Protein AF-A0A2V6CJX4-F1 (afdb_monomer_lite)

Secondary structure (DSSP, 8-state):
-------------------PPPHHHHHHHHHHHHHHHHHHHHHHHHHHHHHHHHHS--HHHHHHHHHHHHHHHHHHT-HHHHHHHHHHHTTGGGS-HHHHHHHHHHHHHHHTS-TTSHHHHHHHHHHHHHHHHHHHT--EEETTEEE-HHHHHHHHHH---HHHHHHHHHHTTTHHHHHHHHHHHHHHHHHHHHHHTT-SSHHHHHHHTTT--HHHHHHHHHHHHHHHHHHHHHHHHHHHHHHHHHTT-PPPSS--GGGSSSTTSSS-TTSSGGG--GGGTTT--HHHHHHHHHHHHHHTTPPPPPHHHHHH-B-SPPPTT-------S-EEEETTSSS-EEEE----SSHHHHHHHHHHHHHHHHHHHH-STTS-GGG-S-SSHHHH-

Sequence (389 aa):
MFRLQSFVVLFLWFPLALITASPVQERADHFLALANAGYQALYRVNSEAQWAAVTDVTPEHDAAAEATGKAYAAFNGNPAIINEARELLTREKELSELTVRQLKQLLLNAAEGPMTNPDLVAKRVTAETKQASIMNGFEFKLNGQKITANQIDDKLEKSPDLSERKAVWEASKEIGPALKQNLITLRDLRNGVAKEMEYPDYFSLEVAAYGMTTDEMLKMLEDWMTTLRPLYLQLHTWAKYKLAEKFHQPVPKKIPAHWISNRWAQEWPGLVEAANIDKYFEGRKPEWTVKTAEQFYTGLGFPPLPGSFWQKSDLYPVPPNEKRKKNTHASCWHIDLEHDIRSLQSIEPNARWFFTAHHELGHGHYFMAYTRPEVPYVLRLGAAPGFHE

Radius of gyration: 26.53 Å; chains: 1; bounding box: 54×49×110 Å

Structure (mmCIF, N/CA/C/O backbone):
data_AF-A0A2V6CJX4-F1
#
_entry.id   AF-A0A2V6CJX4-F1
#
loop_
_atom_site.group_PDB
_atom_site.id
_atom_site.type_symbol
_atom_site.label_atom_id
_atom_site.label_alt_id
_atom_site.label_comp_id
_atom_site.label_asym_id
_atom_site.label_entity_id
_atom_site.label_seq_id
_atom_site.pdbx_PDB_ins_code
_atom_site.Cartn_x
_atom_site.Cartn_y
_atom_site.Cartn_z
_atom_site.occupancy
_atom_site.B_iso_or_equiv
_atom_site.auth_seq_id
_atom_site.auth_comp_id
_atom_site.auth_asym_id
_atom_site.auth_atom_id
_atom_site.pdbx_PDB_model_num
ATOM 1 N N . MET A 1 1 ? -30.163 14.876 -79.470 1.00 40.22 1 MET A N 1
ATOM 2 C CA . MET A 1 1 ? -28.917 15.300 -78.797 1.00 40.22 1 MET A CA 1
ATOM 3 C C . MET A 1 1 ? -29.104 15.162 -77.293 1.00 40.22 1 MET A C 1
ATOM 5 O O . MET A 1 1 ? -29.692 16.046 -76.697 1.00 40.22 1 MET A O 1
ATOM 9 N N . PHE A 1 2 ? -28.650 14.068 -76.685 1.00 34.88 2 PHE A N 1
ATOM 10 C CA . PHE A 1 2 ? -28.491 13.972 -75.231 1.00 34.88 2 PHE A CA 1
ATOM 11 C C . PHE A 1 2 ? -27.165 13.253 -74.972 1.00 34.88 2 PHE A C 1
ATOM 13 O O . PHE A 1 2 ? -26.967 12.129 -75.428 1.00 34.88 2 PHE A O 1
ATOM 20 N N . ARG A 1 3 ? -26.216 13.970 -74.358 1.00 39.72 3 ARG A N 1
ATOM 21 C CA . ARG A 1 3 ? -24.875 13.483 -74.010 1.00 39.72 3 ARG A CA 1
ATOM 22 C C . ARG A 1 3 ? -24.959 12.692 -72.705 1.00 39.72 3 ARG A C 1
ATOM 24 O O . ARG A 1 3 ? -25.401 13.236 -71.700 1.00 39.72 3 ARG A O 1
ATOM 31 N N . LEU A 1 4 ? -24.484 11.450 -72.724 1.00 38.25 4 LEU A N 1
ATOM 32 C CA . LEU A 1 4 ? -24.148 10.686 -71.524 1.00 38.25 4 LEU A CA 1
ATOM 33 C C . LEU A 1 4 ? -22.792 11.198 -71.002 1.00 38.25 4 LEU A C 1
ATOM 35 O O . LEU A 1 4 ? -21.805 11.155 -71.735 1.00 38.25 4 LEU A O 1
ATOM 39 N N . GLN A 1 5 ? -22.737 11.707 -69.770 1.00 42.06 5 GLN A N 1
ATOM 40 C CA . GLN A 1 5 ? -21.480 11.964 -69.060 1.00 42.06 5 GLN A CA 1
ATOM 41 C C . GLN A 1 5 ? -21.183 10.773 -68.145 1.00 42.06 5 GLN A C 1
ATOM 43 O O . GLN A 1 5 ? -21.911 10.518 -67.190 1.00 42.06 5 GLN A O 1
ATOM 48 N N . SER A 1 6 ? -20.114 10.040 -68.449 1.00 38.31 6 SER A N 1
ATOM 49 C CA . SER A 1 6 ? -19.555 9.006 -67.579 1.00 38.31 6 SER A CA 1
ATOM 50 C C . SER A 1 6 ? -18.666 9.663 -66.521 1.00 38.31 6 SER A C 1
ATOM 52 O O . SER A 1 6 ? -17.653 10.271 -66.861 1.00 38.31 6 SER A O 1
ATOM 54 N N . PHE A 1 7 ? -19.027 9.537 -65.244 1.00 39.28 7 PHE A N 1
ATOM 55 C CA . PHE A 1 7 ? -18.131 9.850 -64.129 1.00 39.28 7 PHE A CA 1
ATOM 56 C C . PHE A 1 7 ? -17.254 8.629 -63.835 1.00 39.28 7 PHE A C 1
ATOM 58 O O . PHE A 1 7 ? -17.754 7.573 -63.454 1.00 39.28 7 PHE A O 1
ATOM 65 N N . VAL A 1 8 ? -15.942 8.774 -64.021 1.00 40.28 8 VAL A N 1
ATOM 66 C CA . VAL A 1 8 ? -14.936 7.809 -63.563 1.00 40.28 8 VAL A CA 1
ATOM 67 C C . VAL A 1 8 ? -14.550 8.194 -62.137 1.00 40.28 8 VAL A C 1
ATOM 69 O O . VAL A 1 8 ? -13.951 9.244 -61.920 1.00 40.28 8 VAL A O 1
ATOM 72 N N . VAL A 1 9 ? -14.907 7.359 -61.162 1.00 44.09 9 VAL A N 1
ATOM 73 C CA . VAL A 1 9 ? -14.414 7.474 -59.783 1.00 44.09 9 VAL A CA 1
ATOM 74 C C . VAL A 1 9 ? -13.069 6.752 -59.708 1.00 44.09 9 VAL A C 1
ATOM 76 O O . VAL A 1 9 ? -13.013 5.525 -59.760 1.00 44.09 9 VAL A O 1
ATOM 79 N N . LEU A 1 10 ? -11.977 7.515 -59.622 1.00 39.22 10 LEU A N 1
ATOM 80 C CA . LEU A 1 10 ? -10.647 6.989 -59.315 1.00 39.22 10 LEU A CA 1
ATOM 81 C C . LEU A 1 10 ? -10.550 6.717 -57.808 1.00 39.22 10 LEU A C 1
ATOM 83 O O . LEU A 1 10 ? -10.483 7.647 -57.006 1.00 39.22 10 LEU A O 1
ATOM 87 N N . PHE A 1 11 ? -10.508 5.441 -57.425 1.00 45.41 11 PHE A N 1
ATOM 88 C CA . PHE A 1 11 ? -10.056 5.033 -56.097 1.00 45.41 11 PHE A CA 1
ATOM 89 C C . PHE A 1 11 ? -8.532 5.196 -56.026 1.00 45.41 11 PHE A C 1
ATOM 91 O O . PHE A 1 11 ? -7.784 4.399 -56.589 1.00 45.41 11 PHE A O 1
ATOM 98 N N . LEU A 1 12 ? -8.067 6.246 -55.346 1.00 43.66 12 LEU A N 1
ATOM 99 C CA . LEU A 1 12 ? -6.664 6.387 -54.962 1.00 43.66 12 LEU A CA 1
ATOM 100 C C . LEU A 1 12 ? -6.385 5.445 -53.787 1.00 43.66 12 LEU A C 1
ATOM 102 O O . LEU A 1 12 ? -6.769 5.709 -52.649 1.00 43.66 12 LEU A O 1
ATOM 106 N N . TRP A 1 13 ? -5.731 4.325 -54.081 1.00 47.50 13 TRP A N 1
ATOM 107 C CA . TRP A 1 13 ? -5.201 3.405 -53.082 1.00 47.50 13 TRP A CA 1
ATOM 108 C C . TRP A 1 13 ? -3.899 4.007 -52.536 1.00 47.50 13 TRP A C 1
ATOM 110 O O . TRP A 1 13 ? -2.856 3.940 -53.184 1.00 47.50 13 TRP A O 1
ATOM 120 N N . PHE A 1 14 ? -3.963 4.663 -51.376 1.00 48.34 14 PHE A N 1
ATOM 121 C CA . PHE A 1 14 ? -2.756 5.032 -50.639 1.00 48.34 14 PHE A CA 1
ATOM 122 C C . PHE A 1 14 ? -2.164 3.756 -50.028 1.00 48.34 14 PHE A C 1
ATOM 124 O O . PHE A 1 14 ? -2.859 3.090 -49.256 1.00 48.34 14 PHE A O 1
ATOM 131 N N . PRO A 1 15 ? -0.909 3.387 -50.336 1.00 48.78 15 PRO A N 1
ATOM 132 C CA . PRO A 1 15 ? -0.257 2.310 -49.617 1.00 48.78 15 PRO A CA 1
ATOM 133 C C . PRO A 1 15 ? -0.060 2.779 -48.171 1.00 48.78 15 PRO A C 1
ATOM 135 O O . PRO A 1 15 ? 0.594 3.796 -47.933 1.00 48.78 15 PRO A O 1
ATOM 138 N N . LEU A 1 16 ? -0.630 2.057 -47.200 1.00 49.25 16 LEU A N 1
ATOM 139 C CA . LEU A 1 16 ? -0.161 2.164 -45.822 1.00 49.25 16 LEU A CA 1
ATOM 140 C C . LEU A 1 16 ? 1.312 1.753 -45.840 1.00 49.25 16 LEU A C 1
ATOM 142 O O . LEU A 1 16 ? 1.631 0.575 -45.998 1.00 49.25 16 LEU A O 1
ATOM 146 N N . ALA A 1 17 ? 2.210 2.727 -45.725 1.00 47.56 17 ALA A N 1
ATOM 147 C CA . ALA A 1 17 ? 3.603 2.450 -45.445 1.00 47.56 17 ALA A CA 1
ATOM 148 C C . ALA A 1 17 ? 3.653 1.749 -44.082 1.00 47.56 17 ALA A C 1
ATOM 150 O O . ALA A 1 17 ? 3.412 2.369 -43.048 1.00 47.56 17 ALA A O 1
ATOM 151 N N . LEU A 1 18 ? 3.913 0.441 -44.092 1.00 51.09 18 LEU A N 1
ATOM 152 C CA . LEU A 1 18 ? 4.362 -0.286 -42.913 1.00 51.09 18 LEU A CA 1
ATOM 153 C C . LEU A 1 18 ? 5.661 0.387 -42.469 1.00 51.09 18 LEU A C 1
ATOM 155 O O . LEU A 1 18 ? 6.703 0.208 -43.098 1.00 51.09 18 LEU A O 1
ATOM 159 N N . ILE A 1 19 ? 5.580 1.225 -41.436 1.00 58.22 19 ILE A N 1
ATOM 160 C CA . ILE A 1 19 ? 6.762 1.759 -40.767 1.00 58.22 19 ILE A CA 1
ATOM 161 C C . ILE A 1 19 ? 7.429 0.550 -40.114 1.00 58.22 19 ILE A C 1
ATOM 163 O O . ILE A 1 19 ? 6.954 0.039 -39.103 1.00 58.22 19 ILE A O 1
ATOM 167 N N . THR A 1 20 ? 8.482 0.037 -40.742 1.00 68.94 20 THR A N 1
ATOM 168 C CA . THR A 1 20 ? 9.317 -1.013 -40.163 1.00 68.94 20 THR A CA 1
ATOM 169 C C . THR A 1 20 ? 9.964 -0.459 -38.899 1.00 68.94 20 THR A C 1
ATOM 171 O O . THR A 1 20 ? 10.534 0.636 -38.941 1.00 68.94 20 THR A O 1
ATOM 174 N N . ALA A 1 21 ? 9.854 -1.184 -37.785 1.00 78.31 21 ALA A N 1
ATOM 175 C CA . ALA A 1 21 ? 10.484 -0.796 -36.530 1.00 78.31 21 ALA A CA 1
ATOM 176 C C . ALA A 1 21 ? 11.995 -0.591 -36.734 1.00 78.31 21 ALA A C 1
ATOM 178 O O . ALA A 1 21 ? 12.628 -1.263 -37.549 1.00 78.31 21 ALA A O 1
ATOM 179 N N . SER A 1 22 ? 12.581 0.379 -36.027 1.00 91.19 22 SER A N 1
ATOM 180 C CA . SER A 1 22 ? 14.034 0.552 -36.054 1.00 91.19 22 SER A CA 1
ATOM 181 C C . SER A 1 22 ? 14.704 -0.688 -35.434 1.00 91.19 22 SER A C 1
ATOM 183 O O . SER A 1 22 ? 14.124 -1.292 -34.530 1.00 91.19 22 SER A O 1
ATOM 185 N N . PRO A 1 23 ? 15.945 -1.047 -35.815 1.00 95.38 23 PRO A N 1
ATOM 186 C CA . PRO A 1 23 ? 16.661 -2.151 -35.164 1.00 95.38 23 PRO A CA 1
ATOM 187 C C . PRO A 1 23 ? 16.786 -1.991 -33.636 1.00 95.38 23 PRO A C 1
ATOM 189 O O . PRO A 1 23 ? 16.899 -2.971 -32.905 1.00 95.38 23 PRO A O 1
ATOM 192 N N . VAL A 1 24 ? 16.758 -0.749 -33.137 1.00 97.06 24 VAL A N 1
ATOM 193 C CA . VAL A 1 24 ? 16.763 -0.436 -31.697 1.00 97.06 24 VAL A CA 1
ATOM 194 C C . VAL A 1 24 ? 15.428 -0.769 -31.057 1.00 97.06 24 VAL A C 1
ATOM 196 O O . VAL A 1 24 ? 15.399 -1.349 -29.978 1.00 97.06 24 VAL A O 1
ATOM 199 N N . GLN A 1 25 ? 14.333 -0.405 -31.724 1.00 98.06 25 GLN A N 1
ATOM 200 C CA . GLN A 1 25 ? 12.986 -0.709 -31.270 1.00 98.06 25 GLN A CA 1
ATOM 201 C C . GLN A 1 25 ? 12.763 -2.227 -31.249 1.00 98.06 25 GLN A C 1
ATOM 203 O O . GLN A 1 25 ? 12.315 -2.740 -30.233 1.00 98.06 25 GLN A O 1
ATOM 208 N N . GLU A 1 26 ? 13.197 -2.963 -32.278 1.00 97.75 26 GLU A N 1
ATOM 209 C CA . GLU A 1 26 ? 13.132 -4.434 -32.289 1.00 97.75 26 GLU A CA 1
ATOM 210 C C . GLU A 1 26 ? 13.950 -5.071 -31.149 1.00 97.75 26 GLU A C 1
ATOM 212 O O . GLU A 1 26 ? 13.477 -5.989 -30.476 1.00 97.75 26 GLU A O 1
ATOM 217 N N . ARG A 1 27 ? 15.165 -4.561 -30.880 1.00 97.94 27 ARG A N 1
ATOM 218 C CA . ARG A 1 27 ? 15.979 -4.987 -29.725 1.00 97.94 27 ARG A CA 1
ATOM 219 C C . ARG A 1 27 ? 15.237 -4.743 -28.409 1.00 97.94 27 ARG A C 1
ATOM 221 O O . ARG A 1 27 ? 15.187 -5.639 -27.567 1.00 97.94 27 ARG A O 1
ATOM 228 N N . ALA A 1 28 ? 14.656 -3.555 -28.244 1.00 98.62 28 ALA A N 1
ATOM 229 C CA . ALA A 1 28 ? 13.912 -3.193 -27.046 1.00 98.62 28 ALA A CA 1
ATOM 230 C C . ALA A 1 28 ? 12.662 -4.063 -26.861 1.00 98.62 28 ALA A C 1
ATOM 232 O O . ALA A 1 28 ? 12.408 -4.514 -25.749 1.00 98.62 28 ALA A O 1
ATOM 233 N N . ASP A 1 29 ? 11.927 -4.356 -27.933 1.00 98.31 29 ASP A N 1
ATOM 234 C CA . ASP A 1 29 ? 10.733 -5.203 -27.891 1.00 98.31 29 ASP A CA 1
ATOM 235 C C . ASP A 1 29 ? 11.069 -6.636 -27.464 1.00 98.31 29 ASP A C 1
ATOM 237 O O . ASP A 1 29 ? 10.417 -7.187 -26.575 1.00 98.31 29 ASP A O 1
ATOM 241 N N . HIS A 1 30 ? 12.130 -7.230 -28.021 1.00 98.31 30 HIS A N 1
ATOM 242 C CA . HIS A 1 30 ? 12.590 -8.558 -27.603 1.00 98.31 30 HIS A CA 1
ATOM 243 C C . HIS A 1 30 ? 13.051 -8.585 -26.142 1.00 98.31 30 HIS A C 1
ATOM 245 O O . HIS A 1 30 ? 12.703 -9.506 -25.398 1.00 98.31 30 HIS A O 1
ATOM 251 N N . PHE A 1 31 ? 13.811 -7.575 -25.714 1.00 98.69 31 PHE A N 1
ATOM 252 C CA . PHE A 1 31 ? 14.240 -7.443 -24.324 1.00 98.69 31 PHE A CA 1
ATOM 253 C C . PHE A 1 31 ? 13.044 -7.313 -23.373 1.00 98.69 31 PHE A C 1
ATOM 255 O O . PHE A 1 31 ? 12.941 -8.053 -22.392 1.00 98.69 31 PHE A O 1
ATOM 262 N N . LEU A 1 32 ? 12.108 -6.413 -23.680 1.00 98.75 32 LEU A N 1
ATOM 263 C CA . LEU A 1 32 ? 10.941 -6.145 -22.847 1.00 98.75 32 LEU A CA 1
ATOM 264 C C . LEU A 1 32 ? 9.966 -7.320 -22.812 1.00 98.75 32 LEU A C 1
ATOM 266 O O . LEU A 1 32 ? 9.350 -7.539 -21.771 1.00 98.75 32 LEU A O 1
ATOM 270 N N . ALA A 1 33 ? 9.847 -8.108 -23.882 1.00 98.38 33 ALA A N 1
ATOM 271 C CA . ALA A 1 33 ? 9.052 -9.334 -23.867 1.00 98.38 33 ALA A CA 1
ATOM 272 C C . ALA A 1 33 ? 9.566 -10.323 -22.804 1.00 98.38 33 ALA A C 1
ATOM 274 O O . ALA A 1 33 ? 8.784 -10.845 -22.005 1.00 98.38 33 ALA A O 1
ATOM 275 N N . LEU A 1 34 ? 10.886 -10.525 -22.737 1.00 97.88 34 LEU A N 1
ATOM 276 C CA . LEU A 1 34 ? 11.518 -11.373 -21.722 1.00 97.88 34 LEU A CA 1
ATOM 277 C C . LEU A 1 34 ? 11.416 -10.759 -20.320 1.00 97.88 34 LEU A C 1
ATOM 279 O O . LEU A 1 34 ? 11.079 -11.463 -19.366 1.00 97.88 34 LEU A O 1
ATOM 283 N N . ALA A 1 35 ? 11.670 -9.454 -20.195 1.00 98.50 35 ALA A N 1
ATOM 284 C CA . ALA A 1 35 ? 11.613 -8.751 -18.917 1.00 98.50 35 ALA A CA 1
ATOM 285 C C . ALA A 1 35 ? 10.204 -8.796 -18.305 1.00 98.50 35 ALA A C 1
ATOM 287 O O . ALA A 1 35 ? 10.066 -9.120 -17.130 1.00 98.50 35 ALA A O 1
ATOM 288 N N . ASN A 1 36 ? 9.157 -8.553 -19.100 1.00 98.62 36 ASN A N 1
ATOM 289 C CA . ASN A 1 36 ? 7.766 -8.620 -18.647 1.00 98.62 36 ASN A CA 1
ATOM 290 C C . ASN A 1 36 ? 7.361 -10.036 -18.219 1.00 98.62 36 ASN A C 1
ATOM 292 O O . ASN A 1 36 ? 6.738 -10.194 -17.170 1.00 98.62 36 ASN A O 1
ATOM 296 N N . ALA A 1 37 ? 7.724 -11.061 -18.996 1.00 98.19 37 ALA A N 1
ATOM 297 C CA . ALA A 1 37 ? 7.405 -12.447 -18.656 1.00 98.19 37 ALA A CA 1
ATOM 298 C C . ALA A 1 37 ? 8.100 -12.891 -17.355 1.00 98.19 37 ALA A C 1
ATOM 300 O O . ALA A 1 37 ? 7.466 -13.478 -16.478 1.00 98.19 37 ALA A O 1
ATOM 301 N N . GLY A 1 38 ? 9.390 -12.571 -17.202 1.00 98.31 38 GLY A N 1
ATOM 302 C CA . GLY A 1 38 ? 10.139 -12.865 -15.977 1.00 98.31 38 GLY A CA 1
ATOM 303 C C . GLY A 1 38 ? 9.623 -12.083 -14.767 1.00 98.31 38 GLY A C 1
ATOM 304 O O . GLY A 1 38 ? 9.464 -12.658 -13.688 1.00 98.31 38 GLY A O 1
ATOM 305 N N . TYR A 1 39 ? 9.288 -10.803 -14.966 1.00 98.69 39 TYR A N 1
ATOM 306 C CA . TYR A 1 39 ? 8.703 -9.944 -13.941 1.00 98.69 39 TYR A CA 1
ATOM 307 C C . TYR A 1 39 ? 7.396 -10.527 -13.414 1.00 98.69 39 TYR A C 1
ATOM 309 O O . TYR A 1 39 ? 7.279 -10.746 -12.213 1.00 98.69 39 TYR A O 1
ATOM 317 N N . GLN A 1 40 ? 6.445 -10.846 -14.298 1.00 98.50 40 GLN A N 1
ATOM 318 C CA . GLN A 1 40 ? 5.151 -11.398 -13.902 1.00 98.50 40 GLN A CA 1
ATOM 319 C C . GLN A 1 40 ? 5.302 -12.729 -13.154 1.00 98.50 40 GLN A C 1
ATOM 321 O O . GLN A 1 40 ? 4.682 -12.926 -12.109 1.00 98.50 40 GLN A O 1
ATOM 326 N N . ALA A 1 41 ? 6.135 -13.642 -13.661 1.00 98.50 41 ALA A N 1
ATOM 327 C CA . ALA A 1 41 ? 6.313 -14.955 -13.051 1.00 98.50 41 ALA A CA 1
ATOM 328 C C . ALA A 1 41 ? 6.832 -14.851 -11.606 1.00 98.50 41 ALA A C 1
ATOM 330 O O . ALA A 1 41 ? 6.296 -15.494 -10.702 1.00 98.50 41 ALA A O 1
ATOM 331 N N . LEU A 1 42 ? 7.847 -14.013 -11.374 1.00 98.56 42 LEU A N 1
ATOM 332 C CA . LEU A 1 42 ? 8.421 -13.822 -10.042 1.00 98.56 42 LEU A CA 1
ATOM 333 C C . LEU A 1 42 ? 7.552 -12.943 -9.146 1.00 98.56 42 LEU A C 1
ATOM 335 O O . LEU A 1 42 ? 7.471 -13.213 -7.948 1.00 98.56 42 LEU A O 1
ATOM 339 N N . TYR A 1 43 ? 6.876 -11.941 -9.716 1.00 98.69 43 TYR A N 1
ATOM 340 C CA . TYR A 1 43 ? 5.872 -11.150 -9.011 1.00 98.69 43 TYR A CA 1
ATOM 341 C C . TYR A 1 43 ? 4.808 -12.075 -8.431 1.00 98.69 43 TYR A C 1
ATOM 343 O O . TYR A 1 43 ? 4.553 -12.025 -7.234 1.00 98.69 43 TYR A O 1
ATOM 351 N N . ARG A 1 44 ? 4.246 -12.973 -9.248 1.00 98.69 44 ARG A N 1
ATOM 352 C CA . ARG A 1 44 ? 3.191 -13.890 -8.819 1.00 98.69 44 ARG A CA 1
ATOM 353 C C . ARG A 1 44 ? 3.624 -14.759 -7.648 1.00 98.69 44 ARG A C 1
ATOM 355 O O . ARG A 1 44 ? 2.934 -14.810 -6.635 1.00 98.69 44 ARG A O 1
ATOM 362 N N . VAL A 1 45 ? 4.765 -15.432 -7.785 1.00 98.62 45 VAL A N 1
ATOM 363 C CA . VAL A 1 45 ? 5.283 -16.326 -6.738 1.00 98.62 45 VAL A CA 1
ATOM 364 C C . VAL A 1 45 ? 5.537 -15.551 -5.444 1.00 98.62 45 VAL A C 1
ATOM 366 O O . VAL A 1 45 ? 5.203 -16.026 -4.360 1.00 98.62 45 VAL A O 1
ATOM 369 N N . ASN A 1 46 ? 6.081 -14.337 -5.549 1.00 98.62 46 ASN A N 1
ATOM 370 C CA . ASN A 1 46 ? 6.288 -13.485 -4.389 1.00 98.62 46 ASN A CA 1
ATOM 371 C C . ASN A 1 46 ? 4.968 -13.019 -3.760 1.00 98.62 46 ASN A C 1
ATOM 373 O O . ASN A 1 46 ? 4.799 -13.142 -2.552 1.00 98.62 46 ASN A O 1
ATOM 377 N N . SER A 1 47 ? 4.014 -12.544 -4.556 1.00 98.62 47 SER A N 1
ATOM 378 C CA . SER A 1 47 ? 2.701 -12.088 -4.093 1.00 98.62 47 SER A CA 1
ATOM 379 C C . SER A 1 47 ? 1.886 -13.209 -3.446 1.00 98.62 47 SER A C 1
ATOM 381 O O . SER A 1 47 ? 1.221 -12.972 -2.441 1.00 98.62 47 SER A O 1
ATOM 383 N N . GLU A 1 48 ? 1.970 -14.445 -3.947 1.00 98.69 48 GLU A N 1
ATOM 384 C CA . GLU A 1 48 ? 1.353 -15.617 -3.311 1.00 98.69 48 GLU A CA 1
ATOM 385 C C . GLU A 1 48 ? 1.963 -15.907 -1.925 1.00 98.69 48 GLU A C 1
ATOM 387 O O . GLU A 1 48 ? 1.221 -16.167 -0.974 1.00 98.69 48 GLU A O 1
ATOM 392 N N . ALA A 1 49 ? 3.290 -15.815 -1.781 1.00 98.50 49 ALA A N 1
ATOM 393 C CA . ALA A 1 49 ? 3.969 -16.014 -0.498 1.00 98.50 49 ALA A CA 1
ATOM 394 C C . ALA A 1 49 ? 3.687 -14.877 0.500 1.00 98.50 49 ALA A C 1
ATOM 396 O O . ALA A 1 49 ? 3.398 -15.137 1.668 1.00 98.50 49 ALA A O 1
ATOM 397 N N . GLN A 1 50 ? 3.696 -13.622 0.037 1.00 98.25 50 GLN A N 1
ATOM 398 C CA . GLN A 1 50 ? 3.310 -12.459 0.843 1.00 98.25 50 GLN A CA 1
ATOM 399 C C . GLN A 1 50 ? 1.857 -12.578 1.315 1.00 98.25 50 GLN A C 1
ATOM 401 O O . GLN A 1 50 ? 1.583 -12.373 2.495 1.00 98.25 50 GLN A O 1
ATOM 406 N N . TRP A 1 51 ? 0.939 -12.984 0.429 1.00 98.50 51 TRP A N 1
ATOM 407 C CA . TRP A 1 51 ? -0.460 -13.237 0.777 1.00 98.50 51 TRP A CA 1
ATOM 408 C C . TRP A 1 51 ? -0.590 -14.259 1.914 1.00 98.50 51 TRP A C 1
ATOM 410 O O . TRP A 1 51 ? -1.318 -14.025 2.881 1.00 98.50 51 TRP A O 1
ATOM 420 N N . ALA A 1 52 ? 0.137 -15.377 1.838 1.00 98.06 52 ALA A N 1
ATOM 421 C CA . ALA A 1 52 ? 0.154 -16.365 2.915 1.00 98.06 52 ALA A CA 1
ATOM 422 C C . ALA A 1 52 ? 0.673 -15.760 4.231 1.00 98.06 52 ALA A C 1
ATOM 424 O O . ALA A 1 52 ? 0.021 -15.905 5.261 1.00 98.06 52 ALA A O 1
ATOM 425 N N . ALA A 1 53 ? 1.773 -15.001 4.194 1.00 96.94 53 ALA A N 1
ATOM 426 C CA . ALA A 1 53 ? 2.359 -14.381 5.385 1.00 96.94 53 ALA A CA 1
ATOM 427 C C . ALA A 1 53 ? 1.457 -13.320 6.043 1.00 96.94 53 ALA A C 1
ATOM 429 O O . ALA A 1 53 ? 1.505 -13.140 7.260 1.00 96.94 53 ALA A O 1
ATOM 430 N N . VAL A 1 54 ? 0.615 -12.614 5.275 1.00 96.94 54 VAL A N 1
ATOM 431 C CA . VAL A 1 54 ? -0.325 -11.624 5.838 1.00 96.94 54 VAL A CA 1
ATOM 432 C C . VAL A 1 54 ? -1.652 -12.233 6.290 1.00 96.94 54 VAL A C 1
ATOM 434 O O . VAL A 1 54 ? -2.303 -11.653 7.158 1.00 96.94 54 VAL A O 1
ATOM 437 N N . THR A 1 55 ? -2.062 -13.382 5.745 1.00 96.56 55 THR A N 1
ATOM 438 C CA . THR A 1 55 ? -3.330 -14.055 6.103 1.00 96.56 55 THR A CA 1
ATOM 439 C C . THR A 1 55 ? -3.173 -15.175 7.133 1.00 96.56 55 THR A C 1
ATOM 441 O O . THR A 1 55 ? -4.126 -15.490 7.849 1.00 96.56 55 THR A O 1
ATOM 444 N N . ASP A 1 56 ? -1.975 -15.736 7.267 1.00 95.81 56 ASP A N 1
ATOM 445 C CA . ASP A 1 56 ? -1.616 -16.703 8.299 1.00 95.81 56 ASP A CA 1
ATOM 446 C C . ASP A 1 56 ? -0.166 -16.479 8.749 1.00 95.81 56 ASP A C 1
ATOM 448 O O . ASP A 1 56 ? 0.786 -16.982 8.155 1.00 95.81 56 ASP A O 1
ATOM 452 N N . VAL A 1 57 ? 0.007 -15.672 9.794 1.00 94.00 57 VAL A N 1
ATOM 453 C CA . VAL A 1 57 ? 1.331 -15.250 10.269 1.00 94.00 57 VAL A CA 1
ATOM 454 C C . VAL A 1 57 ? 2.023 -16.404 10.998 1.00 94.00 57 VAL A C 1
ATOM 456 O O . VAL A 1 57 ? 1.740 -16.674 12.171 1.00 94.00 57 VAL A O 1
ATOM 459 N N . THR A 1 58 ? 2.962 -17.054 10.311 1.00 95.12 58 THR A N 1
ATOM 460 C CA . THR A 1 58 ? 3.782 -18.161 10.818 1.00 95.12 58 THR A CA 1
ATOM 461 C C . THR A 1 58 ? 5.242 -18.001 10.379 1.00 95.12 58 THR A C 1
ATOM 463 O O . THR A 1 58 ? 5.495 -17.411 9.326 1.00 95.12 58 THR A O 1
ATOM 466 N N . PRO A 1 59 ? 6.220 -18.545 11.133 1.00 94.56 59 PRO A N 1
ATOM 467 C CA . PRO A 1 59 ? 7.620 -18.540 10.707 1.00 94.56 59 PRO A CA 1
ATOM 468 C C . PRO A 1 59 ? 7.837 -19.164 9.323 1.00 94.56 59 PRO A C 1
ATOM 470 O O . PRO A 1 59 ? 8.707 -18.719 8.580 1.00 94.56 59 PRO A O 1
ATOM 473 N N . GLU A 1 60 ? 7.051 -20.182 8.966 1.00 97.00 60 GLU A N 1
ATOM 474 C CA . GLU A 1 60 ? 7.127 -20.865 7.676 1.00 97.00 60 GLU A CA 1
ATOM 475 C C . GLU A 1 60 ? 6.671 -19.960 6.524 1.00 97.00 60 GLU A C 1
ATOM 477 O O . GLU A 1 60 ? 7.358 -19.878 5.502 1.00 97.00 60 GLU A O 1
ATOM 482 N N . HIS A 1 61 ? 5.550 -19.249 6.683 1.00 97.50 61 HIS A N 1
ATOM 483 C CA . HIS A 1 61 ? 5.080 -18.299 5.673 1.00 97.50 61 HIS A CA 1
ATOM 484 C C . HIS A 1 61 ? 5.981 -17.064 5.581 1.00 97.50 61 HIS A C 1
ATOM 486 O O . HIS A 1 61 ? 6.272 -16.615 4.474 1.00 97.50 61 HIS A O 1
ATOM 492 N N . ASP A 1 62 ? 6.494 -16.566 6.710 1.00 95.06 62 ASP A N 1
ATOM 493 C CA . ASP A 1 62 ? 7.470 -15.473 6.726 1.00 95.06 62 ASP A CA 1
ATOM 494 C C . ASP A 1 62 ? 8.760 -15.875 5.990 1.00 95.06 62 ASP A C 1
ATOM 496 O O . ASP A 1 62 ? 9.276 -15.119 5.168 1.00 95.06 62 ASP A O 1
ATOM 500 N N . ALA A 1 63 ? 9.266 -17.092 6.220 1.00 96.56 63 ALA A N 1
ATOM 501 C CA . ALA A 1 63 ? 10.446 -17.601 5.524 1.00 96.56 63 ALA A CA 1
ATOM 502 C C . ALA A 1 63 ? 10.209 -17.763 4.014 1.00 96.56 63 ALA A C 1
ATOM 504 O O . ALA A 1 63 ? 11.098 -17.453 3.216 1.00 96.56 63 ALA A O 1
ATOM 505 N N . ALA A 1 64 ? 9.017 -18.219 3.610 1.00 98.12 64 ALA A N 1
ATOM 506 C CA . ALA A 1 64 ? 8.636 -18.286 2.202 1.00 98.12 64 ALA A CA 1
ATOM 507 C C . ALA A 1 64 ? 8.614 -16.885 1.570 1.00 98.12 64 ALA A C 1
ATOM 509 O O . ALA A 1 64 ? 9.248 -16.681 0.536 1.00 98.12 64 ALA A O 1
ATOM 510 N N . ALA A 1 65 ? 7.971 -15.919 2.229 1.00 97.56 65 ALA A N 1
ATOM 511 C CA . ALA A 1 65 ? 7.901 -14.526 1.799 1.00 97.56 65 ALA A CA 1
ATOM 512 C C . ALA A 1 65 ? 9.293 -13.874 1.678 1.00 97.56 65 ALA A C 1
ATOM 514 O O . ALA A 1 65 ? 9.561 -13.158 0.710 1.00 97.56 65 ALA A O 1
ATOM 515 N N . GLU A 1 66 ? 10.212 -14.163 2.607 1.00 97.19 66 GLU A N 1
ATOM 516 C CA . GLU A 1 66 ? 11.605 -13.709 2.524 1.00 97.19 66 GLU A CA 1
ATOM 517 C C . GLU A 1 66 ? 12.327 -14.317 1.313 1.00 97.19 66 GLU A C 1
ATOM 519 O O . GLU A 1 66 ? 13.024 -13.616 0.573 1.00 97.19 66 GLU A O 1
ATOM 524 N N . ALA A 1 67 ? 12.184 -15.629 1.107 1.00 98.12 67 ALA A N 1
ATOM 525 C CA . ALA A 1 67 ? 12.870 -16.348 0.039 1.00 98.12 67 ALA A CA 1
ATOM 526 C C . ALA A 1 67 ? 12.406 -15.880 -1.347 1.00 98.12 67 ALA A C 1
ATOM 528 O O . ALA A 1 67 ? 13.233 -15.585 -2.215 1.00 98.12 67 ALA A O 1
ATOM 529 N N . THR A 1 68 ? 11.092 -15.752 -1.547 1.00 98.25 68 THR A N 1
ATOM 530 C CA . THR A 1 68 ? 10.523 -15.244 -2.800 1.00 98.25 68 THR A CA 1
ATOM 531 C C . THR A 1 68 ? 10.819 -13.763 -2.996 1.00 98.25 68 THR A C 1
ATOM 533 O O . THR A 1 68 ? 11.104 -13.351 -4.119 1.00 98.25 68 THR A O 1
ATOM 536 N N . GLY A 1 69 ? 10.846 -12.974 -1.916 1.00 97.62 69 GLY A N 1
ATOM 537 C CA . GLY A 1 69 ? 11.220 -11.561 -1.956 1.00 97.62 69 GLY A CA 1
ATOM 538 C C . GLY A 1 69 ? 12.657 -11.363 -2.437 1.00 97.62 69 GLY A C 1
ATOM 539 O O . GLY A 1 69 ? 12.912 -10.518 -3.294 1.00 97.62 69 GLY A O 1
ATOM 540 N N . LYS A 1 70 ? 13.595 -12.203 -1.975 1.00 97.50 70 LYS A N 1
ATOM 541 C CA . LYS A 1 70 ? 14.984 -12.207 -2.466 1.00 97.50 70 LYS A CA 1
ATOM 542 C C . LYS A 1 70 ? 15.067 -12.573 -3.946 1.00 97.50 70 LYS A C 1
ATOM 544 O O . LYS A 1 70 ? 15.812 -11.926 -4.674 1.00 97.50 70 LYS A O 1
ATOM 549 N N . ALA A 1 71 ? 14.309 -13.572 -4.402 1.00 98.00 71 ALA A N 1
ATOM 550 C CA . ALA A 1 71 ? 14.285 -13.961 -5.814 1.00 98.00 71 ALA A CA 1
ATOM 551 C C . ALA A 1 71 ? 13.704 -12.852 -6.711 1.00 98.00 71 ALA A C 1
ATOM 553 O O . ALA A 1 71 ? 14.270 -12.536 -7.758 1.00 98.00 71 ALA A O 1
ATOM 554 N N . TYR A 1 72 ? 12.615 -12.218 -6.275 1.00 98.25 72 TYR A N 1
ATOM 555 C CA . TYR A 1 72 ? 11.996 -11.095 -6.974 1.00 98.25 72 TYR A CA 1
ATOM 556 C C . TYR A 1 72 ? 12.930 -9.876 -7.039 1.00 98.25 72 TYR A C 1
ATOM 558 O O . TYR A 1 72 ? 13.117 -9.299 -8.111 1.00 98.25 72 TYR A O 1
ATOM 566 N N . ALA A 1 73 ? 13.596 -9.529 -5.931 1.00 97.69 73 ALA A N 1
ATOM 567 C CA . ALA A 1 73 ? 14.615 -8.480 -5.911 1.00 97.69 73 ALA A CA 1
ATOM 568 C C . ALA A 1 73 ? 15.814 -8.826 -6.811 1.00 97.69 73 ALA A C 1
ATOM 570 O O . ALA A 1 73 ? 16.302 -7.966 -7.538 1.00 97.69 73 ALA A O 1
ATOM 571 N N . ALA A 1 74 ? 16.259 -10.089 -6.820 1.00 98.00 74 ALA A N 1
ATOM 572 C CA . ALA A 1 74 ? 17.377 -10.537 -7.651 1.00 98.00 74 ALA A CA 1
ATOM 573 C C . ALA A 1 74 ? 17.120 -10.357 -9.144 1.00 98.00 74 ALA A C 1
ATOM 575 O O . ALA A 1 74 ? 18.031 -9.998 -9.889 1.00 98.00 74 ALA A O 1
ATOM 576 N N . PHE A 1 75 ? 15.882 -10.587 -9.574 1.00 98.38 75 PHE A N 1
ATOM 577 C CA . PHE A 1 75 ? 15.485 -10.349 -10.950 1.00 98.38 75 PHE A CA 1
ATOM 578 C C . PHE A 1 75 ? 15.388 -8.858 -11.264 1.00 98.38 75 PHE A C 1
ATOM 580 O O . PHE A 1 75 ? 16.065 -8.401 -12.179 1.00 98.38 75 PHE A O 1
ATOM 587 N N . ASN A 1 76 ? 14.610 -8.090 -10.495 1.00 97.88 76 ASN A N 1
ATOM 588 C CA . ASN A 1 76 ? 14.411 -6.662 -10.773 1.00 97.88 76 ASN A CA 1
ATOM 589 C C . ASN A 1 76 ? 15.718 -5.868 -10.718 1.00 97.88 76 ASN A C 1
ATOM 591 O O . ASN A 1 76 ? 15.959 -5.012 -11.561 1.00 97.88 76 ASN A O 1
ATOM 595 N N . GLY A 1 77 ? 16.582 -6.180 -9.755 1.00 97.94 77 GLY A N 1
ATOM 596 C CA . GLY A 1 77 ? 17.881 -5.543 -9.590 1.00 97.94 77 GLY A CA 1
ATOM 597 C C . GLY A 1 77 ? 18.999 -6.123 -10.447 1.00 97.94 77 GLY A C 1
ATOM 598 O O . GLY A 1 77 ? 20.149 -5.742 -10.233 1.00 97.94 77 GLY A O 1
ATOM 599 N N . ASN A 1 78 ? 18.723 -7.065 -11.356 1.00 98.12 78 ASN A N 1
ATOM 600 C CA . ASN A 1 78 ? 19.757 -7.742 -12.136 1.00 98.12 78 ASN A CA 1
ATOM 601 C C . ASN A 1 78 ? 20.574 -6.724 -12.964 1.00 98.12 78 ASN A C 1
ATOM 603 O O . ASN A 1 78 ? 19.991 -6.029 -13.802 1.00 98.12 78 ASN A O 1
ATOM 607 N N . PRO A 1 79 ? 21.917 -6.667 -12.820 1.00 97.56 79 PRO A N 1
ATOM 608 C CA . PRO A 1 79 ? 22.748 -5.719 -13.559 1.00 97.56 79 PRO A CA 1
ATOM 609 C C . PRO A 1 79 ? 22.599 -5.811 -15.079 1.00 97.56 79 PRO A C 1
ATOM 611 O O . PRO A 1 79 ? 22.716 -4.796 -15.756 1.00 97.56 79 PRO A O 1
ATOM 614 N N . ALA A 1 80 ? 22.304 -6.991 -15.634 1.00 97.56 80 ALA A N 1
ATOM 615 C CA . ALA A 1 80 ? 22.060 -7.141 -17.066 1.00 97.56 80 ALA A CA 1
ATOM 616 C C . ALA A 1 80 ? 20.781 -6.411 -17.512 1.00 97.56 80 ALA A C 1
ATOM 618 O O . ALA A 1 80 ? 20.802 -5.730 -18.532 1.00 97.56 80 ALA A O 1
ATOM 619 N N . ILE A 1 81 ? 19.698 -6.494 -16.728 1.00 98.12 81 ILE A N 1
ATOM 620 C CA . ILE A 1 81 ? 18.442 -5.774 -17.001 1.00 98.12 81 ILE A CA 1
ATOM 621 C C . ILE A 1 81 ? 18.662 -4.265 -16.859 1.00 98.12 81 ILE A C 1
ATOM 623 O O . ILE A 1 81 ? 18.250 -3.502 -17.731 1.00 98.12 81 ILE A O 1
ATOM 627 N N . ILE A 1 82 ? 19.355 -3.837 -15.798 1.00 98.19 82 ILE A N 1
ATOM 628 C CA . ILE A 1 82 ? 19.675 -2.423 -15.552 1.00 98.19 82 ILE A CA 1
ATOM 629 C C . ILE A 1 82 ? 20.508 -1.844 -16.703 1.00 98.19 82 ILE A C 1
ATOM 631 O O . ILE A 1 82 ? 20.184 -0.778 -17.228 1.00 98.19 82 ILE A O 1
ATOM 635 N N . ASN A 1 83 ? 21.578 -2.537 -17.098 1.00 98.25 83 ASN A N 1
ATOM 636 C CA . ASN A 1 83 ? 22.494 -2.068 -18.135 1.00 98.25 83 ASN A CA 1
ATOM 637 C C . ASN A 1 83 ? 21.814 -2.013 -19.505 1.00 98.25 83 ASN A C 1
ATOM 639 O O . ASN A 1 83 ? 21.943 -1.001 -20.187 1.00 98.25 83 ASN A O 1
ATOM 643 N N . GLU A 1 84 ? 21.049 -3.044 -19.875 1.00 98.50 84 GLU A N 1
ATOM 644 C CA . GLU A 1 84 ? 20.291 -3.064 -21.130 1.00 98.50 84 GLU A CA 1
ATOM 645 C C . GLU A 1 84 ? 19.268 -1.919 -21.177 1.00 98.50 84 GLU A C 1
ATOM 647 O O . GLU A 1 84 ? 19.197 -1.185 -22.164 1.00 98.50 84 GLU A O 1
ATOM 652 N N . ALA A 1 85 ? 18.526 -1.696 -20.085 1.00 98.56 85 ALA A N 1
ATOM 653 C CA . ALA A 1 85 ? 17.555 -0.609 -20.015 1.00 98.56 85 ALA A CA 1
ATOM 654 C C . ALA A 1 85 ? 18.215 0.773 -20.133 1.00 98.56 85 ALA A C 1
ATOM 656 O O . ALA A 1 85 ? 17.735 1.620 -20.888 1.00 98.56 85 ALA A O 1
ATOM 657 N N . ARG A 1 86 ? 19.341 0.996 -19.439 1.00 98.38 86 ARG A N 1
ATOM 658 C CA . ARG A 1 86 ? 20.129 2.234 -19.552 1.00 98.38 86 ARG A CA 1
ATOM 659 C C . ARG A 1 86 ? 20.675 2.435 -20.964 1.00 98.38 86 ARG A C 1
ATOM 661 O O . ARG A 1 86 ? 20.580 3.543 -21.484 1.00 98.38 86 ARG A O 1
ATOM 668 N N . GLU A 1 87 ? 21.214 1.389 -21.590 1.00 98.56 87 GLU A N 1
ATOM 669 C CA . GLU A 1 87 ? 21.765 1.464 -22.946 1.00 98.56 87 GLU A CA 1
ATOM 670 C C . GLU A 1 87 ? 20.680 1.839 -23.963 1.00 98.56 87 GLU A C 1
ATOM 672 O O . GLU A 1 87 ? 20.858 2.787 -24.730 1.00 98.56 87 GLU A O 1
ATOM 677 N N . LEU A 1 88 ? 19.528 1.164 -23.926 1.00 98.69 88 LEU A N 1
ATOM 678 C CA . LEU A 1 88 ? 18.391 1.464 -24.800 1.00 98.69 88 LEU A CA 1
ATOM 679 C C . LEU A 1 88 ? 17.877 2.898 -24.600 1.00 98.69 88 LEU A C 1
ATOM 681 O O . LEU A 1 88 ? 17.593 3.591 -25.578 1.00 98.69 88 LEU A O 1
ATOM 685 N N . LEU A 1 89 ? 17.826 3.383 -23.355 1.00 98.56 89 LEU A N 1
ATOM 686 C CA . LEU A 1 89 ? 17.409 4.756 -23.046 1.00 98.56 89 LEU A CA 1
ATOM 687 C C . LEU A 1 89 ? 18.376 5.827 -23.575 1.00 98.56 89 LEU A C 1
ATOM 689 O O . LEU A 1 89 ? 17.943 6.949 -23.830 1.00 98.56 89 LEU A O 1
ATOM 693 N N . THR A 1 90 ? 19.646 5.510 -23.858 1.00 98.38 90 THR A N 1
ATOM 694 C CA . THR A 1 90 ? 20.537 6.468 -24.554 1.00 98.38 90 THR A CA 1
ATOM 695 C C . THR A 1 90 ? 20.056 6.805 -25.970 1.00 98.38 90 THR A C 1
ATOM 697 O O . THR A 1 90 ? 20.416 7.846 -26.524 1.00 98.38 90 THR A O 1
ATOM 700 N N . ARG A 1 91 ? 19.196 5.951 -26.541 1.00 97.56 91 ARG A N 1
ATOM 701 C CA . ARG A 1 91 ? 18.574 6.101 -27.861 1.00 97.56 91 ARG A CA 1
ATOM 702 C C . ARG A 1 91 ? 17.059 6.287 -27.770 1.00 97.56 91 ARG A C 1
ATOM 704 O O . ARG A 1 91 ? 16.336 5.922 -28.691 1.00 97.56 91 ARG A O 1
ATOM 711 N N . GLU A 1 92 ? 16.582 6.914 -26.692 1.00 97.12 92 GLU A N 1
ATOM 712 C CA . GLU A 1 92 ? 15.157 7.160 -26.405 1.00 97.12 92 GLU A CA 1
ATOM 713 C C . GLU A 1 92 ? 14.364 7.712 -27.605 1.00 97.12 92 GLU A C 1
ATOM 715 O O . GLU A 1 92 ? 13.231 7.305 -27.833 1.00 97.12 92 GLU A O 1
ATOM 720 N N . LYS A 1 93 ? 14.968 8.579 -28.430 1.00 96.94 93 LYS A N 1
ATOM 721 C CA . LYS A 1 93 ? 14.318 9.189 -29.610 1.00 96.94 93 LYS A CA 1
ATOM 722 C C . LYS A 1 93 ? 13.950 8.198 -30.722 1.00 96.94 93 LYS A C 1
ATOM 724 O O . LYS A 1 93 ? 13.221 8.567 -31.637 1.00 96.94 93 LYS A O 1
ATOM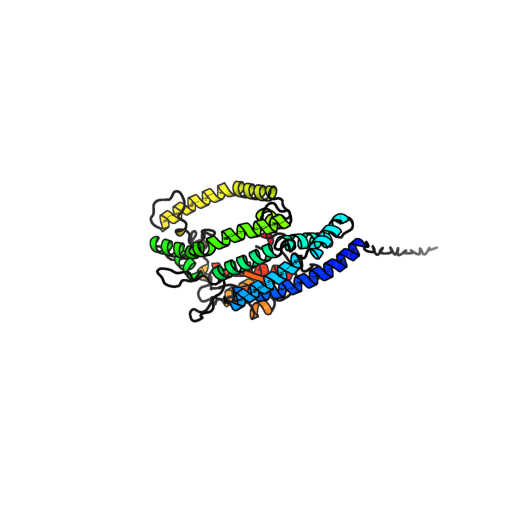 729 N N . GLU A 1 94 ? 14.486 6.983 -30.678 1.00 97.25 94 GLU A N 1
ATOM 730 C CA . GLU A 1 94 ? 14.246 5.921 -31.662 1.00 97.25 94 GLU A CA 1
ATOM 731 C C . GLU A 1 94 ? 13.282 4.848 -31.153 1.00 97.25 94 GLU A C 1
ATOM 733 O O . GLU A 1 94 ? 13.043 3.858 -31.850 1.00 97.25 94 GLU A O 1
ATOM 738 N N . LEU A 1 95 ? 12.755 5.044 -29.943 1.00 98.19 95 LEU A N 1
ATOM 739 C CA . LEU A 1 95 ? 11.854 4.138 -29.257 1.00 98.19 95 LEU A CA 1
ATOM 740 C C . LEU A 1 95 ? 10.440 4.718 -29.194 1.00 98.19 95 LEU A C 1
ATOM 742 O O . LEU A 1 95 ? 10.239 5.932 -29.148 1.00 98.19 95 LEU A O 1
ATOM 746 N N . SER A 1 96 ? 9.444 3.838 -29.140 1.00 98.00 96 SER A N 1
ATOM 747 C CA . SER A 1 96 ? 8.073 4.233 -28.831 1.00 98.00 96 SER A CA 1
ATOM 748 C C . SER A 1 96 ? 7.959 4.748 -27.392 1.00 98.00 96 SER A C 1
ATOM 750 O O . SER A 1 96 ? 8.684 4.310 -26.497 1.00 98.00 96 SER A O 1
ATOM 752 N N . GLU A 1 97 ? 6.989 5.625 -27.134 1.00 97.75 97 GLU A N 1
ATOM 753 C CA . GLU A 1 97 ? 6.725 6.128 -25.781 1.00 97.75 97 GLU A CA 1
ATOM 754 C C . GLU A 1 97 ? 6.445 4.989 -24.782 1.00 97.75 97 GLU A C 1
ATOM 756 O O . GLU A 1 97 ? 6.929 5.012 -23.649 1.00 97.75 97 GLU A O 1
ATOM 761 N N . LEU A 1 98 ? 5.707 3.959 -25.211 1.00 98.06 98 LEU A N 1
ATOM 762 C CA . LEU A 1 98 ? 5.406 2.789 -24.386 1.00 98.06 98 LEU A CA 1
ATOM 763 C C . LEU A 1 98 ? 6.677 2.007 -24.027 1.00 98.06 98 LEU A C 1
ATOM 765 O O . LEU A 1 98 ? 6.830 1.576 -22.884 1.00 98.06 98 LEU A O 1
ATOM 769 N N . THR A 1 99 ? 7.604 1.850 -24.975 1.00 98.62 99 THR A N 1
ATOM 770 C CA . THR A 1 99 ? 8.920 1.239 -24.731 1.00 98.62 99 THR A CA 1
ATOM 771 C C . THR A 1 99 ? 9.668 2.020 -23.654 1.00 98.62 99 THR A C 1
ATOM 773 O O . THR A 1 99 ? 10.122 1.452 -22.664 1.00 98.62 99 THR A O 1
ATOM 776 N N . VAL A 1 100 ? 9.749 3.342 -23.808 1.00 98.62 100 VAL A N 1
ATOM 777 C CA . VAL A 1 100 ? 10.476 4.227 -22.890 1.00 98.62 100 VAL A CA 1
ATOM 778 C C . VAL A 1 100 ? 9.906 4.155 -21.474 1.00 98.62 100 VAL A C 1
ATOM 780 O O . VAL A 1 100 ? 10.669 4.050 -20.514 1.00 98.62 100 VAL A O 1
ATOM 783 N N . ARG A 1 101 ? 8.574 4.163 -21.332 1.00 98.06 101 ARG A N 1
ATOM 784 C CA . ARG A 1 101 ? 7.898 4.020 -20.033 1.00 98.06 101 ARG A CA 1
ATOM 785 C C . ARG A 1 101 ? 8.252 2.695 -19.355 1.00 98.06 101 ARG A C 1
ATOM 787 O O . ARG A 1 101 ? 8.595 2.704 -18.177 1.00 98.06 101 ARG A O 1
ATOM 794 N N . GLN A 1 102 ? 8.242 1.579 -20.089 1.00 98.69 102 GLN A N 1
ATOM 795 C CA . GLN A 1 102 ? 8.639 0.275 -19.543 1.00 98.69 102 GLN A CA 1
ATOM 796 C C . GLN A 1 102 ? 10.101 0.262 -19.084 1.00 98.69 102 GLN A C 1
ATOM 798 O O . GLN A 1 102 ? 10.387 -0.200 -17.983 1.00 98.69 102 GLN A O 1
ATOM 803 N N . LEU A 1 103 ? 11.025 0.799 -19.889 1.00 98.81 103 LEU A N 1
ATOM 804 C CA . LEU A 1 103 ? 12.450 0.847 -19.539 1.00 98.81 103 LEU A CA 1
ATOM 805 C C . LEU A 1 103 ? 12.699 1.697 -18.286 1.00 98.81 103 LEU A C 1
ATOM 807 O O . LEU A 1 103 ? 13.436 1.277 -17.396 1.00 98.81 103 LEU A O 1
ATOM 811 N N . LYS A 1 104 ? 12.047 2.862 -18.178 1.00 98.12 104 LYS A N 1
ATOM 812 C CA . LYS A 1 104 ? 12.120 3.715 -16.979 1.00 98.12 104 LYS A CA 1
ATOM 813 C C . LYS A 1 104 ? 11.542 3.002 -15.752 1.00 98.12 104 LYS A C 1
ATOM 815 O O . LYS A 1 104 ? 12.152 3.045 -14.687 1.00 98.12 104 LYS A O 1
ATOM 820 N N . GLN A 1 105 ? 10.434 2.279 -15.909 1.00 98.38 105 GLN A N 1
ATOM 821 C CA . GLN A 1 105 ? 9.836 1.515 -14.814 1.00 98.38 105 GLN A CA 1
ATOM 822 C C . GLN A 1 105 ? 10.707 0.335 -14.359 1.00 98.38 105 GLN A C 1
ATOM 824 O O . GLN A 1 105 ? 10.798 0.079 -13.161 1.00 98.38 105 GLN A O 1
ATOM 829 N N . LEU A 1 106 ? 11.407 -0.350 -15.271 1.00 98.56 106 LEU A N 1
ATOM 830 C CA . LEU A 1 106 ? 12.391 -1.374 -14.898 1.00 98.56 106 LEU A CA 1
ATOM 831 C C . LEU A 1 106 ? 13.508 -0.792 -14.020 1.00 98.56 106 LEU A C 1
ATOM 833 O O . LEU A 1 106 ? 13.900 -1.426 -13.043 1.00 98.56 106 LEU A O 1
ATOM 837 N N . LEU A 1 107 ? 13.987 0.421 -14.320 1.00 98.38 107 LEU A N 1
ATOM 838 C CA . LEU A 1 107 ? 15.001 1.095 -13.501 1.00 98.38 107 LEU A CA 1
ATOM 839 C C . LEU A 1 107 ? 14.471 1.516 -12.123 1.00 98.38 107 LEU A C 1
ATOM 841 O O . LEU A 1 107 ? 15.208 1.410 -11.144 1.00 98.38 107 LEU A O 1
ATOM 845 N N . LEU A 1 108 ? 13.207 1.943 -12.027 1.00 97.44 108 LEU A N 1
ATOM 846 C CA . LEU A 1 108 ? 12.556 2.213 -10.739 1.00 97.44 108 LEU A CA 1
ATOM 847 C C . LEU A 1 108 ? 12.415 0.932 -9.906 1.00 97.44 108 LEU A C 1
ATOM 849 O O . LEU A 1 108 ? 12.830 0.905 -8.752 1.00 97.44 108 LEU A O 1
ATOM 853 N N . ASN A 1 109 ? 11.934 -0.159 -10.510 1.00 97.62 109 ASN A N 1
ATOM 854 C CA . ASN A 1 109 ? 11.842 -1.462 -9.844 1.00 97.62 109 ASN A CA 1
ATOM 855 C C . ASN A 1 109 ? 13.221 -1.957 -9.376 1.00 97.62 109 ASN A C 1
ATOM 857 O O . ASN A 1 109 ? 13.346 -2.530 -8.294 1.00 97.62 109 ASN A O 1
ATOM 861 N N . ALA A 1 110 ? 14.266 -1.730 -10.176 1.00 98.00 110 ALA A N 1
ATOM 862 C CA . ALA A 1 110 ? 15.634 -2.087 -9.827 1.00 98.00 110 ALA A CA 1
ATOM 863 C C . ALA A 1 110 ? 16.168 -1.290 -8.627 1.00 98.00 110 ALA A C 1
ATOM 865 O O . ALA A 1 110 ? 16.917 -1.844 -7.828 1.00 98.00 110 ALA A O 1
ATOM 866 N N . ALA A 1 111 ? 15.777 -0.023 -8.467 1.00 97.44 111 ALA A N 1
ATOM 867 C CA . ALA A 1 111 ? 16.217 0.831 -7.360 1.00 97.44 111 ALA A CA 1
ATOM 868 C C . ALA A 1 111 ? 15.687 0.413 -5.985 1.00 97.44 111 ALA A C 1
ATOM 870 O O . ALA A 1 111 ? 16.313 0.715 -4.968 1.00 97.44 111 ALA A O 1
ATOM 871 N N . GLU A 1 112 ? 14.623 -0.385 -5.948 1.00 96.00 112 GLU A N 1
ATOM 872 C CA . GLU A 1 112 ? 14.165 -1.032 -4.720 1.00 96.00 112 GLU A CA 1
ATOM 873 C C . GLU A 1 112 ? 15.086 -2.179 -4.260 1.00 96.00 112 GLU A C 1
ATOM 875 O O . GLU A 1 112 ? 15.135 -2.529 -3.079 1.00 96.00 112 GLU A O 1
ATOM 880 N N . GLY A 1 113 ? 15.874 -2.773 -5.149 1.00 96.56 113 GLY A N 1
ATOM 881 C CA . GLY A 1 113 ? 16.745 -3.886 -4.779 1.00 96.56 113 GLY A CA 1
ATOM 882 C C . GLY A 1 113 ? 17.886 -4.101 -5.758 1.00 96.56 113 GLY A C 1
ATOM 883 O O . GLY A 1 113 ? 17.962 -5.189 -6.324 1.00 96.56 113 GLY A O 1
ATOM 884 N N . PRO A 1 114 ? 18.777 -3.116 -5.963 1.00 96.88 114 PRO A N 1
ATOM 885 C CA . PRO A 1 114 ? 19.795 -3.182 -6.996 1.00 96.88 114 PRO A CA 1
ATOM 886 C C . PRO A 1 114 ? 20.845 -4.229 -6.632 1.00 96.88 114 PRO A C 1
ATOM 888 O O . PRO A 1 114 ? 21.550 -4.122 -5.627 1.00 96.88 114 PRO A O 1
ATOM 891 N N . MET A 1 115 ? 21.005 -5.240 -7.485 1.00 97.19 115 MET A N 1
ATOM 892 C CA . MET A 1 115 ? 21.994 -6.304 -7.285 1.00 97.19 115 MET A CA 1
ATOM 893 C C . MET A 1 115 ? 23.414 -5.880 -7.690 1.00 97.19 115 MET A C 1
ATOM 895 O O . MET A 1 115 ? 24.287 -6.725 -7.874 1.00 97.19 115 MET A O 1
ATOM 899 N N . THR A 1 116 ? 23.673 -4.571 -7.776 1.00 93.25 116 THR A N 1
ATOM 900 C CA . THR A 1 116 ? 25.027 -4.001 -7.686 1.00 93.25 116 THR A CA 1
ATOM 901 C C . THR A 1 116 ? 25.630 -4.237 -6.300 1.00 93.25 116 THR A C 1
ATOM 903 O O . THR A 1 116 ? 26.844 -4.392 -6.181 1.00 93.25 116 THR A O 1
ATOM 906 N N . ASN A 1 117 ? 24.781 -4.361 -5.270 1.00 96.62 117 ASN A N 1
ATOM 907 C CA . ASN A 1 117 ? 25.168 -4.690 -3.901 1.00 96.62 117 ASN A CA 1
ATOM 908 C C . ASN A 1 117 ? 24.235 -5.763 -3.289 1.00 96.62 117 ASN A C 1
ATOM 910 O O . ASN A 1 117 ? 23.350 -5.447 -2.486 1.00 96.62 117 ASN A O 1
ATOM 914 N N . PRO A 1 118 ? 24.413 -7.052 -3.644 1.00 96.50 118 PRO A N 1
ATOM 915 C CA . PRO A 1 118 ? 23.509 -8.126 -3.222 1.00 96.50 118 PRO A CA 1
ATOM 916 C C . PRO A 1 118 ? 23.404 -8.304 -1.704 1.00 96.50 118 PRO A C 1
ATOM 918 O O . PRO A 1 118 ? 22.326 -8.603 -1.191 1.00 96.50 118 PRO A O 1
ATOM 921 N N . ASP A 1 119 ? 24.496 -8.080 -0.968 1.00 97.81 119 ASP A N 1
ATOM 922 C CA . ASP A 1 119 ? 24.509 -8.183 0.496 1.00 97.81 119 ASP A CA 1
ATOM 923 C C . ASP A 1 119 ? 23.620 -7.121 1.150 1.00 97.81 119 ASP A C 1
ATOM 925 O O . ASP A 1 119 ? 22.935 -7.396 2.140 1.00 97.81 119 ASP A O 1
ATOM 929 N N . LEU A 1 120 ? 23.627 -5.898 0.613 1.00 98.00 120 LEU A N 1
ATOM 930 C CA . LEU A 1 120 ? 22.763 -4.817 1.076 1.00 98.00 120 LEU A CA 1
ATOM 931 C C . LEU A 1 120 ? 21.289 -5.142 0.813 1.00 98.00 120 LEU A C 1
ATOM 933 O O . LEU A 1 120 ? 20.465 -5.010 1.722 1.00 98.00 120 LEU A O 1
ATOM 937 N N . VAL A 1 121 ? 20.971 -5.626 -0.391 1.00 97.81 121 VAL A N 1
ATOM 938 C CA . VAL A 1 121 ? 19.606 -6.025 -0.763 1.00 97.81 121 VAL A CA 1
ATOM 939 C C . VAL A 1 121 ? 19.120 -7.184 0.106 1.00 97.81 121 VAL A C 1
ATOM 941 O O . VAL A 1 121 ? 18.024 -7.119 0.658 1.00 97.81 121 VAL A O 1
ATOM 944 N N . ALA A 1 122 ? 19.946 -8.210 0.320 1.00 96.81 122 ALA A N 1
ATOM 945 C CA . ALA A 1 122 ? 19.599 -9.336 1.183 1.00 96.81 122 ALA A CA 1
ATOM 946 C C . ALA A 1 122 ? 19.299 -8.881 2.621 1.00 96.81 122 ALA A C 1
ATOM 948 O O . ALA A 1 122 ? 18.290 -9.293 3.195 1.00 96.81 122 ALA A O 1
ATOM 949 N N . LYS A 1 123 ? 20.122 -7.983 3.184 1.00 98.06 123 LYS A N 1
ATOM 950 C CA . LYS A 1 123 ? 19.880 -7.390 4.511 1.00 98.06 123 LYS A CA 1
ATOM 951 C C . LYS A 1 123 ? 18.576 -6.596 4.555 1.00 98.06 123 LYS A C 1
ATOM 953 O O . LYS A 1 123 ? 17.854 -6.713 5.545 1.00 98.06 123 LYS A O 1
ATOM 958 N N . ARG A 1 124 ? 18.263 -5.817 3.508 1.00 97.75 124 ARG A N 1
ATOM 959 C CA . ARG A 1 124 ? 16.988 -5.090 3.386 1.00 97.75 124 ARG A CA 1
ATOM 960 C C . ARG A 1 124 ? 15.811 -6.061 3.423 1.00 97.75 124 ARG A C 1
ATOM 962 O O . ARG A 1 124 ? 14.963 -5.911 4.295 1.00 97.75 124 ARG A O 1
ATOM 969 N N . VAL A 1 125 ? 15.793 -7.072 2.554 1.00 96.88 125 VAL A N 1
ATOM 970 C CA . VAL A 1 125 ? 14.670 -8.022 2.453 1.00 96.88 125 VAL A CA 1
ATOM 971 C C . VAL A 1 125 ? 14.453 -8.782 3.768 1.00 96.88 125 VAL A C 1
ATOM 973 O O . VAL A 1 125 ? 13.318 -8.898 4.233 1.00 96.88 125 VAL A O 1
ATOM 976 N N . THR A 1 126 ? 15.525 -9.241 4.425 1.00 95.88 126 THR A N 1
ATOM 977 C CA . THR A 1 126 ? 15.429 -9.878 5.751 1.00 95.88 126 THR A CA 1
ATOM 978 C C . THR A 1 126 ? 14.874 -8.910 6.804 1.00 95.88 126 THR A C 1
ATOM 980 O O . THR A 1 126 ? 14.003 -9.277 7.594 1.00 95.88 126 THR A O 1
ATOM 983 N N . ALA A 1 127 ? 15.341 -7.657 6.824 1.00 97.06 127 ALA A N 1
ATOM 984 C CA . ALA A 1 127 ? 14.847 -6.653 7.763 1.00 97.06 127 ALA A CA 1
ATOM 985 C C . ALA A 1 127 ? 13.376 -6.276 7.502 1.00 97.06 127 ALA A C 1
ATOM 987 O O . ALA A 1 127 ? 12.632 -6.071 8.462 1.00 97.06 127 ALA A O 1
ATOM 988 N N . GLU A 1 128 ? 12.938 -6.210 6.241 1.00 96.69 128 GLU A N 1
ATOM 989 C CA . GLU A 1 128 ? 11.549 -5.914 5.861 1.00 96.69 128 GLU A CA 1
ATOM 990 C C . GLU A 1 128 ? 10.625 -7.065 6.244 1.00 96.69 128 GLU A C 1
ATOM 992 O O . GLU A 1 128 ? 9.591 -6.831 6.866 1.00 96.69 128 GLU A O 1
ATOM 997 N N . THR A 1 129 ? 11.040 -8.306 5.986 1.00 94.75 129 THR A N 1
ATOM 998 C CA . THR A 1 129 ? 10.263 -9.486 6.385 1.00 94.75 129 THR A CA 1
ATOM 999 C C . THR A 1 129 ? 10.108 -9.550 7.901 1.00 94.75 129 THR A C 1
ATOM 1001 O O . THR A 1 129 ? 9.003 -9.713 8.414 1.00 94.75 129 THR A O 1
ATOM 1004 N N . LYS A 1 130 ? 11.191 -9.309 8.651 1.00 94.06 130 LYS A N 1
ATOM 1005 C CA . LYS A 1 130 ? 11.135 -9.231 10.116 1.00 94.06 130 LYS A CA 1
ATOM 1006 C C . LYS A 1 130 ? 10.206 -8.114 10.604 1.00 94.06 130 LYS A C 1
ATOM 1008 O O . LYS A 1 130 ? 9.461 -8.318 11.560 1.00 94.06 130 LYS A O 1
ATOM 1013 N N . GLN A 1 131 ? 10.244 -6.940 9.970 1.00 96.56 131 GLN A N 1
ATOM 1014 C CA . GLN A 1 131 ? 9.350 -5.824 10.293 1.00 96.56 131 GLN A CA 1
ATOM 1015 C C . GLN A 1 131 ? 7.883 -6.210 10.088 1.00 96.56 131 GLN A C 1
ATOM 1017 O O . GLN A 1 131 ? 7.059 -5.974 10.973 1.00 96.56 131 GLN A O 1
ATOM 1022 N N . ALA A 1 132 ? 7.581 -6.791 8.926 1.00 94.62 132 ALA A N 1
ATOM 1023 C CA . ALA A 1 132 ? 6.244 -7.211 8.539 1.00 94.62 132 ALA A CA 1
ATOM 1024 C C . ALA A 1 132 ? 5.721 -8.304 9.475 1.00 94.62 132 ALA A C 1
ATOM 1026 O O . ALA A 1 132 ? 4.626 -8.158 10.000 1.00 94.62 132 ALA A O 1
ATOM 1027 N N . SER A 1 133 ? 6.526 -9.322 9.785 1.00 92.25 133 SER A N 1
ATOM 1028 C CA . SER A 1 133 ? 6.175 -10.398 10.723 1.00 92.25 133 SER A CA 1
ATOM 1029 C C . SER A 1 133 ? 5.773 -9.863 12.104 1.00 92.25 133 SER A C 1
ATOM 1031 O O . SER A 1 133 ? 4.691 -10.175 12.613 1.00 92.25 133 SER A O 1
ATOM 1033 N N . ILE A 1 134 ? 6.588 -8.966 12.686 1.00 9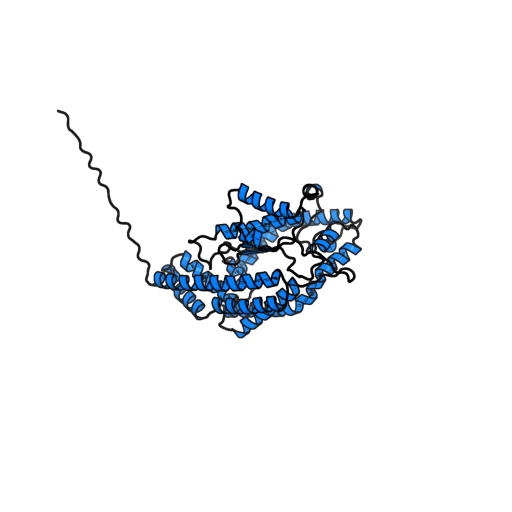3.31 134 ILE A N 1
ATOM 1034 C CA . ILE A 1 134 ? 6.275 -8.338 13.981 1.00 93.31 134 ILE A CA 1
ATOM 1035 C C . ILE A 1 134 ? 4.962 -7.554 13.891 1.00 93.31 134 ILE A C 1
ATOM 1037 O O . ILE A 1 134 ? 4.159 -7.614 14.820 1.00 93.31 134 ILE A O 1
ATOM 1041 N N . MET A 1 135 ? 4.742 -6.826 12.793 1.00 94.12 135 MET A N 1
ATOM 1042 C CA . MET A 1 135 ? 3.550 -6.005 12.600 1.00 94.12 135 MET A CA 1
ATOM 1043 C C . MET A 1 135 ? 2.282 -6.843 12.391 1.00 94.12 135 MET A C 1
ATOM 1045 O O . MET A 1 135 ? 1.281 -6.612 13.068 1.00 94.12 135 MET A O 1
ATOM 1049 N N . ASN A 1 136 ? 2.325 -7.824 11.490 1.00 91.62 136 ASN A N 1
ATOM 1050 C CA . ASN A 1 136 ? 1.195 -8.677 11.127 1.00 91.62 136 ASN A CA 1
ATOM 1051 C C . ASN A 1 136 ? 0.737 -9.529 12.318 1.00 91.62 136 ASN A C 1
ATOM 1053 O O . ASN A 1 136 ? -0.458 -9.731 12.517 1.00 91.62 136 ASN A O 1
ATOM 1057 N N . GLY A 1 137 ? 1.686 -10.033 13.113 1.00 87.62 137 GLY A N 1
ATOM 1058 C CA . GLY A 1 137 ? 1.423 -10.916 14.248 1.00 87.62 137 GLY A CA 1
ATOM 1059 C C . GLY A 1 137 ? 1.241 -10.211 15.595 1.00 87.62 137 GLY A C 1
ATOM 1060 O O . GLY A 1 137 ? 1.136 -10.908 16.621 1.00 87.62 137 GLY A O 1
ATOM 1061 N N . PHE A 1 138 ? 1.251 -8.870 15.620 1.00 92.50 138 PHE A N 1
ATOM 1062 C CA . PHE A 1 138 ? 1.227 -8.093 16.856 1.00 92.50 138 PHE A CA 1
ATOM 1063 C C . PHE A 1 138 ? -0.082 -8.302 17.625 1.00 92.50 138 PHE A C 1
ATOM 1065 O O . PHE A 1 138 ? -1.178 -8.140 17.095 1.00 92.50 138 PHE A O 1
ATOM 1072 N N . GLU A 1 139 ? 0.035 -8.641 18.906 1.00 91.88 139 GLU A N 1
ATOM 1073 C CA . GLU A 1 139 ? -1.106 -8.836 19.796 1.00 91.88 139 GLU A CA 1
ATOM 1074 C C . GLU A 1 139 ? -1.222 -7.640 20.739 1.00 91.88 139 GLU A C 1
ATOM 1076 O O . GLU A 1 139 ? -0.452 -7.526 21.694 1.00 91.88 139 GLU A O 1
ATOM 1081 N N . PHE A 1 140 ? -2.188 -6.760 20.472 1.00 93.75 140 PHE A N 1
ATOM 1082 C CA . PHE A 1 140 ? -2.482 -5.630 21.351 1.00 93.75 140 PHE A CA 1
ATOM 1083 C C . PHE A 1 140 ? -3.065 -6.107 22.678 1.00 93.75 140 PHE A C 1
ATOM 1085 O O . PHE A 1 140 ? -3.863 -7.056 22.717 1.00 93.75 140 PHE A O 1
ATOM 1092 N N . LYS A 1 141 ? -2.711 -5.416 23.767 1.00 95.62 141 LYS A N 1
ATOM 1093 C CA . LYS A 1 141 ? -3.232 -5.719 25.098 1.00 95.62 141 LYS A CA 1
ATOM 1094 C C . LYS A 1 141 ? -3.827 -4.484 25.759 1.00 95.62 141 LYS A C 1
ATOM 1096 O O . LYS A 1 141 ? -3.256 -3.406 25.749 1.00 95.62 141 LYS A O 1
ATOM 1101 N N . LEU A 1 142 ? -4.984 -4.663 26.386 1.00 96.38 142 LEU A N 1
ATOM 1102 C CA . LEU A 1 142 ? -5.613 -3.683 27.261 1.00 96.38 142 LEU A CA 1
ATOM 1103 C C . LEU A 1 142 ? -5.744 -4.314 28.647 1.00 96.38 142 LEU A C 1
ATOM 1105 O O . LEU A 1 142 ? -6.415 -5.333 28.804 1.00 96.38 142 LEU A O 1
ATOM 1109 N N . ASN A 1 143 ? -5.082 -3.737 29.654 1.00 93.00 143 ASN A N 1
ATOM 1110 C CA . ASN A 1 143 ? -5.049 -4.273 31.024 1.00 93.00 143 ASN A CA 1
ATOM 1111 C C . ASN A 1 143 ? -4.603 -5.752 31.085 1.00 93.00 143 ASN A C 1
ATOM 1113 O O . ASN A 1 143 ? -5.159 -6.560 31.827 1.00 93.00 143 ASN A O 1
ATOM 1117 N N . GLY A 1 144 ? -3.624 -6.122 30.253 1.00 91.88 144 GLY A N 1
ATOM 1118 C CA . GLY A 1 144 ? -3.099 -7.488 30.153 1.00 91.88 144 GLY A CA 1
ATOM 1119 C C . GLY A 1 144 ? -3.972 -8.469 29.360 1.00 91.88 144 GLY A C 1
ATOM 1120 O O . GLY A 1 144 ? -3.531 -9.590 29.113 1.00 91.88 144 GLY A O 1
ATOM 1121 N N . GLN A 1 145 ? -5.167 -8.060 28.925 1.00 94.31 145 GLN A N 1
ATOM 1122 C CA . GLN A 1 145 ? -6.073 -8.871 28.110 1.00 94.31 145 GLN A CA 1
ATOM 1123 C C . GLN A 1 145 ? -5.934 -8.528 26.630 1.00 94.31 145 GLN A C 1
ATOM 1125 O O . GLN A 1 145 ? -5.736 -7.369 26.276 1.00 94.31 145 GLN A O 1
ATOM 1130 N N . LYS A 1 146 ? -6.059 -9.531 25.757 1.00 93.50 146 LYS A N 1
ATOM 1131 C CA . LYS A 1 146 ? -5.982 -9.337 24.303 1.00 93.50 146 LYS A CA 1
ATOM 1132 C C . LYS A 1 146 ? -7.115 -8.434 23.816 1.00 93.50 146 LYS A C 1
ATOM 1134 O O . LYS A 1 146 ? -8.253 -8.585 24.259 1.00 93.50 146 LYS A O 1
ATOM 1139 N N . ILE A 1 147 ? -6.811 -7.547 22.875 1.00 94.44 147 ILE A N 1
ATOM 1140 C CA . ILE A 1 147 ? -7.795 -6.692 22.209 1.00 94.44 147 ILE A CA 1
ATOM 1141 C C . ILE A 1 147 ? -7.506 -6.623 20.704 1.00 94.44 147 ILE A C 1
ATOM 1143 O O . ILE A 1 147 ? -6.354 -6.600 20.281 1.00 94.44 147 ILE A O 1
ATOM 1147 N N . THR A 1 148 ? -8.550 -6.621 19.880 1.00 93.19 148 THR A N 1
ATOM 1148 C CA . THR A 1 148 ? -8.428 -6.494 18.418 1.00 93.19 148 THR A CA 1
ATOM 1149 C C . THR A 1 148 ? -8.410 -5.031 17.973 1.00 93.19 148 THR A C 1
ATOM 1151 O O . THR A 1 148 ? -8.849 -4.138 18.698 1.00 93.19 148 THR A O 1
ATOM 1154 N N . ALA A 1 149 ? -7.961 -4.776 16.741 1.00 92.69 149 ALA A N 1
ATOM 1155 C CA . ALA A 1 149 ? -8.008 -3.444 16.139 1.00 92.69 149 ALA A CA 1
ATOM 1156 C C . ALA A 1 149 ? -9.444 -2.881 16.053 1.00 92.69 149 ALA A C 1
ATOM 1158 O O . ALA A 1 149 ? -9.649 -1.711 16.373 1.00 92.69 149 ALA A O 1
ATOM 1159 N N . ASN A 1 150 ? -10.436 -3.710 15.696 1.00 94.12 150 ASN A N 1
ATOM 1160 C CA . ASN A 1 150 ? -11.848 -3.303 15.683 1.00 94.12 150 ASN A CA 1
ATOM 1161 C C . ASN A 1 150 ? -12.324 -2.936 17.094 1.00 94.12 150 ASN A C 1
ATOM 1163 O O . ASN A 1 150 ? -12.878 -1.863 17.288 1.00 94.12 150 ASN A O 1
ATOM 1167 N N . GLN A 1 151 ? -12.009 -3.752 18.107 1.00 95.31 151 GLN A N 1
ATOM 1168 C CA . GLN A 1 151 ? -12.368 -3.454 19.500 1.00 95.31 151 GLN A CA 1
ATOM 1169 C C . GLN A 1 151 ? -11.704 -2.179 20.041 1.00 95.31 151 GLN A C 1
ATOM 1171 O O . GLN A 1 151 ? -12.315 -1.479 20.848 1.00 95.31 151 GLN A O 1
ATOM 1176 N N . ILE A 1 152 ? -10.466 -1.877 19.630 1.00 95.81 152 ILE A N 1
ATOM 1177 C CA . ILE A 1 152 ? -9.793 -0.615 19.971 1.00 95.81 152 ILE A CA 1
ATOM 1178 C C . ILE A 1 152 ? -10.603 0.567 19.433 1.00 95.81 152 ILE A C 1
ATOM 1180 O O . ILE A 1 152 ? -10.907 1.489 20.190 1.00 95.81 152 ILE A O 1
ATOM 1184 N N . ASP A 1 153 ? -10.964 0.540 18.150 1.00 94.06 153 ASP A N 1
ATOM 1185 C CA . ASP A 1 153 ? -11.686 1.653 17.528 1.00 94.06 153 ASP A CA 1
ATOM 1186 C C . ASP A 1 153 ? -13.114 1.770 18.079 1.00 94.06 153 ASP A C 1
ATOM 1188 O O . ASP A 1 153 ? -13.526 2.863 18.454 1.00 94.06 153 ASP A O 1
ATOM 1192 N N . ASP A 1 154 ? -13.810 0.648 18.274 1.00 93.75 154 ASP A N 1
ATOM 1193 C CA . ASP A 1 154 ? -15.128 0.585 18.912 1.00 93.75 154 ASP A CA 1
ATOM 1194 C C . ASP A 1 154 ? -15.136 1.215 20.307 1.00 93.75 154 ASP A C 1
ATOM 1196 O O . ASP A 1 154 ? -16.041 1.975 20.661 1.00 93.75 154 ASP A O 1
ATOM 1200 N N . LYS A 1 155 ? -14.130 0.900 21.132 1.00 96.06 155 LYS A N 1
ATOM 1201 C CA . LYS A 1 155 ? -14.005 1.478 22.474 1.00 96.06 155 LYS A CA 1
ATOM 1202 C C . LYS A 1 155 ? -13.690 2.968 22.418 1.00 96.06 155 LYS A C 1
ATOM 1204 O O . LYS A 1 155 ? -14.264 3.732 23.195 1.00 96.06 155 LYS A O 1
ATOM 1209 N N . LEU A 1 156 ? -12.821 3.393 21.497 1.00 95.50 156 LEU A N 1
ATOM 1210 C CA . LEU A 1 156 ? -12.570 4.813 21.244 1.00 95.50 156 LEU A CA 1
ATOM 1211 C C . LEU A 1 156 ? -13.804 5.526 20.695 1.00 95.50 156 LEU A C 1
ATOM 1213 O O . LEU A 1 156 ? -13.927 6.728 20.879 1.00 95.50 156 LEU A O 1
ATOM 1217 N N . GLU A 1 157 ? -14.738 4.850 20.049 1.00 91.62 157 GLU A N 1
ATOM 1218 C CA . GLU A 1 157 ? -15.965 5.482 19.580 1.00 91.62 157 GLU A CA 1
ATOM 1219 C C . GLU A 1 157 ? -17.014 5.609 20.689 1.00 91.62 157 GLU A C 1
ATOM 1221 O O . GLU A 1 157 ? -17.562 6.694 20.906 1.00 91.62 157 GLU A O 1
ATOM 1226 N N . LYS A 1 158 ? -17.238 4.518 21.428 1.00 91.50 158 LYS A N 1
ATOM 1227 C CA . LYS A 1 158 ? -18.373 4.353 22.347 1.00 91.50 158 LYS A CA 1
ATOM 1228 C C . LYS A 1 158 ? -18.101 4.850 23.768 1.00 91.50 158 LYS A C 1
ATOM 1230 O O . LYS A 1 158 ? -19.039 5.260 24.446 1.00 91.50 158 LYS A O 1
ATOM 1235 N N . SER A 1 159 ? -16.852 4.810 24.244 1.00 95.19 159 SER A N 1
ATOM 1236 C CA . SER A 1 159 ? -16.553 5.137 25.645 1.00 95.19 159 SER A CA 1
ATOM 1237 C C . SER A 1 159 ? -16.590 6.652 25.911 1.00 95.19 159 SER A C 1
ATOM 1239 O O . SER A 1 159 ? -15.867 7.405 25.239 1.00 95.19 159 SER A O 1
ATOM 1241 N N . PRO A 1 160 ? -17.382 7.121 26.899 1.00 94.12 160 PRO A N 1
ATOM 1242 C CA . PRO A 1 160 ? -17.343 8.503 27.370 1.00 94.12 160 PRO A CA 1
ATOM 1243 C C . PRO A 1 160 ? -16.237 8.748 28.414 1.00 94.12 160 PRO A C 1
ATOM 1245 O O . PRO A 1 160 ? -15.936 9.903 28.711 1.00 94.12 160 PRO A O 1
ATOM 1248 N N . ASP A 1 161 ? -15.626 7.697 28.975 1.00 97.25 161 ASP A N 1
ATOM 1249 C CA . ASP A 1 161 ? -14.603 7.816 30.018 1.00 97.25 161 ASP A CA 1
ATOM 1250 C C . ASP A 1 161 ? -13.227 8.098 29.404 1.00 97.25 161 ASP A C 1
ATOM 1252 O O . ASP A 1 161 ? -12.616 7.249 28.752 1.00 97.25 161 ASP A O 1
ATOM 1256 N N . LEU A 1 162 ? -12.699 9.298 29.652 1.00 97.69 162 LEU A N 1
ATOM 1257 C CA . LEU A 1 162 ? -11.377 9.700 29.178 1.00 97.69 162 LEU A CA 1
ATOM 1258 C C . LEU A 1 162 ? -10.244 8.788 29.672 1.00 97.69 162 LEU A C 1
ATOM 1260 O O . LEU A 1 162 ? -9.257 8.627 28.953 1.00 97.69 162 LEU A O 1
ATOM 1264 N N . SER A 1 163 ? -10.373 8.183 30.853 1.00 97.62 163 SER A N 1
ATOM 1265 C CA . SER A 1 163 ? -9.367 7.266 31.399 1.00 97.62 163 SER A CA 1
ATOM 1266 C C . SER A 1 163 ? -9.348 5.951 30.624 1.00 97.62 163 SER A C 1
ATOM 1268 O O . SER A 1 163 ? -8.276 5.506 30.209 1.00 97.62 163 SER A O 1
ATOM 1270 N N . GLU A 1 164 ? -10.522 5.368 30.351 1.00 97.69 164 GLU A N 1
ATOM 1271 C CA . GLU A 1 164 ? -10.633 4.181 29.493 1.00 97.69 164 GLU A CA 1
ATOM 1272 C C . GLU A 1 164 ? -10.121 4.488 28.083 1.00 97.69 164 GLU A C 1
ATOM 1274 O O . GLU A 1 164 ? -9.274 3.763 27.562 1.00 97.69 164 GLU A O 1
ATOM 1279 N N . ARG A 1 165 ? -10.567 5.595 27.476 1.00 97.75 165 ARG A N 1
ATOM 1280 C CA . ARG A 1 165 ? -10.122 6.003 26.134 1.00 97.75 165 ARG A CA 1
ATOM 1281 C C . ARG A 1 165 ? -8.613 6.163 26.056 1.00 97.75 165 ARG A C 1
ATOM 1283 O O . ARG A 1 165 ? -8.007 5.760 25.067 1.00 97.75 165 ARG A O 1
ATOM 1290 N N . LYS A 1 166 ? -7.997 6.750 27.085 1.00 98.00 166 LYS A N 1
ATOM 1291 C CA . LYS A 1 166 ? -6.544 6.887 27.160 1.00 98.00 166 LYS A CA 1
ATOM 1292 C C . LYS A 1 166 ? -5.869 5.518 27.201 1.00 98.00 166 LYS A C 1
ATOM 1294 O O . LYS A 1 166 ? -4.978 5.293 26.391 1.00 98.00 166 LYS A O 1
ATOM 1299 N N . ALA A 1 167 ? -6.323 4.604 28.059 1.00 97.94 167 ALA A N 1
ATOM 1300 C CA . ALA A 1 167 ? -5.767 3.252 28.141 1.00 97.94 167 ALA A CA 1
ATOM 1301 C C . ALA A 1 167 ? -5.909 2.482 26.813 1.00 97.94 167 ALA A C 1
ATOM 1303 O O . ALA A 1 167 ? -4.967 1.837 26.361 1.00 97.94 167 ALA A O 1
ATOM 1304 N N . VAL A 1 168 ? -7.059 2.601 26.140 1.00 98.00 168 VAL A N 1
ATOM 1305 C CA . VAL A 1 168 ? -7.306 2.001 24.816 1.00 98.00 168 VAL A CA 1
ATOM 1306 C C . VAL A 1 168 ? -6.405 2.619 23.744 1.00 98.00 168 VAL A C 1
ATOM 1308 O O . VAL A 1 168 ? -5.828 1.910 22.917 1.00 98.00 168 VAL A O 1
ATOM 1311 N N . TRP A 1 169 ? -6.255 3.944 23.751 1.00 97.81 169 TRP A N 1
ATOM 1312 C CA . TRP A 1 169 ? -5.364 4.634 22.826 1.00 97.81 169 TRP A CA 1
ATOM 1313 C C . TRP A 1 169 ? -3.907 4.218 23.048 1.00 97.81 169 TRP A C 1
ATOM 1315 O O . TRP A 1 169 ? -3.219 3.932 22.072 1.00 97.81 169 TRP A O 1
ATOM 1325 N N . GLU A 1 170 ? -3.448 4.122 24.298 1.00 97.25 170 GLU A N 1
ATOM 1326 C CA . GLU A 1 170 ? -2.098 3.663 24.655 1.00 97.25 170 GLU A CA 1
ATOM 1327 C C . GLU A 1 170 ? -1.863 2.205 24.238 1.00 97.25 170 GLU A C 1
ATOM 1329 O O . GLU A 1 170 ? -0.827 1.923 23.634 1.00 97.25 170 GLU A O 1
ATOM 1334 N N . ALA A 1 171 ? -2.849 1.318 24.427 1.00 97.06 171 ALA A N 1
ATOM 1335 C CA . ALA A 1 171 ? -2.807 -0.059 23.926 1.00 97.06 171 ALA A CA 1
ATOM 1336 C C . ALA A 1 171 ? -2.534 -0.102 22.412 1.00 97.06 171 ALA A C 1
ATOM 1338 O O . ALA A 1 171 ? -1.680 -0.853 21.946 1.00 97.06 171 ALA A O 1
ATOM 1339 N N . SER A 1 172 ? -3.164 0.784 21.628 1.00 95.88 172 SER A N 1
ATOM 1340 C CA . SER A 1 172 ? -2.914 0.882 20.179 1.00 95.88 172 SER A CA 1
ATOM 1341 C C . SER A 1 172 ? -1.483 1.311 19.808 1.00 95.88 172 SER A C 1
ATOM 1343 O O . SER A 1 172 ? -1.080 1.179 18.651 1.00 95.88 172 SER A O 1
ATOM 1345 N N . LYS A 1 173 ? -0.714 1.863 20.759 1.00 96.00 173 LYS A N 1
ATOM 1346 C CA . LYS A 1 173 ? 0.668 2.333 20.560 1.00 96.00 173 LYS A CA 1
ATOM 1347 C C . LYS A 1 173 ? 1.725 1.338 21.024 1.00 96.00 173 LYS A C 1
ATOM 1349 O O . LYS A 1 173 ? 2.894 1.550 20.703 1.00 96.00 173 LYS A O 1
ATOM 1354 N N . GLU A 1 174 ? 1.344 0.249 21.694 1.00 93.81 174 GLU A N 1
ATOM 1355 C CA . GLU A 1 174 ? 2.272 -0.786 22.186 1.00 93.81 174 GLU A CA 1
ATOM 1356 C C . GLU A 1 174 ? 3.134 -1.403 21.075 1.00 93.81 174 GLU A C 1
ATOM 1358 O O . GLU A 1 174 ? 4.262 -1.831 21.322 1.00 93.81 174 GLU A O 1
ATOM 1363 N N . ILE A 1 175 ? 2.640 -1.390 19.835 1.00 94.12 175 ILE A N 1
ATOM 1364 C CA . ILE A 1 175 ? 3.378 -1.862 18.661 1.00 94.12 175 ILE A CA 1
ATOM 1365 C C . ILE A 1 175 ? 4.607 -0.994 18.341 1.00 94.12 175 ILE A C 1
ATOM 1367 O O . ILE A 1 175 ? 5.624 -1.497 17.868 1.00 94.12 175 ILE A O 1
ATOM 1371 N N . GLY A 1 176 ? 4.564 0.308 18.643 1.00 95.69 176 GLY A N 1
ATOM 1372 C CA . GLY A 1 176 ? 5.616 1.266 18.290 1.00 95.69 176 GLY A CA 1
ATOM 1373 C C . GLY A 1 176 ? 7.000 0.893 18.841 1.00 95.69 176 GLY A C 1
ATOM 1374 O O . GLY A 1 176 ? 7.948 0.792 18.057 1.00 95.69 176 GLY A O 1
ATOM 1375 N N . PRO A 1 177 ? 7.151 0.651 20.159 1.00 95.94 177 PRO A N 1
ATOM 1376 C CA . PRO A 1 177 ? 8.408 0.187 20.744 1.00 95.94 177 PRO A CA 1
ATOM 1377 C C . PRO A 1 177 ? 8.970 -1.089 20.102 1.00 95.94 177 PRO A C 1
ATOM 1379 O O . PRO A 1 177 ? 10.176 -1.153 19.867 1.00 95.94 177 PRO A O 1
ATOM 1382 N N . ALA A 1 178 ? 8.115 -2.066 19.773 1.00 94.69 178 ALA A N 1
ATOM 1383 C CA . ALA A 1 178 ? 8.533 -3.324 19.148 1.00 94.69 178 ALA A CA 1
ATOM 1384 C C . ALA A 1 178 ? 9.090 -3.119 17.727 1.00 94.69 178 ALA A C 1
ATOM 1386 O O . ALA A 1 178 ? 10.028 -3.801 17.318 1.00 94.69 178 ALA A O 1
ATOM 1387 N N . LEU A 1 179 ? 8.546 -2.146 16.992 1.00 96.56 179 LEU A N 1
ATOM 1388 C CA . LEU A 1 179 ? 8.938 -1.840 15.616 1.00 96.56 179 LEU A CA 1
ATOM 1389 C C . LEU A 1 179 ? 10.128 -0.868 15.514 1.00 96.56 179 LEU A C 1
ATOM 1391 O O . LEU A 1 179 ? 10.854 -0.890 14.521 1.00 96.56 179 LEU A O 1
ATOM 1395 N N . LYS A 1 180 ? 10.350 -0.012 16.522 1.00 96.88 180 LYS A N 1
ATOM 1396 C CA . LYS A 1 180 ? 11.278 1.133 16.445 1.00 96.88 180 LYS A CA 1
ATOM 1397 C C . LYS A 1 180 ? 12.690 0.762 15.992 1.00 96.88 180 LYS A C 1
ATOM 1399 O O . LYS A 1 180 ? 13.237 1.421 15.112 1.00 96.88 180 LYS A O 1
ATOM 1404 N N . GLN A 1 181 ? 13.302 -0.248 16.613 1.00 96.44 181 GLN A N 1
ATOM 1405 C CA . GLN A 1 181 ? 14.711 -0.557 16.350 1.00 96.44 181 GLN A CA 1
ATOM 1406 C C . GLN A 1 181 ? 14.925 -1.023 14.907 1.00 96.44 181 GLN A C 1
ATOM 1408 O O . GLN A 1 181 ? 15.868 -0.589 14.250 1.00 96.44 181 GLN A O 1
ATOM 1413 N N . ASN A 1 182 ? 14.028 -1.871 14.407 1.00 96.88 182 ASN A N 1
ATOM 1414 C CA . ASN A 1 182 ? 14.129 -2.412 13.061 1.00 96.88 182 ASN A CA 1
ATOM 1415 C C . ASN A 1 182 ? 13.734 -1.371 11.994 1.00 96.88 182 ASN A C 1
ATOM 1417 O O . ASN A 1 182 ? 14.351 -1.345 10.936 1.00 96.88 182 ASN A O 1
ATOM 1421 N N . LEU A 1 183 ? 12.832 -0.425 12.300 1.00 96.75 183 LEU A N 1
ATOM 1422 C CA . LEU A 1 183 ? 12.556 0.734 11.434 1.00 96.75 183 LEU A CA 1
ATOM 1423 C C . LEU A 1 183 ? 13.784 1.627 11.204 1.00 96.75 183 LEU A C 1
ATOM 1425 O O . LEU A 1 183 ? 13.987 2.104 10.091 1.00 96.75 183 LEU A O 1
ATOM 1429 N N . ILE A 1 184 ? 14.616 1.853 12.228 1.00 97.81 184 ILE A N 1
ATOM 1430 C CA . ILE A 1 184 ? 15.860 2.631 12.075 1.00 97.81 184 ILE A CA 1
ATOM 1431 C C . ILE A 1 184 ? 16.822 1.900 11.135 1.00 97.81 184 ILE A C 1
ATOM 1433 O O . ILE A 1 184 ? 17.370 2.510 10.220 1.00 97.81 184 ILE A O 1
ATOM 1437 N N . THR A 1 185 ? 16.980 0.587 11.320 1.00 97.88 185 THR A N 1
ATOM 1438 C CA . THR A 1 185 ? 17.776 -0.250 10.416 1.00 97.88 185 THR A CA 1
ATOM 1439 C C . THR A 1 185 ? 17.227 -0.210 8.989 1.00 97.88 185 THR A C 1
ATOM 1441 O O . THR A 1 185 ? 17.995 -0.037 8.047 1.00 97.88 185 THR A O 1
ATOM 1444 N N . LEU A 1 186 ? 15.906 -0.299 8.817 1.00 97.88 186 LEU A N 1
ATOM 1445 C CA . LEU A 1 186 ? 15.264 -0.220 7.508 1.00 97.88 186 LEU A CA 1
ATOM 1446 C C . LEU A 1 186 ? 15.471 1.122 6.819 1.00 97.88 186 LEU A C 1
ATOM 1448 O O . LEU A 1 186 ? 15.758 1.125 5.628 1.00 97.88 186 LEU A O 1
ATOM 1452 N N . ARG A 1 187 ? 15.386 2.243 7.545 1.00 97.94 187 ARG A N 1
ATOM 1453 C CA . ARG A 1 187 ? 15.713 3.571 7.002 1.00 97.94 187 ARG A CA 1
ATOM 1454 C C . ARG A 1 187 ? 17.106 3.572 6.372 1.00 97.94 187 ARG A C 1
ATOM 1456 O O . ARG A 1 187 ? 17.270 4.052 5.255 1.00 97.94 187 ARG A O 1
ATOM 1463 N N . ASP A 1 188 ? 18.097 3.034 7.079 1.00 98.44 188 ASP A N 1
ATOM 1464 C CA . ASP A 1 188 ? 19.486 3.042 6.613 1.00 98.44 188 ASP A CA 1
ATOM 1465 C C . ASP A 1 188 ? 19.691 2.108 5.414 1.00 98.44 188 ASP A C 1
ATOM 1467 O O . ASP A 1 188 ? 20.341 2.495 4.445 1.00 98.44 188 ASP A O 1
ATOM 1471 N N . LEU A 1 189 ? 19.083 0.917 5.435 1.00 98.50 189 LEU A N 1
ATOM 1472 C CA . LEU A 1 189 ? 19.144 -0.041 4.325 1.00 98.50 189 LEU A CA 1
ATOM 1473 C C . LEU A 1 189 ? 18.448 0.491 3.064 1.00 98.50 189 LEU A C 1
ATOM 1475 O O . LEU A 1 189 ? 19.010 0.398 1.975 1.00 98.50 189 LEU A O 1
ATOM 1479 N N . ARG A 1 190 ? 17.267 1.099 3.218 1.00 98.38 190 ARG A N 1
ATOM 1480 C CA . ARG A 1 190 ? 16.498 1.729 2.135 1.00 98.38 190 ARG A CA 1
ATOM 1481 C C . ARG A 1 190 ? 17.234 2.917 1.518 1.00 98.38 190 ARG A C 1
ATOM 1483 O O . ARG A 1 190 ? 17.337 3.019 0.301 1.00 98.38 190 ARG A O 1
ATOM 1490 N N . ASN A 1 191 ? 17.839 3.769 2.345 1.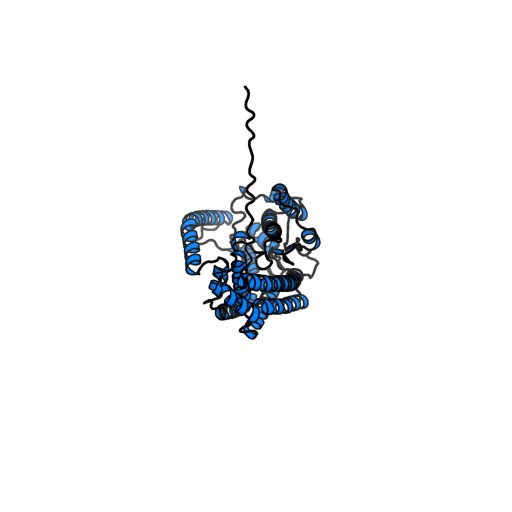00 98.50 191 ASN A N 1
ATOM 1491 C CA . ASN A 1 191 ? 18.714 4.833 1.848 1.00 98.50 191 ASN A CA 1
ATOM 1492 C C . ASN A 1 191 ? 19.957 4.279 1.141 1.00 98.50 191 ASN A C 1
ATOM 1494 O O . ASN A 1 191 ? 20.444 4.896 0.201 1.00 98.50 191 ASN A O 1
ATOM 1498 N N . GLY A 1 192 ? 20.484 3.140 1.595 1.00 97.94 192 GLY A N 1
ATOM 1499 C CA . GLY A 1 192 ? 21.600 2.464 0.943 1.00 97.94 192 GLY A CA 1
ATOM 1500 C C . GLY A 1 192 ? 21.257 2.035 -0.483 1.00 97.94 192 GLY A C 1
ATOM 1501 O O . GLY A 1 192 ? 21.974 2.400 -1.407 1.00 97.94 192 GLY A O 1
ATOM 1502 N N . VAL A 1 193 ? 20.156 1.301 -0.672 1.00 97.31 193 VAL A N 1
ATOM 1503 C CA . VAL A 1 193 ? 19.760 0.818 -2.009 1.00 97.31 193 VAL A CA 1
ATOM 1504 C C . VAL A 1 193 ? 19.378 1.956 -2.955 1.00 97.31 193 VAL A C 1
ATOM 1506 O O . VAL A 1 193 ? 19.747 1.915 -4.122 1.00 97.31 193 VAL A O 1
ATOM 1509 N N . ALA A 1 194 ? 18.744 3.019 -2.451 1.00 97.69 194 ALA A N 1
ATOM 1510 C CA . ALA A 1 194 ? 18.453 4.204 -3.254 1.00 97.69 194 ALA A CA 1
ATOM 1511 C C . ALA A 1 194 ? 19.744 4.835 -3.821 1.00 97.69 194 ALA A C 1
ATOM 1513 O O . ALA A 1 194 ? 19.816 5.155 -5.008 1.00 97.69 194 ALA A O 1
ATOM 1514 N N . LYS A 1 195 ? 20.799 4.926 -2.999 1.00 97.56 195 LYS A N 1
ATOM 1515 C CA . LYS A 1 195 ? 22.103 5.485 -3.398 1.00 97.56 195 LYS A CA 1
ATOM 1516 C C . LYS A 1 195 ? 22.852 4.641 -4.421 1.00 97.56 195 LYS A C 1
ATOM 1518 O O . LYS A 1 195 ? 23.534 5.211 -5.267 1.00 97.56 195 LYS A O 1
ATOM 1523 N N . GLU A 1 196 ? 22.716 3.316 -4.377 1.00 96.19 196 GLU A N 1
ATOM 1524 C CA . GLU A 1 196 ? 23.272 2.419 -5.407 1.00 96.19 196 GLU A CA 1
ATOM 1525 C C . GLU A 1 196 ? 22.718 2.738 -6.808 1.00 96.19 196 GLU A C 1
ATOM 1527 O O . GLU A 1 196 ? 23.387 2.508 -7.813 1.00 96.19 196 GLU A O 1
ATOM 1532 N N . MET A 1 197 ? 21.514 3.313 -6.872 1.00 95.56 197 MET A N 1
ATOM 1533 C CA . MET A 1 197 ? 20.854 3.749 -8.104 1.00 95.56 197 MET A CA 1
ATOM 1534 C C . MET A 1 197 ? 20.818 5.275 -8.253 1.00 95.56 197 MET A C 1
ATOM 1536 O O . MET A 1 197 ? 19.972 5.803 -8.967 1.00 95.56 197 MET A O 1
ATOM 1540 N N . GLU A 1 198 ? 21.772 5.968 -7.620 1.00 95.75 198 GLU A N 1
ATOM 1541 C CA . GLU A 1 198 ? 22.041 7.407 -7.772 1.00 95.75 198 GLU A CA 1
ATOM 1542 C C . GLU A 1 198 ? 20.948 8.344 -7.223 1.00 95.75 198 GLU A C 1
ATOM 1544 O O . GLU A 1 198 ? 21.000 9.556 -7.438 1.00 95.75 198 GLU A O 1
ATOM 1549 N N . TYR A 1 199 ? 20.005 7.824 -6.431 1.00 97.50 199 TYR A N 1
ATOM 1550 C CA . TYR A 1 199 ? 19.082 8.655 -5.658 1.00 97.50 199 TYR A CA 1
ATOM 1551 C C . TYR A 1 199 ? 19.752 9.138 -4.357 1.00 97.50 199 TYR A C 1
ATOM 1553 O O . TYR A 1 199 ? 20.415 8.347 -3.679 1.00 97.50 199 TYR A O 1
ATOM 1561 N N . PRO A 1 200 ? 19.576 10.410 -3.946 1.00 97.25 200 PRO A N 1
ATOM 1562 C CA . PRO A 1 200 ? 20.167 10.930 -2.706 1.00 97.25 200 PRO A CA 1
ATOM 1563 C C . PRO A 1 200 ? 19.768 10.141 -1.449 1.00 97.25 200 PRO A C 1
ATOM 1565 O O . PRO A 1 200 ? 20.584 9.914 -0.546 1.00 97.25 200 PRO A O 1
ATOM 1568 N N . ASP A 1 201 ? 18.506 9.723 -1.400 1.00 97.81 201 ASP A N 1
ATOM 1569 C CA . ASP A 1 201 ? 17.889 8.959 -0.326 1.00 97.81 201 ASP A CA 1
ATOM 1570 C C . ASP A 1 201 ? 16.637 8.225 -0.829 1.00 97.81 201 ASP A C 1
ATOM 1572 O O . ASP A 1 201 ? 16.217 8.363 -1.979 1.00 97.81 201 ASP A O 1
ATOM 1576 N N . TYR A 1 202 ? 16.039 7.422 0.050 1.00 97.94 202 TYR A N 1
ATOM 1577 C CA . TYR A 1 202 ? 14.855 6.640 -0.283 1.00 97.94 202 TYR A CA 1
ATOM 1578 C C . TYR A 1 202 ? 13.612 7.507 -0.526 1.00 97.94 202 TYR A C 1
ATOM 1580 O O . TYR A 1 202 ? 12.763 7.139 -1.326 1.00 97.94 202 TYR A O 1
ATOM 1588 N N . PHE A 1 203 ? 13.508 8.682 0.105 1.00 97.69 203 PHE A N 1
ATOM 1589 C CA . PHE A 1 203 ? 12.407 9.608 -0.180 1.00 97.69 203 PHE A CA 1
ATOM 1590 C C . PHE A 1 203 ? 12.464 10.099 -1.630 1.00 97.69 203 PHE A C 1
ATOM 1592 O O . PHE A 1 203 ? 11.443 10.127 -2.309 1.00 97.69 203 PHE A O 1
ATOM 1599 N N . SER A 1 204 ? 13.660 10.411 -2.128 1.00 98.00 204 SER A N 1
ATOM 1600 C CA . SER A 1 204 ? 13.875 10.807 -3.521 1.00 98.00 204 SER A CA 1
ATOM 1601 C C . SER A 1 204 ? 13.473 9.704 -4.506 1.00 98.00 204 SER A C 1
ATOM 1603 O O . SER A 1 204 ? 12.892 10.006 -5.546 1.00 98.00 204 SER A O 1
ATOM 1605 N N . LEU A 1 205 ? 13.740 8.437 -4.167 1.00 97.31 205 LEU A N 1
ATOM 1606 C CA . LEU A 1 205 ? 13.301 7.284 -4.958 1.00 97.31 205 LEU A CA 1
ATOM 1607 C C . LEU A 1 205 ? 11.767 7.168 -4.995 1.00 97.31 205 LEU A C 1
ATOM 1609 O O . LEU A 1 205 ? 11.188 7.063 -6.072 1.00 97.31 205 LEU A O 1
ATOM 1613 N N . GLU A 1 206 ? 11.098 7.260 -3.846 1.00 97.12 206 GLU A N 1
ATOM 1614 C CA . GLU A 1 206 ? 9.628 7.203 -3.769 1.00 97.12 206 GLU A CA 1
ATOM 1615 C C . GLU A 1 206 ? 8.966 8.363 -4.536 1.00 97.12 206 GLU A C 1
ATOM 1617 O O . GLU A 1 206 ? 7.958 8.185 -5.220 1.00 97.12 206 GLU A O 1
ATOM 1622 N N . VAL A 1 207 ? 9.554 9.563 -4.485 1.00 96.94 207 VAL A N 1
ATOM 1623 C CA . VAL A 1 207 ? 9.073 10.724 -5.251 1.00 96.94 207 VAL A CA 1
ATOM 1624 C C . VAL A 1 207 ? 9.264 10.534 -6.760 1.00 96.94 207 VAL A C 1
ATOM 1626 O O . VAL A 1 207 ? 8.412 10.970 -7.538 1.00 96.94 207 VAL A O 1
ATOM 1629 N N . ALA A 1 208 ? 10.309 9.826 -7.194 1.00 95.50 208 ALA A N 1
ATOM 1630 C CA . ALA A 1 208 ? 10.538 9.547 -8.611 1.00 95.50 208 ALA A CA 1
ATOM 1631 C C . ALA A 1 208 ? 9.399 8.730 -9.250 1.00 95.50 208 ALA A C 1
ATOM 1633 O O . ALA A 1 208 ? 9.124 8.900 -10.439 1.00 95.50 208 ALA A O 1
ATOM 1634 N N . ALA A 1 209 ? 8.670 7.921 -8.470 1.00 92.38 209 ALA A N 1
ATOM 1635 C CA . ALA A 1 209 ? 7.478 7.205 -8.936 1.00 92.38 209 ALA A CA 1
ATOM 1636 C C . ALA A 1 209 ? 6.309 8.138 -9.320 1.00 92.38 209 ALA A C 1
ATOM 1638 O O . ALA A 1 209 ? 5.413 7.732 -10.057 1.00 92.38 209 ALA A O 1
ATOM 1639 N N . TYR A 1 210 ? 6.324 9.398 -8.871 1.00 94.19 210 TYR A N 1
ATOM 1640 C CA . TYR A 1 210 ? 5.383 10.439 -9.301 1.00 94.19 210 TYR A CA 1
ATOM 1641 C C . TYR A 1 210 ? 5.854 11.186 -10.559 1.00 94.19 210 TYR A C 1
ATOM 1643 O O . TYR A 1 210 ? 5.156 12.079 -11.036 1.00 94.19 210 TYR A O 1
ATOM 1651 N N . GLY A 1 211 ? 7.043 10.865 -11.085 1.00 92.94 211 GLY A N 1
ATOM 1652 C CA . GLY A 1 211 ? 7.673 11.627 -12.164 1.00 92.94 211 GLY A CA 1
ATOM 1653 C C . GLY A 1 211 ? 8.066 13.048 -11.748 1.00 92.94 211 GLY A C 1
ATOM 1654 O O . GLY A 1 211 ? 8.133 13.929 -12.601 1.00 92.94 211 GLY A O 1
ATOM 1655 N N . MET A 1 212 ? 8.289 13.272 -10.449 1.00 95.12 212 MET A N 1
ATOM 1656 C CA . MET A 1 212 ? 8.639 14.566 -9.860 1.00 95.12 212 MET A CA 1
ATOM 1657 C C . MET A 1 212 ? 10.046 14.532 -9.260 1.00 95.12 212 MET A C 1
ATOM 1659 O O . MET A 1 212 ? 10.571 13.478 -8.901 1.00 95.12 212 MET A O 1
ATOM 1663 N N . THR A 1 213 ? 10.638 15.708 -9.095 1.00 96.56 213 THR A N 1
ATOM 1664 C CA . THR A 1 213 ? 11.756 15.936 -8.175 1.00 96.56 213 THR A CA 1
ATOM 1665 C C . THR A 1 213 ? 11.254 16.096 -6.736 1.00 96.56 213 THR A C 1
ATOM 1667 O O . THR A 1 213 ? 10.085 16.412 -6.491 1.00 96.56 213 THR A O 1
ATOM 1670 N N . THR A 1 214 ? 12.145 15.930 -5.754 1.00 97.56 214 THR A N 1
ATOM 1671 C CA . THR A 1 214 ? 11.824 16.183 -4.337 1.00 97.56 214 THR A CA 1
ATOM 1672 C C . THR A 1 214 ? 11.359 17.614 -4.093 1.00 97.56 214 THR A C 1
ATOM 1674 O O . THR A 1 214 ? 10.444 17.825 -3.302 1.00 97.56 214 THR A O 1
ATOM 1677 N N . ASP A 1 215 ? 11.946 18.589 -4.789 1.00 98.00 215 ASP A N 1
ATOM 1678 C CA . ASP A 1 215 ? 11.602 20.004 -4.636 1.00 98.00 215 ASP A CA 1
ATOM 1679 C C . ASP A 1 215 ? 10.193 20.295 -5.162 1.00 98.00 215 ASP A C 1
ATOM 1681 O O . ASP A 1 215 ? 9.416 20.982 -4.498 1.00 98.00 215 ASP A O 1
ATOM 1685 N N . GLU A 1 216 ? 9.823 19.723 -6.312 1.00 97.81 216 GLU A N 1
ATOM 1686 C CA . GLU A 1 216 ? 8.464 19.820 -6.857 1.00 97.81 216 GLU A CA 1
ATOM 1687 C C . GLU A 1 216 ? 7.433 19.184 -5.917 1.00 97.81 216 GLU A C 1
ATOM 1689 O O . GLU A 1 216 ? 6.404 19.800 -5.629 1.00 97.81 216 GLU A O 1
ATOM 1694 N N . MET A 1 217 ? 7.730 17.994 -5.380 1.00 96.69 217 MET A N 1
ATOM 1695 C CA . MET A 1 217 ? 6.859 17.315 -4.417 1.00 96.69 217 MET A CA 1
ATOM 1696 C C . MET A 1 217 ? 6.670 18.150 -3.144 1.00 96.69 217 MET A C 1
ATOM 1698 O O . MET A 1 217 ? 5.540 18.384 -2.716 1.00 96.69 217 MET A O 1
ATOM 1702 N N . LEU A 1 218 ? 7.758 18.633 -2.534 1.00 97.94 218 LEU A N 1
ATOM 1703 C CA . LEU A 1 218 ? 7.683 19.443 -1.316 1.00 97.94 218 LEU A CA 1
ATOM 1704 C C . LEU A 1 218 ? 6.938 20.756 -1.561 1.00 97.94 218 LEU A C 1
ATOM 1706 O O . LEU A 1 218 ? 6.086 21.124 -0.752 1.00 97.94 218 LEU A O 1
ATOM 1710 N N . LYS A 1 219 ? 7.177 21.417 -2.700 1.00 98.25 219 LYS A N 1
ATOM 1711 C CA . LYS A 1 219 ? 6.459 22.638 -3.074 1.00 98.25 219 LYS A CA 1
ATOM 1712 C C . LYS A 1 219 ? 4.957 22.393 -3.206 1.00 98.25 219 LYS A C 1
ATOM 1714 O O . LYS A 1 219 ? 4.168 23.168 -2.665 1.00 98.25 219 LYS A O 1
ATOM 1719 N N . MET A 1 220 ? 4.561 21.309 -3.877 1.00 96.94 220 MET A N 1
ATOM 1720 C CA . MET A 1 220 ? 3.157 20.917 -4.015 1.00 96.94 220 MET A CA 1
ATOM 1721 C C . MET A 1 220 ? 2.506 20.673 -2.644 1.00 96.94 220 MET A C 1
ATOM 1723 O O . MET A 1 220 ? 1.424 21.197 -2.370 1.00 96.94 220 MET A O 1
ATOM 1727 N N . LEU A 1 221 ? 3.176 19.929 -1.757 1.00 96.75 221 LEU A N 1
ATOM 1728 C CA . LEU A 1 221 ? 2.680 19.650 -0.406 1.00 96.75 221 LEU A CA 1
ATOM 1729 C C . LEU A 1 221 ? 2.567 20.926 0.444 1.00 96.75 221 LEU A C 1
ATOM 1731 O O . LEU A 1 221 ? 1.582 21.106 1.163 1.00 96.75 221 LEU A O 1
ATOM 1735 N N . GLU A 1 222 ? 3.536 21.839 0.356 1.00 98.12 222 GLU A N 1
ATOM 1736 C CA . GLU A 1 222 ? 3.492 23.140 1.032 1.00 98.12 222 GLU A CA 1
ATOM 1737 C C . GLU A 1 222 ? 2.338 24.018 0.534 1.00 98.12 222 GLU A C 1
ATOM 1739 O O . GLU A 1 222 ? 1.664 24.668 1.343 1.00 98.12 222 GLU A O 1
ATOM 1744 N N . ASP A 1 223 ? 2.062 24.007 -0.772 1.00 98.31 223 ASP A N 1
ATOM 1745 C CA . ASP A 1 223 ? 0.950 24.749 -1.369 1.00 98.31 223 ASP A CA 1
ATOM 1746 C C . ASP A 1 223 ? -0.405 24.195 -0.923 1.00 98.31 223 ASP A C 1
ATOM 1748 O O . ASP A 1 223 ? -1.293 24.965 -0.531 1.00 98.31 223 ASP A O 1
ATOM 1752 N N . TRP A 1 224 ? -0.558 22.869 -0.878 1.00 97.50 224 TRP A N 1
ATOM 1753 C CA . TRP A 1 224 ? -1.749 22.230 -0.313 1.00 97.50 224 TRP A CA 1
ATOM 1754 C C . TRP A 1 224 ? -1.924 22.571 1.164 1.00 97.50 224 TRP A C 1
ATOM 1756 O O . TRP A 1 224 ? -3.007 22.991 1.577 1.00 97.50 224 TRP A O 1
ATOM 1766 N N . MET A 1 225 ? -0.860 22.474 1.963 1.00 97.88 225 MET A N 1
ATOM 1767 C CA . MET A 1 225 ? -0.912 22.819 3.383 1.00 97.88 225 MET A CA 1
ATOM 1768 C C . MET A 1 225 ? -1.250 24.293 3.604 1.00 97.88 225 MET A C 1
ATOM 1770 O O . MET A 1 225 ? -2.013 24.608 4.515 1.00 97.88 225 MET A O 1
ATOM 1774 N N . THR A 1 226 ? -0.725 25.202 2.786 1.00 98.31 226 THR A N 1
ATOM 1775 C CA . THR A 1 226 ? -1.047 26.635 2.854 1.00 98.31 226 THR A CA 1
ATOM 1776 C C . THR A 1 226 ? -2.513 26.884 2.518 1.00 98.31 226 THR A C 1
ATOM 1778 O O . THR A 1 226 ? -3.201 27.590 3.256 1.00 98.31 226 THR A O 1
ATOM 1781 N N . THR A 1 227 ? -3.010 26.241 1.462 1.00 98.38 227 THR A N 1
ATOM 1782 C CA . THR A 1 227 ? -4.393 26.374 0.988 1.00 98.38 227 THR A CA 1
ATOM 1783 C C . THR A 1 227 ? -5.404 25.814 1.992 1.00 98.38 227 THR A C 1
ATOM 1785 O O . THR A 1 227 ? -6.420 26.447 2.274 1.00 98.38 227 THR A O 1
ATOM 1788 N N . LEU A 1 228 ? -5.124 24.645 2.575 1.00 98.19 228 LEU A N 1
ATOM 1789 C CA . LEU A 1 228 ? -6.055 23.935 3.459 1.00 98.19 228 LEU A CA 1
ATOM 1790 C C . LEU A 1 228 ? -5.966 24.378 4.926 1.00 98.19 228 LEU A C 1
ATOM 1792 O O . LEU A 1 228 ? -6.910 24.168 5.692 1.00 98.19 228 LEU A O 1
ATOM 1796 N N . ARG A 1 229 ? -4.863 25.013 5.347 1.00 98.06 229 ARG A N 1
ATOM 1797 C CA . ARG A 1 229 ? -4.649 25.419 6.747 1.00 98.06 229 ARG A CA 1
ATOM 1798 C C . ARG A 1 229 ? -5.773 26.294 7.315 1.00 98.06 229 ARG A C 1
ATOM 1800 O O . ARG A 1 229 ? -6.172 26.006 8.443 1.00 98.06 229 ARG A O 1
ATOM 1807 N N . PRO A 1 230 ? -6.315 27.317 6.622 1.00 98.38 230 PRO A N 1
ATOM 1808 C CA . PRO A 1 230 ? -7.424 28.105 7.160 1.00 98.38 230 PRO A CA 1
ATOM 1809 C C . PRO A 1 230 ? -8.658 27.253 7.483 1.00 98.38 230 PRO A C 1
ATOM 1811 O O . PRO A 1 230 ? -9.219 27.389 8.571 1.00 98.38 230 PRO A O 1
ATOM 1814 N N . LEU A 1 231 ? -9.028 26.329 6.588 1.00 98.12 231 LEU A N 1
ATOM 1815 C CA . LEU A 1 231 ? -10.135 25.395 6.802 1.00 98.12 231 LEU A CA 1
ATOM 1816 C C . LEU A 1 231 ? -9.845 24.456 7.981 1.00 98.12 231 LEU A C 1
ATOM 1818 O O . LEU A 1 231 ? -10.661 24.343 8.895 1.00 98.12 231 LEU A O 1
ATOM 1822 N N . TYR A 1 232 ? -8.659 23.841 8.009 1.00 97.62 232 TYR A N 1
ATOM 1823 C CA . TYR A 1 232 ? -8.264 22.940 9.091 1.00 97.62 232 TYR A CA 1
ATOM 1824 C C . TYR A 1 232 ? -8.249 23.641 10.454 1.00 97.62 232 TYR A C 1
ATOM 1826 O O . TYR A 1 232 ? -8.695 23.070 11.443 1.00 97.62 232 TYR A O 1
ATOM 1834 N N . LEU A 1 233 ? -7.776 24.888 10.538 1.00 97.94 233 LEU A N 1
ATOM 1835 C CA . LEU A 1 233 ? -7.749 25.638 11.796 1.00 97.94 233 LEU A CA 1
ATOM 1836 C C . LEU A 1 233 ? -9.155 25.961 12.310 1.00 97.94 233 LEU A C 1
ATOM 1838 O O . LEU A 1 233 ? -9.379 25.887 13.523 1.00 97.94 233 LEU A O 1
ATOM 1842 N N . GLN A 1 234 ? -10.098 26.285 11.421 1.00 98.00 234 GLN A N 1
ATOM 1843 C CA . GLN A 1 234 ? -11.502 26.469 11.795 1.00 98.00 234 GLN A CA 1
ATOM 1844 C C . GLN A 1 234 ? -12.112 25.151 12.278 1.00 98.00 234 GLN A C 1
ATOM 1846 O O . GLN A 1 234 ? -12.681 25.111 13.370 1.00 98.00 234 GLN A O 1
ATOM 1851 N N . LEU A 1 235 ? -11.908 24.060 11.533 1.00 97.06 235 LEU A N 1
ATOM 1852 C CA . LEU A 1 235 ? -12.405 22.731 11.890 1.00 97.06 235 LEU A CA 1
ATOM 1853 C C . LEU A 1 235 ? -11.810 22.229 13.213 1.00 97.06 235 LEU A C 1
ATOM 1855 O O . LEU A 1 235 ? -12.547 21.808 14.099 1.00 97.06 235 LEU A O 1
ATOM 1859 N N . HIS A 1 236 ? -10.495 22.338 13.400 1.00 97.69 236 HIS A N 1
ATOM 1860 C CA . HIS A 1 236 ? -9.806 21.996 14.646 1.00 97.69 236 HIS A CA 1
ATOM 1861 C C . HIS A 1 236 ? -10.305 22.854 15.816 1.00 97.69 236 HIS A C 1
ATOM 1863 O O . HIS A 1 236 ? -10.475 22.353 16.930 1.00 97.69 236 HIS A O 1
ATOM 1869 N N . THR A 1 237 ? -10.544 24.151 15.590 1.00 98.19 237 THR A N 1
ATOM 1870 C CA . THR A 1 237 ? -11.096 25.043 16.620 1.00 98.19 237 THR A CA 1
ATOM 1871 C C . THR A 1 237 ? -12.510 24.633 16.995 1.00 98.19 237 THR A C 1
ATOM 1873 O O . THR A 1 237 ? -12.803 24.530 18.176 1.00 98.19 237 THR A O 1
ATOM 1876 N N . TRP A 1 238 ? -13.376 24.336 16.037 1.00 97.69 238 TRP A N 1
ATOM 1877 C CA . TRP A 1 238 ? -14.707 23.823 16.337 1.00 97.69 238 TRP A CA 1
ATOM 1878 C C . TRP A 1 238 ? -14.647 22.471 17.075 1.00 97.69 238 TRP A C 1
ATOM 1880 O O . TRP A 1 238 ? -15.249 22.316 18.140 1.00 97.69 238 TRP A O 1
ATOM 1890 N N . ALA A 1 239 ? -13.842 21.527 16.579 1.00 97.44 239 ALA A N 1
ATOM 1891 C CA . ALA A 1 239 ? -13.731 20.177 17.127 1.00 97.44 239 ALA A CA 1
ATOM 1892 C C . ALA A 1 239 ? -13.238 20.172 18.578 1.00 97.44 239 ALA A C 1
ATOM 1894 O O . ALA A 1 239 ? -13.804 19.470 19.412 1.00 97.44 239 ALA A O 1
ATOM 1895 N N . LYS A 1 240 ? -12.234 20.991 18.932 1.00 97.56 240 LYS A N 1
ATOM 1896 C CA . LYS A 1 240 ? -11.749 21.050 20.323 1.00 97.56 240 LYS A CA 1
ATOM 1897 C C . LYS A 1 240 ? -12.808 21.567 21.303 1.00 97.56 240 LYS A C 1
ATOM 1899 O O . LYS A 1 240 ? -12.817 21.114 22.442 1.00 97.56 240 LYS A O 1
ATOM 1904 N N . TYR A 1 241 ? -13.690 22.482 20.882 1.00 98.00 241 TYR A N 1
ATOM 1905 C CA . TYR A 1 241 ? -14.802 22.951 21.719 1.00 98.00 241 TYR A CA 1
ATOM 1906 C C . TYR A 1 241 ? -15.868 21.862 21.864 1.00 98.00 241 TYR A C 1
ATOM 1908 O O . TYR A 1 241 ? -16.315 21.603 22.976 1.00 98.00 241 TYR A O 1
ATOM 1916 N N . LYS A 1 242 ? -16.219 21.170 20.772 1.00 97.06 242 LYS A N 1
ATOM 1917 C CA . LYS A 1 242 ? -17.190 20.067 20.808 1.00 97.06 242 LYS A CA 1
ATOM 1918 C C . LYS A 1 242 ? -16.727 18.865 21.617 1.00 97.06 242 LYS A C 1
ATOM 1920 O O . LYS A 1 242 ? -17.512 18.301 22.371 1.00 97.06 242 LYS A O 1
ATOM 1925 N N . LEU A 1 243 ? -15.453 18.505 21.530 1.00 97.00 243 LEU A N 1
ATOM 1926 C CA . LEU A 1 243 ? -14.894 17.435 22.354 1.00 97.00 243 LEU A CA 1
ATOM 1927 C C . LEU A 1 243 ? -14.806 17.842 23.832 1.00 97.00 243 LEU A C 1
ATOM 1929 O O . LEU A 1 243 ? -15.103 17.029 24.700 1.00 97.00 243 LEU A O 1
ATOM 1933 N N . ALA A 1 244 ? -14.446 19.095 24.125 1.00 97.94 244 ALA A N 1
ATOM 1934 C CA . ALA A 1 244 ? -14.434 19.610 25.494 1.00 97.94 244 ALA A CA 1
ATOM 1935 C C . ALA A 1 244 ? -15.839 19.599 26.124 1.00 97.94 244 ALA A C 1
ATOM 1937 O O . ALA A 1 244 ? -15.993 19.146 27.256 1.00 97.94 244 ALA A O 1
ATOM 1938 N N . GLU A 1 245 ? -16.860 20.013 25.366 1.00 96.56 245 GLU A N 1
ATOM 1939 C CA . GLU A 1 245 ? -18.275 19.900 25.740 1.00 96.56 245 GLU A CA 1
ATOM 1940 C C . GLU A 1 245 ? -18.661 18.435 26.006 1.00 96.56 245 GLU A C 1
ATOM 1942 O O . GLU A 1 245 ? -19.138 18.120 27.095 1.00 96.56 245 GLU A O 1
ATOM 1947 N N . LYS A 1 246 ? -18.377 17.534 25.051 1.00 94.69 246 LYS A N 1
ATOM 1948 C CA . LYS A 1 246 ? -18.690 16.096 25.131 1.00 94.69 246 LYS A CA 1
ATOM 1949 C C . LYS A 1 246 ? -18.102 15.418 26.369 1.00 94.69 246 LYS A C 1
ATOM 1951 O O . LYS A 1 246 ? -18.760 14.574 26.965 1.00 94.69 246 LYS A O 1
ATOM 1956 N N . PHE A 1 247 ? -16.866 15.751 26.735 1.00 96.50 247 PHE A N 1
ATOM 1957 C CA . PHE A 1 247 ? -16.161 15.109 27.850 1.00 96.50 247 PHE A CA 1
ATOM 1958 C C . PHE A 1 247 ? -16.188 15.919 29.152 1.00 96.50 247 PHE A C 1
ATOM 1960 O O . PHE A 1 247 ? -15.498 15.558 30.108 1.00 96.50 247 PHE A O 1
ATOM 1967 N N . HIS A 1 248 ? -16.957 17.012 29.196 1.00 97.31 248 HIS A N 1
ATOM 1968 C CA . HIS A 1 248 ? -17.050 17.915 30.346 1.00 97.31 248 HIS A CA 1
ATOM 1969 C C . HIS A 1 248 ? -15.675 18.400 30.844 1.00 97.31 248 HIS A C 1
ATOM 1971 O O . HIS A 1 248 ? -15.385 18.412 32.039 1.00 97.31 248 HIS A O 1
ATOM 1977 N N . GLN A 1 249 ? -14.809 18.785 29.905 1.00 98.06 249 GLN A N 1
ATOM 1978 C CA . GLN A 1 249 ? -13.453 19.277 30.157 1.00 98.06 249 GLN A CA 1
ATOM 1979 C C . GLN A 1 249 ? -13.312 20.748 29.744 1.00 98.06 249 GLN A C 1
ATOM 1981 O O . GLN A 1 249 ? -14.067 21.228 28.896 1.00 98.06 249 GLN A O 1
ATOM 1986 N N . PRO A 1 250 ? -12.320 21.489 30.273 1.00 98.19 250 PRO A N 1
ATOM 1987 C CA . PRO A 1 250 ? -11.959 22.784 29.707 1.00 98.19 250 PRO A CA 1
ATOM 1988 C C . PRO A 1 250 ? -11.468 22.630 28.261 1.00 98.19 250 PRO A C 1
ATOM 1990 O O . PRO A 1 250 ? -10.840 21.632 27.899 1.00 98.19 250 PRO A O 1
ATOM 1993 N N . VAL A 1 251 ? -11.710 23.650 27.433 1.00 98.50 251 VAL A N 1
ATOM 1994 C CA . VAL A 1 251 ? -11.264 23.658 26.033 1.00 98.50 251 VAL A CA 1
ATOM 1995 C C . VAL A 1 251 ? -9.732 23.619 25.976 1.00 98.50 251 VAL A C 1
ATOM 1997 O O . VAL A 1 251 ? -9.079 24.558 26.441 1.00 98.50 251 VAL A O 1
ATOM 2000 N N . PRO A 1 252 ? -9.119 22.577 25.388 1.00 97.62 252 PRO A N 1
ATOM 2001 C CA . PRO A 1 252 ? -7.671 22.445 25.399 1.00 97.62 252 PRO A CA 1
ATOM 2002 C C . PRO A 1 252 ? -7.012 23.337 24.333 1.00 97.62 252 PRO A C 1
ATOM 2004 O O . PRO A 1 252 ? -7.635 23.768 23.359 1.00 97.62 252 PRO A O 1
ATOM 2007 N N . LYS A 1 253 ? -5.703 23.593 24.464 1.00 96.38 253 LYS A N 1
ATOM 2008 C CA . LYS A 1 253 ? -4.932 24.302 23.419 1.00 96.38 253 LYS A CA 1
ATOM 2009 C C . LYS A 1 253 ? -4.782 23.452 22.149 1.00 96.38 253 LYS A C 1
ATOM 2011 O O . LYS A 1 253 ? -4.947 23.967 21.045 1.00 96.38 253 LYS A O 1
ATOM 2016 N N . LYS A 1 254 ? -4.481 22.163 22.323 1.00 97.06 254 LYS A N 1
ATOM 2017 C CA . LYS A 1 254 ? -4.431 21.118 21.288 1.00 97.06 254 LYS A CA 1
ATOM 2018 C C . LYS A 1 254 ? -5.318 19.966 21.742 1.00 97.06 254 LYS A C 1
ATOM 2020 O O . LYS A 1 254 ? -5.317 19.661 22.930 1.00 97.06 254 LYS A O 1
ATOM 2025 N N . ILE A 1 255 ? -6.040 19.338 20.824 1.00 98.06 255 ILE A N 1
ATOM 2026 C CA . ILE A 1 255 ? -6.898 18.193 21.148 1.00 98.06 255 ILE A CA 1
ATOM 2027 C C . ILE A 1 255 ? -6.011 17.023 21.619 1.00 98.06 255 ILE A C 1
ATOM 2029 O O . ILE A 1 255 ? -5.091 16.647 20.889 1.00 98.06 255 ILE A O 1
ATOM 2033 N N . PRO A 1 256 ? -6.232 16.441 22.814 1.00 97.94 256 PRO A N 1
ATOM 2034 C CA . PRO A 1 256 ? -5.567 15.198 23.195 1.00 97.94 256 PRO A CA 1
ATOM 2035 C C . PRO A 1 256 ? -5.956 14.069 22.233 1.00 97.94 256 PRO A C 1
ATOM 2037 O O . PRO A 1 256 ? -7.136 13.859 21.980 1.00 97.94 256 PRO A O 1
ATOM 2040 N N . ALA A 1 257 ? -4.985 13.318 21.704 1.00 97.12 257 ALA A N 1
ATOM 2041 C CA . ALA A 1 257 ? -5.240 12.349 20.628 1.00 97.12 257 ALA A CA 1
ATOM 2042 C C . ALA A 1 257 ? -6.304 11.288 20.982 1.00 97.12 257 ALA A C 1
ATOM 2044 O O . ALA A 1 257 ? -7.121 10.936 20.140 1.00 97.12 257 ALA A O 1
ATOM 2045 N N . HIS A 1 258 ? -6.353 10.846 22.243 1.00 97.00 258 HIS A N 1
ATOM 2046 C CA . HIS A 1 258 ? -7.337 9.876 22.742 1.00 97.00 258 HIS A CA 1
ATOM 2047 C C . HIS A 1 258 ? -8.767 10.443 22.881 1.00 97.00 258 HIS A C 1
ATOM 2049 O O . HIS A 1 258 ? -9.706 9.693 23.147 1.00 97.00 258 HIS A O 1
ATOM 2055 N N . TRP A 1 259 ? -8.974 11.754 22.703 1.00 97.50 259 TRP A N 1
ATOM 2056 C CA . TRP A 1 259 ? -10.318 12.345 22.635 1.00 97.50 259 TRP A CA 1
ATOM 2057 C C . TRP A 1 259 ? -10.989 12.083 21.287 1.00 97.50 259 TRP A C 1
ATOM 2059 O O . TRP A 1 259 ? -12.213 12.056 21.217 1.00 97.50 259 TRP A O 1
ATOM 2069 N N . ILE A 1 260 ? -10.207 11.872 20.227 1.00 96.25 260 ILE A N 1
ATOM 2070 C CA . ILE A 1 260 ? -10.724 11.584 18.890 1.00 96.25 260 ILE A CA 1
ATOM 2071 C C . ILE A 1 260 ? -10.988 10.080 18.777 1.00 96.25 260 ILE A C 1
ATOM 2073 O O . ILE A 1 260 ? -10.183 9.262 19.219 1.00 96.25 260 ILE A O 1
ATOM 2077 N N . SER A 1 261 ? -12.130 9.710 18.197 1.00 93.31 261 SER A N 1
ATOM 2078 C CA . SER A 1 261 ? -12.603 8.324 18.056 1.00 93.31 261 SER A CA 1
ATOM 2079 C C . SER A 1 261 ? -11.904 7.546 16.928 1.00 93.31 261 SER A C 1
ATOM 2081 O O . SER A 1 261 ? -12.524 6.797 16.189 1.00 93.31 261 SER A O 1
ATOM 2083 N N . ASN A 1 262 ? -10.599 7.747 16.768 1.00 93.50 262 ASN A N 1
ATOM 2084 C CA . ASN A 1 262 ? -9.752 7.039 15.817 1.00 93.50 262 ASN A CA 1
ATOM 2085 C C . ASN A 1 262 ? -8.360 6.939 16.437 1.00 93.50 262 ASN A C 1
ATOM 2087 O O . ASN A 1 262 ? -7.794 7.952 16.855 1.00 93.50 262 ASN A O 1
ATOM 2091 N N . ARG A 1 263 ? -7.779 5.736 16.494 1.00 94.00 263 ARG A N 1
ATOM 2092 C CA . ARG A 1 263 ? -6.507 5.522 17.204 1.00 94.00 263 ARG A CA 1
ATOM 2093 C C . ARG A 1 263 ? -5.344 6.368 16.672 1.00 94.00 263 ARG A C 1
ATOM 2095 O O . ARG A 1 263 ? -4.394 6.612 17.415 1.00 94.00 263 ARG A O 1
ATOM 2102 N N . TRP A 1 264 ? -5.391 6.841 15.428 1.00 95.69 264 TRP A N 1
ATOM 2103 C CA . TRP A 1 264 ? -4.374 7.716 14.830 1.00 95.69 264 TRP A CA 1
ATOM 2104 C C . TRP A 1 264 ? -4.805 9.177 14.711 1.00 95.69 264 TRP A C 1
ATOM 2106 O O . TRP A 1 264 ? -3.977 10.009 14.353 1.00 95.69 264 TRP A O 1
ATOM 2116 N N . ALA A 1 265 ? -6.064 9.498 15.024 1.00 95.38 265 ALA A N 1
ATOM 2117 C CA . ALA A 1 265 ? -6.667 10.806 14.782 1.00 95.38 265 ALA A CA 1
ATOM 2118 C C . ALA A 1 265 ? -6.586 11.273 13.309 1.00 95.38 265 ALA A C 1
ATOM 2120 O O . ALA A 1 265 ? -6.658 12.475 13.046 1.00 95.38 265 ALA A O 1
ATOM 2121 N N . GLN A 1 266 ? -6.456 10.331 12.362 1.00 93.94 266 GLN A N 1
ATOM 2122 C CA . GLN A 1 266 ? -6.421 10.608 10.916 1.00 93.94 266 GLN A CA 1
ATOM 2123 C C . GLN A 1 266 ? -7.813 10.929 10.351 1.00 93.94 266 GLN A C 1
ATOM 2125 O O . GLN A 1 266 ? -7.945 11.680 9.394 1.00 93.94 266 GLN A O 1
ATOM 2130 N N . GLU A 1 267 ? -8.849 10.413 11.011 1.00 92.12 267 GLU A N 1
ATOM 2131 C CA . GLU A 1 267 ? -10.263 10.681 10.761 1.00 92.12 267 GLU A CA 1
ATOM 2132 C C . GLU A 1 267 ? -10.942 10.990 12.093 1.00 92.12 267 GLU A C 1
ATOM 2134 O O . GLU A 1 267 ? -10.513 10.491 13.140 1.00 92.12 267 GLU A O 1
ATOM 2139 N N . TRP A 1 268 ? -11.982 11.827 12.083 1.00 93.94 268 TRP A N 1
ATOM 2140 C CA . TRP A 1 268 ? -12.648 12.293 13.307 1.00 93.94 268 TRP A CA 1
ATOM 2141 C C . TRP A 1 268 ? -14.116 11.826 13.376 1.00 93.94 268 TRP A C 1
ATOM 2143 O O . TRP A 1 268 ? -15.026 12.665 13.383 1.00 93.94 268 TRP A O 1
ATOM 2153 N N . PRO A 1 269 ? -14.377 10.502 13.407 1.00 90.19 269 PRO A N 1
ATOM 2154 C CA . PRO A 1 269 ? -15.736 9.974 13.430 1.00 90.19 269 PRO A CA 1
ATOM 2155 C C . PRO A 1 269 ? -16.459 10.353 14.728 1.00 90.19 269 PRO A C 1
ATOM 2157 O O . PRO A 1 269 ? -15.844 10.635 15.762 1.00 90.19 269 PRO A O 1
ATOM 2160 N N . GLY A 1 270 ? -17.790 10.394 14.667 1.00 87.25 270 GLY A N 1
ATOM 2161 C CA . GLY A 1 270 ? -18.638 10.676 15.828 1.00 87.25 270 GLY A CA 1
ATOM 2162 C C . GLY A 1 270 ? -18.598 12.122 16.345 1.00 87.25 270 GLY A C 1
ATOM 2163 O O . GLY A 1 270 ? -19.143 12.387 17.417 1.00 87.25 270 GLY A O 1
ATOM 2164 N N . LEU A 1 271 ? -17.972 13.066 15.624 1.00 89.81 271 LEU A N 1
ATOM 2165 C CA . LEU A 1 271 ? -18.059 14.504 15.933 1.00 89.81 271 LEU A CA 1
ATOM 2166 C C . LEU A 1 271 ? -19.388 15.135 15.493 1.00 89.81 271 LEU A C 1
ATOM 2168 O O . LEU A 1 271 ? -19.841 16.099 16.106 1.00 89.81 271 LEU A O 1
ATOM 2172 N N . VAL A 1 272 ? -19.993 14.611 14.425 1.00 89.69 272 VAL A N 1
ATOM 2173 C CA . VAL A 1 272 ? -21.268 15.080 13.872 1.00 89.69 272 VAL A CA 1
ATOM 2174 C C . VAL A 1 272 ? -22.245 13.912 13.868 1.00 89.69 272 VAL A C 1
ATOM 2176 O O . VAL A 1 272 ? -22.080 12.974 13.096 1.00 89.69 272 VAL A O 1
ATOM 2179 N N . GLU A 1 273 ? -23.275 13.977 14.710 1.00 86.56 273 GLU A N 1
ATOM 2180 C CA . GLU A 1 273 ? -24.279 12.909 14.843 1.00 86.56 273 GLU A CA 1
ATOM 2181 C C . GLU A 1 273 ? -25.001 12.620 13.520 1.00 86.56 273 GLU A C 1
ATOM 2183 O O . GLU A 1 273 ? -25.168 11.465 13.145 1.00 86.56 273 GLU A O 1
ATOM 2188 N N . ALA A 1 274 ? -25.343 13.664 12.757 1.00 88.56 274 ALA A N 1
ATOM 2189 C CA . ALA A 1 274 ? -26.022 13.527 11.467 1.00 88.56 274 ALA A CA 1
ATOM 2190 C C . ALA A 1 274 ? -25.200 12.778 10.397 1.00 88.56 274 ALA A C 1
ATOM 2192 O O . ALA A 1 274 ? -25.767 12.349 9.396 1.00 88.56 274 ALA A O 1
ATOM 2193 N N . ALA A 1 275 ? -23.885 12.628 10.592 1.00 88.88 275 ALA A N 1
ATOM 2194 C CA . ALA A 1 275 ? -23.022 11.853 9.704 1.00 88.88 275 ALA A CA 1
ATOM 2195 C C . ALA A 1 275 ? -22.974 10.358 10.073 1.00 88.88 275 ALA A C 1
ATOM 2197 O O . ALA A 1 275 ? -22.451 9.564 9.292 1.00 88.88 275 ALA A O 1
ATOM 2198 N N . ASN A 1 276 ? -23.507 9.955 11.236 1.00 89.19 276 ASN A N 1
ATOM 2199 C CA . ASN A 1 276 ? -23.573 8.546 11.610 1.00 89.19 276 ASN A CA 1
ATOM 2200 C C . ASN A 1 276 ? -24.699 7.848 10.827 1.00 89.19 276 ASN A C 1
ATOM 2202 O O . ASN A 1 276 ? -25.880 8.191 10.930 1.00 89.19 276 ASN A O 1
ATOM 2206 N N . ILE A 1 277 ? -24.310 6.837 10.052 1.00 93.12 277 ILE A N 1
ATOM 2207 C CA . ILE A 1 277 ? -25.207 6.016 9.237 1.00 93.12 277 ILE A CA 1
ATOM 2208 C C . ILE A 1 277 ? -25.272 4.553 9.709 1.00 93.12 277 ILE A C 1
ATOM 2210 O O . ILE A 1 277 ? -25.905 3.739 9.040 1.00 93.12 277 ILE A O 1
ATOM 2214 N N . ASP A 1 278 ? -24.686 4.214 10.864 1.00 91.31 278 ASP A N 1
ATOM 2215 C CA . ASP A 1 278 ? -24.592 2.843 11.396 1.00 91.31 278 ASP A CA 1
ATOM 2216 C C . ASP A 1 278 ? -25.956 2.177 11.577 1.00 91.31 278 ASP A C 1
ATOM 2218 O O . ASP A 1 278 ? -26.096 0.978 11.336 1.00 91.31 278 ASP A O 1
ATOM 2222 N N . LYS A 1 279 ? -26.997 2.962 11.885 1.00 93.88 279 LYS A N 1
ATOM 2223 C CA . LYS A 1 279 ? -28.380 2.469 11.998 1.00 93.88 279 LYS A CA 1
ATOM 2224 C C . LYS A 1 279 ? -28.861 1.708 10.757 1.00 93.88 279 LYS A C 1
ATOM 2226 O O . LYS A 1 279 ? -29.730 0.850 10.852 1.00 93.88 279 LYS A O 1
ATOM 2231 N N . TYR A 1 280 ? -28.322 2.014 9.572 1.00 94.75 280 TYR A N 1
ATOM 2232 C CA . TYR A 1 280 ? -28.705 1.334 8.332 1.00 94.75 280 TYR A CA 1
ATOM 2233 C C . TYR A 1 280 ? -28.024 -0.022 8.152 1.00 94.75 280 TYR A C 1
ATOM 2235 O O . TYR A 1 280 ? -28.388 -0.746 7.223 1.00 94.75 280 TYR A O 1
ATOM 2243 N N . PHE A 1 281 ? -27.064 -0.367 9.009 1.00 95.75 281 PHE A N 1
ATOM 2244 C CA . PHE A 1 281 ? -26.320 -1.623 8.990 1.00 95.75 281 PHE A CA 1
ATOM 2245 C C . PHE A 1 281 ? -26.774 -2.598 10.083 1.00 95.75 281 PHE A C 1
ATOM 2247 O O . PHE A 1 281 ? -26.422 -3.777 10.037 1.00 95.75 281 PHE A O 1
ATOM 2254 N N . GLU A 1 282 ? -27.608 -2.147 11.023 1.00 94.44 282 GLU A N 1
ATOM 2255 C CA . GLU A 1 282 ? -28.193 -2.995 12.061 1.00 94.44 282 GLU A CA 1
ATOM 2256 C C . GLU A 1 282 ? -28.922 -4.208 11.457 1.00 94.44 282 GLU A C 1
ATOM 2258 O O . GLU A 1 282 ? -29.699 -4.101 10.506 1.00 94.44 282 GLU A O 1
ATOM 2263 N N . GLY A 1 283 ? -28.639 -5.397 11.995 1.00 95.38 283 GLY A N 1
ATOM 2264 C CA . GLY A 1 283 ? -29.215 -6.662 11.525 1.00 95.38 283 GLY A CA 1
ATOM 2265 C C . GLY A 1 283 ? -28.664 -7.175 10.189 1.00 95.38 283 GLY A C 1
ATOM 2266 O O . GLY A 1 283 ? -29.045 -8.267 9.757 1.00 95.38 283 GLY A O 1
ATOM 2267 N N . ARG A 1 284 ? -27.758 -6.443 9.528 1.00 96.88 284 ARG A N 1
ATOM 2268 C CA . ARG A 1 284 ? -27.095 -6.919 8.310 1.00 96.88 284 ARG A CA 1
ATOM 2269 C C . ARG A 1 284 ? -25.948 -7.861 8.645 1.00 96.88 284 ARG A C 1
ATOM 2271 O O . ARG A 1 284 ? -25.327 -7.775 9.699 1.00 96.88 284 ARG A O 1
ATOM 2278 N N . LYS A 1 285 ? -25.655 -8.765 7.713 1.00 96.62 285 LYS A N 1
ATOM 2279 C CA . LYS A 1 285 ? -24.480 -9.635 7.800 1.00 96.62 285 LYS A CA 1
ATOM 2280 C C . LYS A 1 285 ? -23.269 -8.971 7.128 1.00 96.62 285 LYS A C 1
ATOM 2282 O O . LYS A 1 285 ? -23.486 -8.230 6.167 1.00 96.62 285 LYS A O 1
ATOM 2287 N N . PRO A 1 286 ? -22.025 -9.257 7.557 1.00 95.81 286 PRO A N 1
ATOM 2288 C CA . PRO A 1 286 ? -20.813 -8.745 6.910 1.00 95.81 286 PRO A CA 1
ATOM 2289 C C . PRO A 1 286 ? -20.776 -8.933 5.383 1.00 95.81 286 PRO A C 1
ATOM 2291 O O . PRO A 1 286 ? -20.347 -8.037 4.661 1.00 95.81 286 PRO A O 1
ATOM 2294 N N . GLU A 1 287 ? -21.298 -10.053 4.868 1.00 96.88 287 GLU A N 1
ATOM 2295 C CA . GLU A 1 287 ? -21.350 -10.351 3.428 1.00 96.88 287 GLU A CA 1
ATOM 2296 C C . GLU A 1 287 ? -22.160 -9.312 2.646 1.00 96.88 287 GLU A C 1
ATOM 2298 O O . GLU A 1 287 ? -21.899 -9.075 1.465 1.00 96.88 287 GLU A O 1
ATOM 2303 N N . TRP A 1 288 ? -23.169 -8.706 3.280 1.00 97.62 288 TRP A N 1
ATOM 2304 C CA . TRP A 1 288 ? -23.975 -7.675 2.639 1.00 97.62 288 TRP A CA 1
ATOM 2305 C C . TRP A 1 288 ? -23.128 -6.445 2.304 1.00 97.62 288 TRP A C 1
ATOM 2307 O O . TRP A 1 288 ? -23.310 -5.873 1.232 1.00 97.62 288 TRP A O 1
ATOM 2317 N N . THR A 1 289 ? -22.180 -6.073 3.168 1.00 97.50 289 THR A N 1
ATOM 2318 C CA . THR A 1 289 ? -21.294 -4.921 2.962 1.00 97.50 289 THR A CA 1
ATOM 2319 C C . THR A 1 289 ? -20.468 -5.084 1.685 1.00 97.50 289 THR A C 1
ATOM 2321 O O . THR A 1 289 ? -20.510 -4.215 0.816 1.00 97.50 289 THR A O 1
ATOM 2324 N N . VAL A 1 290 ? -19.795 -6.229 1.520 1.00 97.38 290 VAL A N 1
ATOM 2325 C CA . VAL A 1 290 ? -18.944 -6.508 0.344 1.00 97.38 290 VAL A CA 1
ATOM 2326 C C . VAL A 1 290 ? -19.771 -6.598 -0.931 1.00 97.38 290 VAL A C 1
ATOM 2328 O O . VAL A 1 290 ? -19.422 -6.005 -1.946 1.00 97.38 290 VAL A O 1
ATOM 2331 N N . LYS A 1 291 ? -20.904 -7.309 -0.883 1.00 97.81 291 LYS A N 1
ATOM 2332 C CA . LYS A 1 291 ? -21.789 -7.441 -2.048 1.00 97.81 291 LYS A CA 1
ATOM 2333 C C . LYS A 1 291 ? -22.377 -6.103 -2.474 1.00 97.81 291 LYS A C 1
ATOM 2335 O O . LYS A 1 291 ? -22.535 -5.870 -3.664 1.00 97.81 291 LYS A O 1
ATOM 2340 N N . THR A 1 292 ? -22.689 -5.226 -1.524 1.00 97.94 292 THR A N 1
ATOM 2341 C CA . THR A 1 292 ? -23.186 -3.882 -1.842 1.00 97.94 292 THR A CA 1
ATOM 2342 C C . THR A 1 292 ? -22.090 -3.028 -2.476 1.00 97.94 292 THR A C 1
ATOM 2344 O O . THR A 1 292 ? -22.368 -2.306 -3.429 1.00 97.94 292 THR A O 1
ATOM 2347 N N . ALA A 1 293 ? -20.844 -3.157 -2.011 1.00 98.12 293 ALA A N 1
ATOM 2348 C CA . ALA A 1 293 ? -19.705 -2.497 -2.640 1.00 98.12 293 ALA A CA 1
ATOM 2349 C C . ALA A 1 293 ? -19.486 -2.978 -4.091 1.00 98.12 293 ALA A C 1
ATOM 2351 O O . ALA A 1 293 ? -19.353 -2.149 -4.985 1.00 98.12 293 ALA A O 1
ATOM 2352 N N . GLU A 1 294 ? -19.560 -4.283 -4.382 1.00 98.56 294 GLU A N 1
ATOM 2353 C CA . GLU A 1 294 ? -19.497 -4.776 -5.775 1.00 98.56 294 GLU A CA 1
ATOM 2354 C C . GLU A 1 294 ? -20.707 -4.306 -6.610 1.00 98.56 294 GLU A C 1
ATOM 2356 O O . GLU A 1 294 ? -20.572 -3.937 -7.781 1.00 98.56 294 GLU A O 1
ATOM 2361 N N . GLN A 1 295 ? -21.903 -4.267 -6.014 1.00 98.44 295 GLN A N 1
ATOM 2362 C CA . GLN A 1 295 ? -23.111 -3.757 -6.674 1.00 98.44 295 GLN A CA 1
ATOM 2363 C C . GLN A 1 295 ? -22.981 -2.291 -7.090 1.00 98.44 295 GLN A C 1
ATOM 2365 O O . GLN A 1 295 ? -23.507 -1.916 -8.136 1.00 98.44 295 GLN A O 1
ATOM 2370 N N . PHE A 1 296 ? -22.272 -1.467 -6.315 1.00 98.50 296 PHE A N 1
ATOM 2371 C CA . PHE A 1 296 ? -21.982 -0.088 -6.697 1.00 98.50 296 PHE A CA 1
ATOM 2372 C C . PHE A 1 296 ? -21.195 -0.033 -8.016 1.00 98.50 296 PHE A C 1
ATOM 2374 O O . PHE A 1 296 ? -21.645 0.602 -8.968 1.00 98.50 296 PHE A O 1
ATOM 2381 N N . TYR A 1 297 ? -20.074 -0.753 -8.118 1.00 98.50 297 TYR A N 1
ATOM 2382 C CA . TYR A 1 297 ? -19.240 -0.753 -9.326 1.00 98.50 297 TYR A CA 1
ATOM 2383 C C . TYR A 1 297 ? -19.935 -1.392 -10.530 1.00 98.50 297 TYR A C 1
ATOM 2385 O O . TYR A 1 297 ? -19.926 -0.833 -11.627 1.00 98.50 297 TYR A O 1
ATOM 2393 N N . THR A 1 298 ? -20.602 -2.528 -10.338 1.00 98.38 298 THR A N 1
ATOM 2394 C CA . THR A 1 298 ? -21.365 -3.168 -11.422 1.00 98.38 298 THR A CA 1
ATOM 2395 C C . THR A 1 298 ? -22.553 -2.314 -11.871 1.00 98.38 298 THR A C 1
ATOM 2397 O O . THR A 1 298 ? -22.852 -2.257 -13.063 1.00 98.38 298 THR A O 1
ATOM 2400 N N . GLY A 1 299 ? -23.176 -1.560 -10.960 1.00 98.44 299 GLY A N 1
ATOM 2401 C CA . GLY A 1 299 ? -24.202 -0.565 -11.278 1.00 98.44 299 GLY A CA 1
ATOM 2402 C C . GLY A 1 299 ? -23.684 0.623 -12.099 1.00 98.44 299 GLY A C 1
ATOM 2403 O O . GLY A 1 299 ? -24.437 1.183 -12.893 1.00 98.44 299 GLY A O 1
ATOM 2404 N N . LEU A 1 300 ? -22.399 0.974 -11.966 1.00 98.19 300 LEU A N 1
ATOM 2405 C CA . LEU A 1 300 ? -21.717 1.951 -12.828 1.00 98.19 300 LEU A CA 1
ATOM 2406 C C . LEU A 1 300 ? -21.320 1.375 -14.202 1.00 98.19 300 LEU A C 1
ATOM 2408 O O . LEU A 1 300 ? -20.863 2.124 -15.064 1.00 98.19 300 LEU A O 1
ATOM 2412 N N . GLY A 1 301 ? -21.499 0.069 -14.423 1.00 98.00 301 GLY A N 1
ATOM 2413 C CA . GLY A 1 301 ? -21.175 -0.614 -15.677 1.00 98.00 301 GLY A CA 1
ATOM 2414 C C . GLY A 1 301 ? -19.813 -1.313 -15.702 1.00 98.00 301 GLY A C 1
ATOM 2415 O O . GLY A 1 301 ? -19.411 -1.793 -16.762 1.00 98.00 301 GLY A O 1
ATOM 2416 N N . PHE A 1 302 ? -19.102 -1.401 -14.572 1.00 98.06 302 PHE A N 1
ATOM 2417 C CA . PHE A 1 302 ? -17.885 -2.212 -14.487 1.00 98.06 302 PHE A CA 1
ATOM 2418 C C . PHE A 1 302 ? -18.217 -3.716 -14.492 1.00 98.06 302 PHE A C 1
ATOM 2420 O O . PHE A 1 302 ? -19.279 -4.120 -14.010 1.00 98.06 302 PHE A O 1
ATOM 2427 N N . PRO A 1 303 ? -17.323 -4.573 -15.019 1.00 97.69 303 PRO A N 1
ATOM 2428 C CA . PRO A 1 303 ? -17.479 -6.021 -14.906 1.00 97.69 303 PRO A CA 1
ATOM 2429 C C . PRO A 1 303 ? -17.443 -6.476 -13.43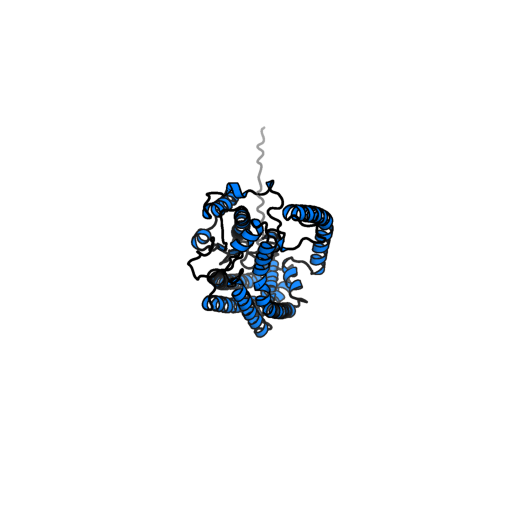5 1.00 97.69 303 PRO A C 1
ATOM 2431 O O . PRO A 1 303 ? -16.789 -5.823 -12.618 1.00 97.69 303 PRO A O 1
ATOM 2434 N N . PRO A 1 304 ? -18.110 -7.593 -13.087 1.00 98.19 304 PRO A N 1
ATOM 2435 C CA . PRO A 1 304 ? -18.050 -8.161 -11.740 1.00 98.19 304 PRO A CA 1
ATOM 2436 C C . PRO A 1 304 ? -16.632 -8.628 -11.397 1.00 98.19 304 PRO A C 1
ATOM 2438 O O . PRO A 1 304 ? -15.857 -8.974 -12.293 1.00 98.19 304 PRO A O 1
ATOM 2441 N N . LEU A 1 305 ? -16.310 -8.688 -10.103 1.00 98.19 305 LEU A N 1
ATOM 2442 C CA . LEU A 1 305 ? -15.005 -9.164 -9.646 1.00 98.19 305 LEU A CA 1
ATOM 2443 C C . LEU A 1 305 ? -14.799 -10.638 -10.038 1.00 98.19 305 LEU A C 1
ATOM 2445 O O . LEU A 1 305 ? -15.762 -11.414 -10.104 1.00 98.19 305 LEU A O 1
ATOM 2449 N N . PRO A 1 306 ? -13.549 -11.065 -10.298 1.00 97.75 306 PRO A N 1
ATOM 2450 C CA . PRO A 1 306 ? -13.274 -12.439 -10.694 1.00 97.75 306 PRO A CA 1
ATOM 2451 C C . PRO A 1 306 ? -13.622 -13.425 -9.571 1.00 97.75 306 PRO A C 1
ATOM 2453 O O . PRO A 1 306 ? -13.591 -13.100 -8.386 1.00 97.75 306 PRO A O 1
ATOM 2456 N N . GLY A 1 307 ? -13.900 -14.684 -9.928 1.00 97.69 307 GLY A N 1
ATOM 2457 C CA . GLY A 1 307 ? -14.223 -15.725 -8.941 1.00 97.69 307 GLY A CA 1
ATOM 2458 C C . GLY A 1 307 ? -13.126 -15.946 -7.887 1.00 97.69 307 GLY A C 1
ATOM 2459 O O . GLY A 1 307 ? -13.433 -16.318 -6.755 1.00 97.69 307 GLY A O 1
ATOM 2460 N N . SER A 1 308 ? -11.866 -15.659 -8.234 1.00 97.75 308 SER A N 1
ATOM 2461 C CA . SER A 1 308 ? -10.717 -15.647 -7.318 1.00 97.75 308 SER A CA 1
ATOM 2462 C C . SER A 1 308 ? -10.940 -14.723 -6.119 1.00 97.75 308 SER A C 1
ATOM 2464 O O . SER A 1 308 ? -10.660 -15.141 -4.997 1.00 97.75 308 SER A O 1
ATOM 2466 N N . PHE A 1 309 ? -11.539 -13.545 -6.324 1.00 98.56 309 PHE A N 1
ATOM 2467 C CA . PHE A 1 309 ? -11.856 -12.602 -5.253 1.00 98.56 309 PHE A CA 1
ATOM 2468 C C . PHE A 1 309 ? -12.741 -13.255 -4.197 1.00 98.56 309 PHE A C 1
ATOM 2470 O O . PHE A 1 309 ? -12.410 -13.264 -3.015 1.00 98.56 309 PHE A O 1
ATOM 2477 N N . TRP A 1 310 ? -13.834 -13.882 -4.616 1.00 97.81 310 TRP A N 1
ATOM 2478 C CA . TRP A 1 310 ? -14.794 -14.486 -3.695 1.00 97.81 310 TRP A CA 1
ATOM 2479 C C . TRP A 1 310 ? -14.279 -15.758 -3.021 1.00 97.81 310 TRP A C 1
ATOM 2481 O O . TRP A 1 310 ? -14.677 -16.064 -1.900 1.00 97.81 310 TRP A O 1
ATOM 2491 N N . GLN A 1 311 ? -13.411 -16.509 -3.700 1.00 97.94 311 GLN A N 1
ATOM 2492 C CA . GLN A 1 311 ? -12.932 -17.808 -3.226 1.00 97.94 311 GLN A CA 1
ATOM 2493 C C . GLN A 1 311 ? -11.661 -17.719 -2.378 1.00 97.94 311 GLN A C 1
ATOM 2495 O O . GLN A 1 311 ? -11.439 -18.592 -1.542 1.00 97.94 311 GLN A O 1
ATOM 2500 N N . LYS A 1 312 ? -10.811 -16.713 -2.614 1.00 98.44 312 LYS A N 1
ATOM 2501 C CA . LYS A 1 312 ? -9.460 -16.640 -2.036 1.00 98.44 312 LYS A CA 1
ATOM 2502 C C . LYS A 1 312 ? -9.229 -15.444 -1.110 1.00 98.44 312 LYS A C 1
ATOM 2504 O O . LYS A 1 312 ? -8.180 -15.401 -0.475 1.00 98.44 312 LYS A O 1
ATOM 2509 N N . SER A 1 313 ? -10.155 -14.487 -1.037 1.00 98.50 313 SER A N 1
ATOM 2510 C CA . SER A 1 313 ? -10.047 -13.337 -0.127 1.00 98.50 313 SER A CA 1
ATOM 2511 C C . SER A 1 313 ? -10.270 -13.724 1.334 1.00 98.50 313 SER A C 1
ATOM 2513 O O . SER A 1 313 ? -11.047 -14.625 1.645 1.00 98.50 313 SER A O 1
ATOM 2515 N N . ASP A 1 314 ? -9.644 -12.978 2.241 1.00 97.88 314 ASP A N 1
ATOM 2516 C CA . ASP A 1 314 ? -9.831 -13.100 3.687 1.00 97.88 314 ASP A CA 1
ATOM 2517 C C . ASP A 1 314 ? -10.567 -11.855 4.203 1.00 97.88 314 ASP A C 1
ATOM 2519 O O . ASP A 1 314 ? -9.967 -10.900 4.694 1.00 97.88 314 ASP A O 1
ATOM 2523 N N . LEU A 1 315 ? -11.889 -11.844 4.019 1.00 97.75 315 LEU A N 1
ATOM 2524 C CA . LEU A 1 315 ? -12.719 -10.639 4.151 1.00 97.75 315 LEU A CA 1
ATOM 2525 C C . LEU A 1 315 ? -13.182 -10.339 5.586 1.00 97.75 315 LEU A C 1
ATOM 2527 O O . LEU A 1 315 ? -13.536 -9.200 5.891 1.00 97.75 315 LEU A O 1
ATOM 2531 N N . TYR A 1 316 ? -13.205 -11.334 6.475 1.00 96.50 316 TYR A N 1
ATOM 2532 C CA . TYR A 1 316 ? -13.894 -11.244 7.771 1.00 96.50 316 TYR A CA 1
ATOM 2533 C C . TYR A 1 316 ? -12.936 -11.387 8.954 1.00 96.50 316 TYR A C 1
ATOM 2535 O O . TYR A 1 316 ? -11.878 -11.996 8.802 1.00 96.50 316 TYR A O 1
ATOM 2543 N N . PRO A 1 317 ? -13.266 -10.849 10.143 1.00 94.50 317 PRO A N 1
ATOM 2544 C CA . PRO A 1 317 ? -12.424 -10.993 11.327 1.00 94.50 317 PRO A CA 1
ATOM 2545 C C . PRO A 1 317 ? -12.076 -12.455 11.616 1.00 94.50 317 PRO A C 1
ATOM 2547 O O . PRO A 1 317 ? -12.900 -13.348 11.413 1.00 94.50 317 PRO A O 1
ATOM 2550 N N . VAL A 1 318 ? -10.869 -12.696 12.135 1.00 92.75 318 VAL A N 1
ATOM 2551 C CA . VAL A 1 318 ? -10.499 -14.031 12.622 1.00 92.75 318 VAL A CA 1
ATOM 2552 C C . VAL A 1 318 ? -11.455 -14.412 13.758 1.00 92.75 318 VAL A C 1
ATOM 2554 O O . VAL A 1 318 ? -11.586 -13.636 14.712 1.00 92.75 318 VAL A O 1
ATOM 2557 N N . PRO A 1 319 ? -12.119 -15.579 13.690 1.00 90.94 319 PRO A N 1
ATOM 2558 C CA . PRO A 1 319 ? -12.975 -16.042 14.769 1.00 90.94 319 PRO A CA 1
ATOM 2559 C C . PRO A 1 319 ? -12.220 -16.098 16.109 1.00 90.94 319 PRO A C 1
ATOM 2561 O O . PRO A 1 319 ? -11.086 -16.575 16.148 1.00 90.94 319 PRO A O 1
ATOM 2564 N N . PRO A 1 320 ? -12.822 -15.669 17.236 1.00 85.75 320 PRO A N 1
ATOM 2565 C CA . PRO A 1 320 ? -12.125 -15.597 18.528 1.00 85.75 320 PRO A CA 1
ATOM 2566 C C . PRO A 1 320 ? -11.537 -16.924 19.041 1.00 85.75 320 PRO A C 1
ATOM 2568 O O . PRO A 1 320 ? -10.686 -16.921 19.929 1.00 85.75 320 PRO A O 1
ATOM 2571 N N . ASN A 1 321 ? -12.019 -18.058 18.531 1.00 88.31 321 ASN A N 1
ATOM 2572 C CA . ASN A 1 321 ? -11.575 -19.407 18.880 1.00 88.31 321 ASN A CA 1
ATOM 2573 C C . ASN A 1 321 ? -10.415 -19.922 18.010 1.00 88.31 321 ASN A C 1
ATOM 2575 O O . ASN A 1 321 ? -9.866 -20.986 18.308 1.00 88.31 321 ASN A O 1
ATOM 2579 N N . GLU A 1 322 ? -10.029 -19.203 16.958 1.00 88.75 322 GLU A N 1
ATOM 2580 C CA . GLU A 1 322 ? -8.884 -19.555 16.125 1.00 88.75 322 GLU A CA 1
ATOM 2581 C C . GLU A 1 322 ? -7.584 -18.974 16.695 1.00 88.75 322 GLU A C 1
ATOM 2583 O O . GLU A 1 322 ? -7.532 -17.863 17.216 1.00 88.75 322 GLU A O 1
ATOM 2588 N N . LYS A 1 323 ? -6.493 -19.739 16.577 1.00 88.75 323 LYS A N 1
ATOM 2589 C CA . LYS A 1 323 ? -5.139 -19.266 16.917 1.00 88.75 323 LYS A CA 1
ATOM 2590 C C . LYS A 1 323 ? -4.466 -18.519 15.764 1.00 88.75 323 LYS A C 1
ATOM 2592 O O . LYS A 1 323 ? -3.381 -17.972 15.964 1.00 88.75 323 LYS A O 1
ATOM 2597 N N . ARG A 1 324 ? -5.087 -18.543 14.581 1.00 93.44 324 ARG A N 1
ATOM 2598 C CA . ARG A 1 324 ? -4.601 -17.901 13.363 1.00 93.44 324 ARG A CA 1
ATOM 2599 C C . ARG A 1 324 ? -4.409 -16.412 13.614 1.00 93.44 324 ARG A C 1
ATOM 2601 O O . ARG A 1 324 ? -5.235 -15.762 14.252 1.00 93.44 324 ARG A O 1
ATOM 2608 N N . LYS A 1 325 ? -3.309 -15.873 13.111 1.00 92.56 325 LYS A N 1
ATOM 2609 C CA . LYS A 1 325 ? -3.035 -14.440 13.128 1.00 92.56 325 LYS A CA 1
ATOM 2610 C C . LYS A 1 325 ? -3.012 -13.946 11.698 1.00 92.56 325 LYS A C 1
ATOM 2612 O O . LYS A 1 325 ? -2.506 -14.640 10.825 1.00 92.56 325 LYS A O 1
ATOM 2617 N N . LYS A 1 326 ? -3.533 -12.746 11.481 1.00 93.50 326 LYS A N 1
ATOM 2618 C CA . LYS A 1 326 ? -3.497 -12.073 10.188 1.00 93.50 326 LYS A CA 1
ATOM 2619 C C . LYS A 1 326 ? -3.244 -10.587 10.382 1.00 93.50 326 LYS A C 1
ATOM 2621 O O . LYS A 1 326 ? -3.540 -10.046 11.450 1.00 93.50 326 LYS A O 1
ATOM 2626 N N . ASN A 1 327 ? -2.739 -9.933 9.343 1.00 93.81 327 ASN A N 1
ATOM 2627 C CA . ASN A 1 327 ? -2.604 -8.486 9.312 1.00 93.81 327 ASN A CA 1
ATOM 2628 C C . ASN A 1 327 ? -3.990 -7.827 9.497 1.00 93.81 327 ASN A C 1
ATOM 2630 O O . ASN A 1 327 ? -5.006 -8.295 8.984 1.00 93.81 327 ASN A O 1
ATOM 2634 N N . THR A 1 328 ? -4.030 -6.763 10.299 1.00 88.44 328 THR A N 1
ATOM 2635 C CA . THR A 1 328 ? -5.267 -6.074 10.706 1.00 88.44 328 THR A CA 1
ATOM 2636 C C . THR A 1 328 ? -5.625 -4.872 9.827 1.00 88.44 328 THR A C 1
ATOM 2638 O O . THR A 1 328 ? -6.657 -4.238 10.047 1.00 88.44 328 THR A O 1
ATOM 2641 N N . HIS A 1 329 ? -4.779 -4.535 8.857 1.00 92.25 329 HIS A N 1
ATOM 2642 C CA . HIS A 1 329 ? -4.994 -3.474 7.887 1.00 92.25 329 HIS A CA 1
ATOM 2643 C C . HIS A 1 329 ? -5.688 -4.027 6.640 1.00 92.25 329 HIS A C 1
ATOM 2645 O O . HIS A 1 329 ? -5.356 -5.116 6.170 1.00 92.25 329 HIS A O 1
ATOM 2651 N N . ALA A 1 330 ? -6.669 -3.279 6.136 1.00 96.62 330 ALA A N 1
ATOM 2652 C CA . ALA A 1 330 ? -7.344 -3.631 4.898 1.00 96.62 330 ALA A CA 1
ATOM 2653 C C . ALA A 1 330 ? -6.383 -3.456 3.711 1.00 96.62 330 ALA A C 1
ATOM 2655 O O . ALA A 1 330 ? -5.500 -2.603 3.758 1.00 96.62 330 ALA A O 1
ATOM 2656 N N . SER A 1 331 ? -6.482 -4.334 2.716 1.00 97.88 331 SER A N 1
ATOM 2657 C CA . SER A 1 331 ? -5.709 -4.228 1.477 1.00 97.88 331 SER A CA 1
ATOM 2658 C C . SER A 1 331 ? -6.339 -5.040 0.347 1.00 97.88 331 SER A C 1
ATOM 2660 O O . SER A 1 331 ? -7.011 -6.053 0.579 1.00 97.88 331 SER A O 1
ATOM 2662 N N . CYS A 1 332 ? -6.058 -4.642 -0.889 1.00 98.31 332 CYS A N 1
ATOM 2663 C CA . CYS A 1 332 ? -6.448 -5.339 -2.106 1.00 98.31 332 CYS A CA 1
ATOM 2664 C C . CYS A 1 332 ? -5.205 -5.688 -2.932 1.00 98.31 332 CYS A C 1
ATOM 2666 O O . CYS A 1 332 ? -4.287 -4.885 -3.074 1.00 98.31 332 CYS A O 1
ATOM 2668 N N . TRP A 1 333 ? -5.162 -6.909 -3.457 1.00 98.50 333 TRP A N 1
ATOM 2669 C CA . TRP A 1 333 ? -3.971 -7.522 -4.033 1.00 98.50 333 TRP A CA 1
ATOM 2670 C C . TRP A 1 333 ? -4.257 -8.036 -5.434 1.00 98.50 333 TRP A C 1
ATOM 2672 O O . TRP A 1 333 ? -5.217 -8.778 -5.641 1.00 98.50 333 TRP A O 1
ATOM 2682 N N . HIS A 1 334 ? -3.377 -7.699 -6.372 1.00 98.25 334 HIS A N 1
ATOM 2683 C CA . HIS A 1 334 ? -3.401 -8.209 -7.734 1.00 98.25 334 HIS A CA 1
ATOM 2684 C C . HIS A 1 334 ? -2.349 -9.306 -7.901 1.00 98.25 334 HIS A C 1
ATOM 2686 O O . HIS A 1 334 ? -1.267 -9.060 -8.413 1.00 98.25 334 HIS A O 1
ATOM 2692 N N . ILE A 1 335 ? -2.633 -10.510 -7.411 1.00 98.62 335 ILE A N 1
ATOM 2693 C CA . ILE A 1 335 ? -1.632 -11.538 -7.095 1.00 98.62 335 ILE A CA 1
ATOM 2694 C C . ILE A 1 335 ? -0.779 -11.950 -8.295 1.00 98.62 335 ILE A C 1
ATOM 2696 O O . ILE A 1 335 ? 0.424 -12.123 -8.141 1.00 98.62 335 ILE A O 1
ATOM 2700 N N . ASP A 1 336 ? -1.369 -12.117 -9.474 1.00 97.94 336 ASP A N 1
ATOM 2701 C CA . ASP A 1 336 ? -0.682 -12.597 -10.681 1.00 97.94 336 ASP A CA 1
ATOM 2702 C C . ASP A 1 336 ? -0.531 -11.530 -11.774 1.00 97.94 336 ASP A C 1
ATOM 2704 O O . ASP A 1 336 ? -0.094 -11.841 -12.887 1.00 97.94 336 ASP A O 1
ATOM 2708 N N . LEU A 1 337 ? -0.894 -10.285 -11.443 1.00 98.06 337 LEU A N 1
ATOM 2709 C CA . LEU A 1 337 ? -1.086 -9.179 -12.375 1.00 98.06 337 LEU A CA 1
ATOM 2710 C C . LEU A 1 337 ? -2.084 -9.477 -13.504 1.00 98.06 337 LEU A C 1
ATOM 2712 O O . LEU A 1 337 ? -2.085 -8.724 -14.466 1.00 98.06 337 LEU A O 1
ATOM 2716 N N . GLU A 1 338 ? -2.917 -10.519 -13.407 1.00 96.62 338 GLU A N 1
ATOM 2717 C CA . GLU A 1 338 ? -3.935 -10.908 -14.390 1.00 96.62 338 GLU A CA 1
ATOM 2718 C C . GLU A 1 338 ? -5.345 -11.018 -13.777 1.00 96.62 338 GLU A C 1
ATOM 2720 O O . GLU A 1 338 ? -6.173 -10.114 -13.880 1.00 96.62 338 GLU A O 1
ATOM 2725 N N . HIS A 1 339 ? -5.692 -12.176 -13.215 1.00 96.06 339 HIS A N 1
ATOM 2726 C CA . HIS A 1 339 ? -7.076 -12.519 -12.868 1.00 96.06 339 HIS A CA 1
ATOM 2727 C C . HIS A 1 339 ? -7.220 -12.998 -11.421 1.00 96.06 339 HIS A C 1
ATOM 2729 O O . HIS A 1 339 ? -8.337 -13.254 -10.959 1.00 96.06 339 HIS A O 1
ATOM 2735 N N . ASP A 1 340 ? -6.121 -13.139 -10.681 1.00 98.56 340 ASP A N 1
ATOM 2736 C CA . ASP A 1 340 ? -6.140 -13.469 -9.262 1.00 98.56 340 ASP A CA 1
ATOM 2737 C C . ASP A 1 340 ? -6.125 -12.180 -8.435 1.00 98.56 340 ASP A C 1
ATOM 2739 O O . ASP A 1 340 ? -5.076 -11.654 -8.070 1.00 98.56 340 ASP A O 1
ATOM 2743 N N . ILE A 1 341 ? -7.320 -11.656 -8.159 1.00 98.62 341 ILE A N 1
ATOM 2744 C CA . ILE A 1 341 ? -7.518 -10.493 -7.294 1.00 98.62 341 ILE A CA 1
ATOM 2745 C C . ILE A 1 341 ? -8.046 -10.986 -5.954 1.00 98.62 341 ILE A C 1
ATOM 2747 O O . ILE A 1 341 ? -8.963 -11.805 -5.914 1.00 98.62 341 ILE A O 1
ATOM 2751 N N . ARG A 1 342 ? -7.482 -10.489 -4.854 1.00 98.75 342 ARG A N 1
ATOM 2752 C CA . ARG A 1 342 ? -7.878 -10.851 -3.486 1.00 98.75 342 ARG A CA 1
ATOM 2753 C C . ARG A 1 342 ? -7.949 -9.611 -2.613 1.00 98.75 342 ARG A C 1
ATOM 2755 O O . ARG A 1 342 ? -7.244 -8.643 -2.867 1.00 98.75 342 ARG A O 1
ATOM 2762 N N . SER A 1 343 ? -8.738 -9.651 -1.549 1.00 98.44 343 SER A N 1
ATOM 2763 C CA . SER A 1 343 ? -8.736 -8.605 -0.530 1.00 98.44 343 SER A CA 1
ATOM 2764 C C . SER A 1 343 ? -8.635 -9.191 0.874 1.00 98.44 343 SER A C 1
ATOM 2766 O O . SER A 1 343 ? -9.272 -10.194 1.206 1.00 98.44 343 SER A O 1
ATOM 2768 N N . LEU A 1 344 ? -7.772 -8.590 1.688 1.00 98.12 344 LEU A N 1
ATOM 2769 C CA . LEU A 1 344 ? -7.628 -8.882 3.106 1.00 98.12 344 LEU A CA 1
ATOM 2770 C C . LEU A 1 344 ? -8.327 -7.767 3.871 1.00 98.12 344 LEU A C 1
ATOM 2772 O O . LEU A 1 344 ? -7.923 -6.613 3.792 1.00 98.12 344 LEU A O 1
ATOM 2776 N N . GLN A 1 345 ? -9.375 -8.108 4.611 1.00 97.31 345 GLN A N 1
ATOM 2777 C CA . GLN A 1 345 ? -10.173 -7.161 5.386 1.00 97.31 345 GLN A CA 1
ATOM 2778 C C . GLN A 1 345 ? -10.604 -7.799 6.715 1.00 97.31 345 GLN A C 1
ATOM 2780 O O . GLN A 1 345 ? -10.228 -8.922 7.045 1.00 97.31 345 GLN A O 1
ATOM 2785 N N . SER A 1 346 ? -11.352 -7.081 7.548 1.00 96.12 346 SER A N 1
ATOM 2786 C CA . SER A 1 346 ? -11.935 -7.604 8.795 1.00 96.12 346 SER A CA 1
ATOM 2787 C C . SER A 1 346 ? -13.349 -7.057 8.977 1.00 96.12 346 SER A C 1
ATOM 2789 O O . SER A 1 346 ? -13.675 -6.460 10.000 1.00 96.12 346 SER A O 1
ATOM 2791 N N . ILE A 1 347 ? -14.162 -7.248 7.936 1.00 96.94 347 ILE A N 1
ATOM 2792 C CA . ILE A 1 347 ? -15.440 -6.569 7.722 1.00 96.94 347 ILE A CA 1
ATOM 2793 C C . ILE A 1 347 ? -16.463 -6.883 8.803 1.00 96.94 347 ILE A C 1
ATOM 2795 O O . ILE A 1 347 ? -16.765 -8.040 9.096 1.00 96.94 347 ILE A O 1
ATOM 2799 N N . GLU A 1 348 ? -17.076 -5.815 9.298 1.00 95.62 348 GLU A N 1
ATOM 2800 C CA . GLU A 1 348 ? -18.255 -5.823 10.155 1.00 95.62 348 GLU A CA 1
ATOM 2801 C C . GLU A 1 348 ? -19.378 -5.003 9.490 1.00 95.62 348 GLU A C 1
ATOM 2803 O O . GLU A 1 348 ? -19.116 -4.182 8.606 1.00 95.62 348 GLU A O 1
ATOM 2808 N N . PRO A 1 349 ? -20.650 -5.213 9.861 1.00 95.56 349 PRO A N 1
ATOM 2809 C CA . PRO A 1 349 ? -21.765 -4.458 9.302 1.00 95.56 349 PRO A CA 1
ATOM 2810 C C . PRO A 1 349 ? -21.863 -3.080 9.979 1.00 95.56 349 PRO A C 1
ATOM 2812 O O . PRO A 1 349 ? -22.727 -2.855 10.822 1.00 95.56 349 PRO A O 1
ATOM 2815 N N . ASN A 1 350 ? -20.960 -2.163 9.633 1.00 94.38 350 ASN A N 1
ATOM 2816 C CA . ASN A 1 350 ? -20.975 -0.768 10.084 1.00 94.38 350 ASN A CA 1
ATOM 2817 C C . ASN A 1 350 ? -20.503 0.187 8.976 1.00 94.38 350 ASN A C 1
ATOM 2819 O O . ASN A 1 350 ? -19.990 -0.242 7.938 1.00 94.38 350 ASN A O 1
ATOM 2823 N N . ALA A 1 351 ? -20.684 1.491 9.194 1.00 93.88 351 ALA A N 1
ATOM 2824 C CA . ALA A 1 351 ? -20.362 2.523 8.214 1.00 93.88 351 ALA A CA 1
ATOM 2825 C C . ALA A 1 351 ? -18.883 2.502 7.813 1.00 93.88 351 ALA A C 1
ATOM 2827 O O . ALA A 1 351 ? -18.552 2.602 6.634 1.00 93.88 351 ALA A O 1
ATOM 2828 N N . ARG A 1 352 ? -17.987 2.323 8.787 1.00 93.56 352 ARG A N 1
ATOM 2829 C CA . ARG A 1 352 ? -16.543 2.275 8.551 1.00 93.56 352 ARG A CA 1
ATOM 2830 C C . ARG A 1 352 ? -16.178 1.190 7.541 1.00 93.56 352 ARG A C 1
ATOM 2832 O O . ARG A 1 352 ? -15.565 1.490 6.522 1.00 93.56 352 ARG A O 1
ATOM 2839 N N . TRP A 1 353 ? -16.571 -0.055 7.802 1.00 96.31 353 TRP A N 1
ATOM 2840 C CA . TRP A 1 353 ? -16.252 -1.168 6.908 1.00 96.31 353 TRP A CA 1
ATOM 2841 C C . TRP A 1 353 ? -16.993 -1.086 5.576 1.00 96.31 353 TRP A C 1
ATOM 2843 O O . TRP A 1 353 ? -16.501 -1.624 4.588 1.00 96.31 353 TRP A O 1
ATOM 2853 N N . PHE A 1 354 ? -18.123 -0.379 5.513 1.00 97.00 354 PHE A N 1
ATOM 2854 C CA . PHE A 1 354 ? -18.764 -0.047 4.246 1.00 97.00 354 PHE A CA 1
ATOM 2855 C C . PHE A 1 354 ? -17.891 0.856 3.380 1.00 97.00 354 PHE A C 1
ATOM 2857 O O . PHE A 1 354 ? -17.638 0.504 2.229 1.00 97.00 354 PHE A O 1
ATOM 2864 N N . PHE A 1 355 ? -17.371 1.961 3.920 1.00 96.19 355 PHE A N 1
ATOM 2865 C CA . PHE A 1 355 ? -16.452 2.828 3.176 1.00 96.19 355 PHE A CA 1
ATOM 2866 C C . PHE A 1 355 ? -15.145 2.111 2.827 1.00 96.19 355 PHE A C 1
ATOM 2868 O O . PHE A 1 355 ? -14.718 2.166 1.677 1.00 96.19 355 PHE A O 1
ATOM 2875 N N . THR A 1 356 ? -14.559 1.367 3.772 1.00 96.94 356 THR A N 1
ATOM 2876 C CA . THR A 1 356 ? -13.344 0.580 3.512 1.00 96.94 356 THR A CA 1
ATOM 2877 C C . THR A 1 356 ? -13.570 -0.458 2.413 1.00 96.94 356 THR A C 1
ATOM 2879 O O . THR A 1 356 ? -12.747 -0.567 1.519 1.00 96.94 356 THR A O 1
ATOM 2882 N N . ALA A 1 357 ? -14.691 -1.188 2.407 1.00 98.12 357 ALA A N 1
ATOM 2883 C CA . ALA A 1 357 ? -14.987 -2.131 1.327 1.00 98.12 357 ALA A CA 1
ATOM 2884 C C . ALA A 1 357 ? -15.082 -1.440 -0.041 1.00 98.12 357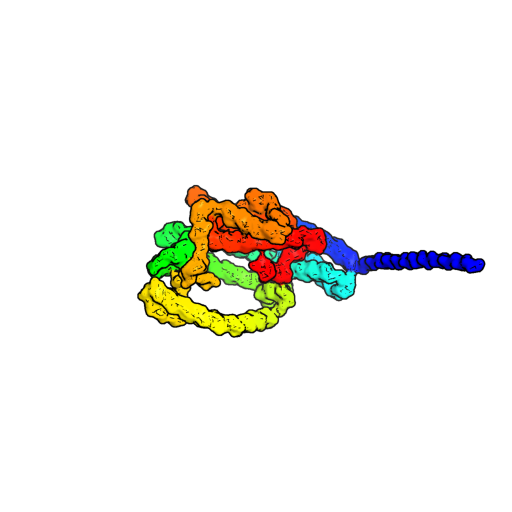 ALA A C 1
ATOM 2886 O O . ALA A 1 357 ? -14.540 -1.961 -1.007 1.00 98.12 357 ALA A O 1
ATOM 2887 N N . HIS A 1 358 ? -15.701 -0.259 -0.137 1.00 98.50 358 HIS A N 1
ATOM 2888 C CA . HIS A 1 358 ? -15.730 0.477 -1.407 1.00 98.50 358 HIS A CA 1
ATOM 2889 C C . HIS A 1 358 ? -14.323 0.868 -1.867 1.00 98.50 358 HIS A C 1
ATOM 2891 O O . HIS A 1 358 ? -14.003 0.670 -3.033 1.00 98.50 358 HIS A O 1
ATOM 2897 N N . HIS A 1 359 ? -13.479 1.354 -0.957 1.00 98.25 359 HIS A N 1
ATOM 2898 C CA . HIS A 1 359 ? -12.089 1.695 -1.262 1.00 98.25 359 HIS A CA 1
ATOM 2899 C C . HIS A 1 359 ? -11.293 0.477 -1.772 1.00 98.25 359 HIS A C 1
ATOM 2901 O O . HIS A 1 359 ? -10.768 0.514 -2.884 1.00 98.25 359 HIS A O 1
ATOM 2907 N N . GLU A 1 360 ? -11.303 -0.647 -1.044 1.00 98.44 360 GLU A N 1
ATOM 2908 C CA . GLU A 1 360 ? -10.558 -1.852 -1.448 1.00 98.44 360 GLU A CA 1
ATOM 2909 C C . GLU A 1 360 ? -11.064 -2.457 -2.768 1.00 98.44 360 GLU A C 1
ATOM 2911 O O . GLU A 1 360 ? -10.280 -2.931 -3.595 1.00 98.44 360 GLU A O 1
ATOM 2916 N N . LEU A 1 361 ? -12.381 -2.445 -3.004 1.00 98.19 361 LEU A N 1
ATOM 2917 C CA . LEU A 1 361 ? -12.938 -2.912 -4.275 1.00 98.19 361 LEU A CA 1
ATOM 2918 C C . LEU A 1 361 ? -12.612 -1.947 -5.423 1.00 98.19 361 LEU A C 1
ATOM 2920 O O . LEU A 1 361 ? -12.468 -2.396 -6.559 1.00 98.19 361 LEU A O 1
ATOM 2924 N N . GLY A 1 362 ? -12.420 -0.657 -5.138 1.00 98.19 362 GLY A N 1
ATOM 2925 C CA . GLY A 1 362 ? -11.904 0.323 -6.090 1.00 98.19 362 GLY A CA 1
ATOM 2926 C C . GLY A 1 362 ? -10.546 -0.076 -6.651 1.00 98.19 362 GLY A C 1
ATOM 2927 O O . GLY A 1 362 ? -10.385 -0.115 -7.871 1.00 98.19 362 GLY A O 1
ATOM 2928 N N . HIS A 1 363 ? -9.614 -0.486 -5.786 1.00 98.31 363 HIS A N 1
ATOM 2929 C CA . HIS A 1 363 ? -8.347 -1.075 -6.223 1.00 98.31 363 HIS A CA 1
ATOM 2930 C C . HIS A 1 363 ? -8.571 -2.308 -7.109 1.00 98.31 363 HIS A C 1
ATOM 2932 O O . HIS A 1 363 ? -7.981 -2.402 -8.182 1.00 98.31 363 HIS A O 1
ATOM 2938 N N . GLY A 1 364 ? -9.470 -3.217 -6.713 1.00 98.25 364 GLY A N 1
ATOM 2939 C CA . GLY A 1 364 ? -9.803 -4.418 -7.489 1.00 98.25 364 GLY A CA 1
ATOM 2940 C C . GLY A 1 364 ? -10.312 -4.103 -8.900 1.00 98.25 364 GLY A C 1
ATOM 2941 O O . GLY A 1 364 ? -9.853 -4.688 -9.881 1.00 98.25 364 GLY A O 1
ATOM 2942 N N . HIS A 1 365 ? -11.211 -3.130 -9.036 1.00 98.31 365 HIS A N 1
ATOM 2943 C CA . HIS A 1 365 ? -11.692 -2.693 -10.347 1.00 98.31 365 HIS A CA 1
ATOM 2944 C C . HIS A 1 365 ? -10.630 -1.932 -11.144 1.00 98.31 365 HIS A C 1
ATOM 2946 O O . HIS A 1 365 ? -10.596 -2.057 -12.370 1.00 98.31 365 HIS A O 1
ATOM 2952 N N . TYR A 1 366 ? -9.729 -1.199 -10.485 1.00 98.00 366 TYR A N 1
ATOM 2953 C CA . TYR A 1 366 ? -8.603 -0.567 -11.166 1.00 98.00 366 TYR A CA 1
ATOM 2954 C C . TYR A 1 366 ? -7.635 -1.619 -11.727 1.00 98.00 366 TYR A C 1
ATOM 2956 O O . TYR A 1 366 ? -7.236 -1.525 -12.890 1.00 98.00 366 TYR A O 1
ATOM 2964 N N . PHE A 1 367 ? -7.360 -2.679 -10.958 1.00 98.31 367 PHE A N 1
ATOM 2965 C CA . PHE A 1 367 ? -6.585 -3.834 -11.411 1.00 98.31 367 PHE A CA 1
ATOM 2966 C C . PHE A 1 367 ? -7.174 -4.440 -12.684 1.00 98.31 367 PHE A C 1
ATOM 2968 O O . PHE A 1 367 ? -6.481 -4.596 -13.689 1.00 98.31 367 PHE A O 1
ATOM 2975 N N . MET A 1 368 ? -8.481 -4.701 -12.689 1.00 98.00 368 MET A N 1
ATOM 2976 C CA . MET A 1 368 ? -9.173 -5.209 -13.875 1.00 98.00 368 MET A CA 1
ATOM 2977 C C . MET A 1 368 ? -9.099 -4.236 -15.059 1.00 98.00 368 MET A C 1
ATOM 2979 O O . MET A 1 368 ? -8.939 -4.670 -16.197 1.00 98.00 368 MET A O 1
ATOM 2983 N N . ALA A 1 369 ? -9.193 -2.926 -14.813 1.00 97.00 369 ALA A N 1
ATOM 2984 C CA . ALA A 1 369 ? -9.207 -1.917 -15.869 1.00 97.00 369 ALA A CA 1
ATOM 2985 C C . ALA A 1 369 ? -7.873 -1.823 -16.628 1.00 97.00 369 ALA A C 1
ATOM 2987 O O . ALA A 1 369 ? -7.874 -1.636 -17.847 1.00 97.00 369 ALA A O 1
ATOM 2988 N N . TYR A 1 370 ? -6.736 -1.962 -15.940 1.00 96.88 370 TYR A N 1
ATOM 2989 C CA . TYR A 1 370 ? -5.430 -1.970 -16.600 1.00 96.88 370 TYR A CA 1
ATOM 2990 C C . TYR A 1 370 ? -4.982 -3.369 -17.050 1.00 96.88 370 TYR A C 1
ATOM 2992 O O . TYR A 1 370 ? -3.979 -3.476 -17.752 1.00 96.88 370 TYR A O 1
ATOM 3000 N N . THR A 1 371 ? -5.685 -4.443 -16.672 1.00 97.44 371 THR A N 1
ATOM 3001 C CA . THR A 1 371 ? -5.375 -5.819 -17.104 1.00 97.44 371 THR A CA 1
ATOM 3002 C C . THR A 1 371 ? -5.816 -6.019 -18.545 1.00 97.44 371 THR A C 1
ATOM 3004 O O . THR A 1 371 ? -6.884 -6.553 -18.841 1.00 97.44 371 THR A O 1
ATOM 3007 N N . ARG A 1 372 ? -5.001 -5.510 -19.467 1.00 95.44 372 ARG A N 1
ATOM 3008 C CA . ARG A 1 372 ? -5.267 -5.543 -20.903 1.00 95.44 372 ARG A CA 1
ATOM 3009 C C . ARG A 1 372 ? -3.980 -5.853 -21.672 1.00 95.44 372 ARG A C 1
ATOM 3011 O O . ARG A 1 372 ? -2.900 -5.510 -21.183 1.00 95.44 372 ARG A O 1
ATOM 3018 N N . PRO A 1 373 ? -4.058 -6.478 -22.861 1.00 93.88 373 PRO A N 1
ATOM 3019 C CA . PRO A 1 373 ? -2.874 -6.836 -23.646 1.00 93.88 373 PRO A CA 1
ATOM 3020 C C . PRO A 1 373 ? -1.959 -5.649 -23.978 1.00 93.88 373 PRO A C 1
ATOM 3022 O O . PRO A 1 373 ? -0.746 -5.810 -24.056 1.00 93.88 373 PRO A O 1
ATOM 3025 N N . GLU A 1 374 ? -2.525 -4.453 -24.146 1.00 95.81 374 GLU A N 1
ATOM 3026 C CA . GLU A 1 374 ? -1.794 -3.218 -24.437 1.00 95.81 374 GL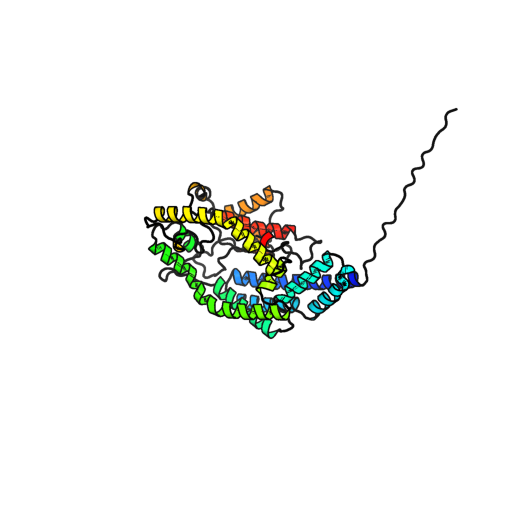U A CA 1
ATOM 3027 C C . GLU A 1 374 ? -1.063 -2.610 -23.231 1.00 95.81 374 GLU A C 1
ATOM 3029 O O . GLU A 1 374 ? -0.277 -1.681 -23.415 1.00 95.81 374 GLU A O 1
ATOM 3034 N N . VAL A 1 375 ? -1.313 -3.103 -22.011 1.00 97.94 375 VAL A N 1
ATOM 3035 C CA . VAL A 1 375 ? -0.629 -2.665 -20.787 1.00 97.94 375 VAL A CA 1
ATOM 3036 C C . VAL A 1 375 ? 0.344 -3.766 -20.344 1.00 97.94 375 VAL A C 1
ATOM 3038 O O . VAL A 1 375 ? -0.080 -4.777 -19.768 1.00 97.94 375 VAL A O 1
ATOM 3041 N N . PRO A 1 376 ? 1.654 -3.590 -20.594 1.00 98.19 376 PRO A N 1
ATOM 3042 C CA . PRO A 1 376 ? 2.683 -4.533 -20.169 1.00 98.19 376 PRO A CA 1
ATOM 3043 C C . PRO A 1 376 ? 2.668 -4.732 -18.653 1.00 98.19 376 PRO A C 1
ATOM 3045 O O . PRO A 1 376 ? 2.382 -3.789 -17.917 1.00 98.19 376 PRO A O 1
ATOM 3048 N N . TYR A 1 377 ? 3.020 -5.928 -18.178 1.00 98.50 377 TYR A N 1
ATOM 3049 C CA . TYR A 1 377 ? 3.005 -6.269 -16.750 1.00 98.50 377 TYR A CA 1
ATOM 3050 C C . TYR A 1 377 ? 3.780 -5.282 -15.883 1.00 98.50 377 TYR A C 1
ATOM 3052 O O . TYR A 1 377 ? 3.297 -4.900 -14.822 1.00 98.50 377 TYR A O 1
ATOM 3060 N N . VAL A 1 378 ? 4.942 -4.817 -16.349 1.00 97.94 378 VAL A N 1
ATOM 3061 C CA . VAL A 1 378 ? 5.745 -3.843 -15.595 1.00 97.94 378 VAL A CA 1
ATOM 3062 C C . VAL A 1 378 ? 5.050 -2.490 -15.440 1.00 97.94 378 VAL A C 1
ATOM 3064 O O . VAL A 1 378 ? 5.455 -1.733 -14.576 1.00 97.94 378 VAL A O 1
ATOM 3067 N N . LEU A 1 379 ? 4.019 -2.188 -16.240 1.00 97.94 379 LEU A N 1
ATOM 3068 C CA . LEU A 1 379 ? 3.217 -0.959 -16.192 1.00 97.94 379 LEU A CA 1
ATOM 3069 C C . LEU A 1 379 ? 1.806 -1.166 -15.614 1.00 97.94 379 LEU A C 1
ATOM 3071 O O . LEU A 1 379 ? 0.992 -0.244 -15.655 1.00 97.94 379 LEU A O 1
ATOM 3075 N N . ARG A 1 380 ? 1.493 -2.348 -15.070 1.00 97.62 380 ARG A N 1
ATOM 3076 C CA . ARG A 1 380 ? 0.210 -2.636 -14.404 1.00 97.62 380 ARG A CA 1
ATOM 3077 C C . ARG A 1 380 ? 0.181 -2.061 -12.982 1.00 97.62 380 ARG A C 1
ATOM 3079 O O . ARG A 1 380 ? 0.167 -2.783 -11.993 1.00 97.62 380 ARG A O 1
ATOM 3086 N N . LEU A 1 381 ? 0.205 -0.733 -12.919 1.00 94.25 381 LEU A N 1
ATOM 3087 C CA . LEU A 1 381 ? 0.145 0.113 -11.728 1.00 94.25 381 LEU A CA 1
ATOM 3088 C C . LEU A 1 381 ? -0.681 1.378 -12.025 1.00 94.25 381 LEU A C 1
ATOM 3090 O O . LEU A 1 381 ? -1.028 1.656 -13.173 1.00 94.25 381 LEU A O 1
ATOM 3094 N N . GLY A 1 382 ? -1.012 2.150 -10.987 1.00 93.06 382 GLY A N 1
ATOM 3095 C CA . GLY A 1 382 ? -1.670 3.449 -11.157 1.00 93.06 382 GLY A CA 1
ATOM 3096 C C . GLY A 1 382 ? -0.764 4.470 -11.856 1.00 93.06 382 GLY A C 1
ATOM 3097 O O . GLY A 1 382 ? 0.458 4.368 -11.796 1.00 93.06 382 GLY A O 1
ATOM 3098 N N . ALA A 1 383 ? -1.357 5.490 -12.486 1.00 91.88 383 ALA A N 1
ATOM 3099 C CA . ALA A 1 383 ? -0.605 6.569 -13.148 1.00 91.88 383 ALA A CA 1
ATOM 3100 C C . ALA A 1 383 ? 0.375 7.302 -12.208 1.00 91.88 383 ALA A C 1
ATOM 3102 O O . ALA A 1 383 ? 1.433 7.754 -12.635 1.00 91.88 383 ALA A O 1
ATOM 3103 N N . ALA A 1 384 ? -0.001 7.405 -10.936 1.00 89.62 384 ALA A N 1
ATOM 3104 C CA . ALA A 1 384 ? 0.839 7.725 -9.791 1.00 89.62 384 ALA A CA 1
ATOM 3105 C C . ALA A 1 384 ? 0.223 7.014 -8.569 1.00 89.62 384 ALA A C 1
ATOM 3107 O O . ALA A 1 384 ? -0.968 6.677 -8.627 1.00 89.62 384 ALA A O 1
ATOM 3108 N N . PRO A 1 385 ? 0.953 6.814 -7.456 1.00 87.62 385 PRO A N 1
ATOM 3109 C CA . PRO A 1 385 ? 0.408 6.100 -6.297 1.00 87.62 385 PRO A CA 1
ATOM 3110 C C . PRO A 1 385 ? -0.922 6.685 -5.789 1.00 87.62 385 PRO A C 1
ATOM 3112 O O . PRO A 1 385 ? -1.864 5.942 -5.541 1.00 87.62 385 PRO A O 1
ATOM 3115 N N . GLY A 1 386 ? -1.060 8.016 -5.768 1.00 90.00 386 GLY A N 1
ATOM 3116 C CA . GLY A 1 386 ? -2.293 8.687 -5.333 1.00 90.00 386 GLY A CA 1
ATOM 3117 C C . GLY A 1 386 ? -3.514 8.549 -6.256 1.00 90.00 386 GLY A C 1
ATOM 3118 O O . GLY A 1 386 ? -4.581 8.996 -5.870 1.00 90.00 386 GLY A O 1
ATOM 3119 N N . PHE A 1 387 ? -3.389 7.980 -7.464 1.00 94.19 387 PHE A N 1
ATOM 3120 C CA . PHE A 1 387 ? -4.557 7.619 -8.291 1.00 94.19 387 PHE A CA 1
ATOM 3121 C C . PHE A 1 387 ? -5.160 6.275 -7.884 1.00 94.19 387 PHE A C 1
ATOM 3123 O O . PHE A 1 387 ? -6.267 5.954 -8.312 1.00 94.19 387 PHE A O 1
ATOM 3130 N N . HIS A 1 388 ? -4.377 5.444 -7.193 1.00 93.25 388 HIS A N 1
ATOM 3131 C CA . HIS A 1 388 ? -4.812 4.121 -6.782 1.00 93.25 388 HIS A CA 1
ATOM 3132 C C . HIS A 1 388 ? -5.731 4.203 -5.559 1.00 93.25 388 HIS A C 1
ATOM 3134 O O . HIS A 1 388 ? -6.690 3.438 -5.495 1.00 93.25 388 HIS A O 1
ATOM 3140 N N . GLU A 1 389 ? -5.432 5.138 -4.652 1.00 93.25 389 GLU A N 1
ATOM 3141 C CA . GLU A 1 389 ? -6.191 5.517 -3.447 1.00 93.25 389 GLU A CA 1
ATOM 3142 C C . GLU A 1 389 ? -7.463 6.316 -3.761 1.00 93.25 389 GLU A C 1
ATOM 3144 O O . GLU A 1 389 ? -8.496 6.056 -3.093 1.00 93.25 389 GLU A O 1
#

Foldseek 3Di:
DDDDDDDDDDDDDDPPPPPPADPLQVVLVVLLVVLLVLLLVLLQQLLVLVLCCFFFPDPVSLVSNLVSQLVNLCSLQPVVLLVSLVVSVVVVVSYDPQSVVLSVLSLLSNLQRHVVPSVLSSQLSVLVSVLSSLQQFPFFDQPNHTDAPVRLLVCLQPDLDLVSLVSSLVSVCPSVVVNPVSVVVNQVSQQVSNVVSPQNGNVQSLVVLLVDGPVVVVVVVVVVCVVCVVVVVVVQQVQQVLLCVSNVHPRDPGDDCSSASHSRVPDRPPSDPVPFPFVVLPPPFLVVLLVVLQVVCVVVVFDGAAPLAVPPAQAAADPPPDPGTRRADWAWDPSSLARNIYIYYHTDSGPVSSVSSNLRVLLRSLSVVQRDPSRRSSRSDDSHVVVSD

pLDDT: mean 93.75, std 11.72, range [34.88, 98.81]